Protein AF-A0A1Y5EU06-F1 (afdb_monomer_lite)

Secondary structure (DSSP, 8-state):
-HHHHHHHHHHHHHHHHHHHHHHHHHHHHHHHHHHHHHHHHHHHHHHHHHHHHHHHHHHHHHHHHHHHHHHHHHHHHHTGGGGHHHHHHHHHHHHHHHHHHHHHHHHHHHHHHHHHHHHHHHHHHHHHHHHHHHHHHHHHHHHHHHHHHHHHHHHHHHHHHHHHHHHHHHHHHHHHHHHHHHHHHHHHHHHHHHHHHHHHHHHHHHHHHHHHHHHHHHHS----TTEEEEEE---STTT--BTTBSHHHHHHHHHHHHTTTSSEEEEEE--HHHHHHHHHTT-S-EEEEE-GGGGT-TTS-SSEE----EEEEEEEEEETTS-----SGGGGTT-EEEEETT---TTHHHHHHTTSSEEEEESSHHHHHHHHHTTS-SEEEEEHHHHHHHHHHTT-TTTEEE-SS-SEEEEEEEEE----HHHHHHHHTT-

Radius of gyration: 66.51 Å; chains: 1; bounding box: 124×40×182 Å

pLDDT: mean 88.43, std 8.6, range [48.41, 97.62]

Foldseek 3Di:
DQLVVLVVLLVVLVVLLVVLVVVLVVLVVLLVVLVVVLVVLVVQLVVLVVVLVVLVVQLVVLVVQLVVLVVQLVVLVVVPPVSVVSNVVSVVSNVVSVVSNVVSVVSNVVSVVSNVVSVVVNVVSVVSNVVSVVSSVVSVVSSVVSVVSNVVSVVSNVVVVVVVVVVVVVVVVVVVVVVVVVVVVVVVVVVVVVVQVVVQVVVVVVQVVLVVVLVVVVVPDPDDPQEAEAEEQPCFPQCHDDDCHHPVNVVQVLLCVLVVNSHRYDYRYDHPVVVLVCLVVLPFHKYWPDACVVNVRNVCPPFQKAPQPFKWFWWKKAWLVQGDADPALLSQFAFEEEEAPPDDQPSNVVCCVVVRHHYDHGPHPLVRVVCRLVVVGGIYIDIPNRVVVSCVVVVPVNTMDIHPDTSGMDGIIMTGSDPDPVVSVSVNVSD

Structure (mmCIF, N/CA/C/O backbone):
data_AF-A0A1Y5EU06-F1
#
_entry.id   AF-A0A1Y5EU06-F1
#
loop_
_atom_site.group_PDB
_atom_site.id
_atom_site.type_symbol
_atom_site.label_atom_id
_atom_site.label_alt_id
_atom_site.label_comp_id
_atom_site.label_asym_id
_atom_site.label_entity_id
_atom_site.label_seq_id
_atom_site.pdbx_PDB_ins_code
_atom_site.Cartn_x
_atom_site.Cartn_y
_atom_site.Cartn_z
_atom_site.occupancy
_atom_site.B_iso_or_equiv
_atom_site.auth_seq_id
_atom_site.auth_comp_id
_atom_site.auth_asym_id
_atom_site.auth_atom_id
_atom_site.pdbx_PDB_model_num
ATOM 1 N N . ALA A 1 1 ? -8.062 -4.913 -3.103 1.00 75.62 1 ALA A N 1
ATOM 2 C CA . ALA A 1 1 ? -7.298 -5.156 -1.861 1.00 75.62 1 ALA A CA 1
ATOM 3 C C . ALA A 1 1 ? -7.376 -3.968 -0.901 1.00 75.62 1 ALA A C 1
ATOM 5 O O . ALA A 1 1 ? -8.096 -4.080 0.075 1.00 75.62 1 ALA A O 1
ATOM 6 N N . ALA A 1 2 ? -6.703 -2.833 -1.157 1.00 82.19 2 ALA A N 1
ATOM 7 C CA . ALA A 1 2 ? -6.750 -1.675 -0.245 1.00 82.19 2 ALA A CA 1
ATOM 8 C C . ALA A 1 2 ? -8.161 -1.066 -0.113 1.00 82.19 2 ALA A C 1
ATOM 10 O O . ALA A 1 2 ? -8.622 -0.843 0.999 1.00 82.19 2 ALA A O 1
ATOM 11 N N . ALA A 1 3 ? -8.872 -0.890 -1.234 1.00 87.25 3 ALA A N 1
ATOM 12 C CA . ALA A 1 3 ? -10.261 -0.424 -1.229 1.00 87.25 3 ALA A CA 1
ATOM 13 C C . ALA A 1 3 ? -11.210 -1.401 -0.509 1.00 87.25 3 ALA A C 1
ATOM 15 O O . ALA A 1 3 ? -12.051 -0.971 0.268 1.00 87.25 3 ALA A O 1
ATOM 16 N N . ASP A 1 4 ? -11.042 -2.711 -0.717 1.00 88.00 4 ASP A N 1
ATOM 17 C CA . ASP A 1 4 ? -11.871 -3.728 -0.053 1.00 88.00 4 ASP A CA 1
ATOM 18 C C . ASP A 1 4 ? -11.621 -3.757 1.461 1.00 88.00 4 ASP A C 1
ATOM 20 O O . ASP A 1 4 ? -12.564 -3.839 2.239 1.00 88.00 4 ASP A O 1
ATOM 24 N N . ALA A 1 5 ? -10.358 -3.632 1.884 1.00 90.81 5 ALA A N 1
ATOM 25 C CA . ALA A 1 5 ? -9.992 -3.554 3.296 1.00 90.81 5 ALA A CA 1
ATOM 26 C C . ALA A 1 5 ? -10.524 -2.275 3.958 1.00 90.81 5 ALA A C 1
ATOM 28 O O . ALA A 1 5 ? -11.011 -2.333 5.082 1.00 90.81 5 ALA A O 1
ATOM 29 N N . ALA A 1 6 ? -10.468 -1.136 3.258 1.00 91.38 6 ALA A N 1
ATOM 30 C CA . ALA A 1 6 ? -11.071 0.107 3.728 1.00 91.38 6 ALA A CA 1
ATOM 31 C C . ALA A 1 6 ? -12.588 -0.055 3.877 1.00 91.38 6 ALA A C 1
ATOM 33 O O . ALA A 1 6 ? -13.128 0.235 4.937 1.00 91.38 6 ALA A O 1
ATOM 34 N N . LYS A 1 7 ? -13.265 -0.612 2.867 1.00 89.69 7 LYS A N 1
ATOM 35 C CA . LYS A 1 7 ? -14.704 -0.875 2.928 1.00 89.69 7 LYS A CA 1
ATOM 36 C C . LYS A 1 7 ? -15.077 -1.756 4.126 1.00 89.69 7 LYS A C 1
ATOM 38 O O . LYS A 1 7 ? -15.975 -1.382 4.871 1.00 89.69 7 LYS A O 1
ATOM 43 N N . GLN A 1 8 ? -14.359 -2.861 4.342 1.00 93.88 8 GLN A N 1
ATOM 44 C CA . GLN A 1 8 ? -14.590 -3.738 5.492 1.00 93.88 8 GLN A CA 1
ATOM 45 C C . GLN A 1 8 ? -14.394 -2.997 6.819 1.00 93.88 8 GLN A C 1
ATOM 47 O O . GLN A 1 8 ? -15.250 -3.067 7.689 1.00 93.88 8 GLN A O 1
ATOM 52 N N . ALA A 1 9 ? -13.315 -2.222 6.960 1.00 93.75 9 ALA A N 1
ATOM 53 C CA . ALA A 1 9 ? -13.079 -1.430 8.167 1.00 93.75 9 ALA A CA 1
ATOM 54 C C . ALA A 1 9 ? -14.188 -0.391 8.420 1.00 93.75 9 ALA A C 1
ATOM 56 O O . ALA A 1 9 ? -14.493 -0.082 9.569 1.00 93.75 9 ALA A O 1
ATOM 57 N N . GLY A 1 10 ? -14.796 0.146 7.358 1.00 93.94 10 GLY A N 1
ATOM 58 C CA . GLY A 1 10 ? -15.948 1.043 7.450 1.00 93.94 10 GLY A CA 1
ATOM 59 C C . GLY A 1 10 ? -17.217 0.330 7.913 1.00 93.94 10 GLY A C 1
ATOM 60 O O . GLY A 1 10 ? -17.940 0.863 8.751 1.00 93.94 10 GLY A O 1
ATOM 61 N N . GLU A 1 11 ? -17.463 -0.882 7.412 1.00 94.31 11 GLU A N 1
ATOM 62 C CA . GLU A 1 11 ? -18.563 -1.741 7.870 1.00 94.31 11 GLU A CA 1
ATOM 63 C C . GLU A 1 11 ? -18.388 -2.107 9.355 1.00 94.31 11 GLU A C 1
ATOM 65 O O . GLU A 1 11 ? -19.313 -1.902 10.142 1.00 94.31 11 GLU A O 1
ATOM 70 N N . ASP A 1 12 ? -17.184 -2.518 9.766 1.00 95.00 12 ASP A N 1
ATOM 71 C CA . ASP A 1 12 ? -16.858 -2.853 11.159 1.00 95.00 12 ASP A CA 1
ATOM 72 C C . ASP A 1 12 ? -17.014 -1.633 12.093 1.00 95.00 12 ASP A C 1
ATOM 74 O O . ASP A 1 12 ? -17.527 -1.743 13.210 1.00 95.00 12 ASP A O 1
ATOM 78 N N . ALA A 1 13 ? -16.600 -0.441 11.645 1.00 94.62 13 ALA A N 1
ATOM 79 C CA . ALA A 1 13 ? -16.768 0.796 12.408 1.00 94.62 13 ALA A CA 1
ATOM 80 C C . ALA A 1 13 ? -18.249 1.174 12.572 1.00 94.62 13 ALA A C 1
ATOM 82 O O . ALA A 1 13 ? -18.657 1.612 13.651 1.00 94.62 13 ALA A O 1
ATOM 83 N N . HIS A 1 14 ? -19.059 0.970 11.531 1.00 93.62 14 HIS A N 1
ATOM 84 C CA . HIS A 1 14 ? -20.497 1.218 11.570 1.00 93.62 14 HIS A CA 1
ATOM 85 C C . HIS A 1 14 ? -21.238 0.225 12.479 1.00 93.62 14 HIS A C 1
ATOM 87 O O . HIS A 1 14 ? -22.102 0.619 13.269 1.00 93.62 14 HIS A O 1
ATOM 93 N N . GLU A 1 15 ? -20.862 -1.055 12.442 1.00 95.56 15 GLU A N 1
ATOM 94 C CA . GLU A 1 15 ? -21.356 -2.048 13.398 1.00 95.56 15 GLU A CA 1
ATOM 95 C C . GLU A 1 15 ? -20.973 -1.650 14.831 1.00 95.56 15 GLU A C 1
ATOM 97 O O . GLU A 1 15 ? -21.825 -1.622 15.723 1.00 95.56 15 GLU A O 1
ATOM 102 N N . GLY A 1 16 ? -19.728 -1.212 15.040 1.00 95.75 16 GLY A N 1
ATOM 103 C CA . GLY A 1 16 ? -19.269 -0.659 16.313 1.00 95.75 16 GLY A CA 1
ATOM 104 C C . GLY A 1 16 ? -20.108 0.530 16.797 1.00 95.75 16 GLY A C 1
ATOM 105 O O . GLY A 1 16 ? -20.409 0.619 17.990 1.00 95.75 16 GLY A O 1
ATOM 106 N N . GLN A 1 17 ? -20.531 1.428 15.898 1.00 94.69 17 GLN A N 1
ATOM 107 C CA . GLN A 1 17 ? -21.432 2.537 16.243 1.00 94.69 17 GLN A CA 1
ATOM 108 C C . GLN A 1 17 ? -22.816 2.037 16.667 1.00 94.69 17 GLN A C 1
ATOM 110 O O . GLN A 1 17 ? -23.388 2.538 17.630 1.00 94.69 17 GLN A O 1
ATOM 115 N N . THR A 1 18 ? -23.343 1.014 16.004 1.00 95.44 18 THR A N 1
ATOM 116 C CA . THR A 1 18 ? -24.630 0.423 16.395 1.00 95.44 18 THR A CA 1
ATOM 117 C C . THR A 1 18 ? -24.543 -0.197 17.793 1.00 95.44 18 THR A C 1
ATOM 119 O O . THR A 1 18 ? -25.420 0.002 18.637 1.00 95.44 18 THR A O 1
ATOM 122 N N . VAL A 1 19 ? -23.443 -0.898 18.084 1.00 96.06 19 VAL A N 1
ATOM 123 C CA . VAL A 1 19 ? -23.195 -1.488 19.407 1.00 96.06 19 VAL A CA 1
ATOM 124 C C . VAL A 1 19 ? -23.058 -0.406 20.482 1.00 96.06 19 VAL A C 1
ATOM 126 O O . VAL A 1 19 ? -23.670 -0.529 21.544 1.00 96.06 19 VAL A O 1
ATOM 129 N N . ILE A 1 20 ? -22.300 0.669 20.228 1.00 95.81 20 ILE A N 1
ATOM 130 C CA . ILE A 1 20 ? -22.114 1.741 21.218 1.00 95.81 20 ILE A CA 1
ATOM 131 C C . ILE A 1 20 ? -23.427 2.485 21.502 1.00 95.81 20 ILE A C 1
ATOM 133 O O . ILE A 1 20 ? -23.671 2.866 22.645 1.00 95.81 20 ILE A O 1
ATOM 137 N N . GLU A 1 21 ? -24.304 2.650 20.508 1.00 93.44 21 GLU A N 1
ATOM 138 C CA . GLU A 1 21 ? -25.646 3.208 20.716 1.00 93.44 21 GLU A CA 1
ATOM 139 C C . GLU A 1 21 ? -26.503 2.314 21.617 1.00 93.44 21 GLU A C 1
ATOM 141 O O . GLU A 1 21 ? -27.140 2.810 22.548 1.00 93.44 21 GLU A O 1
ATOM 146 N N . GLY A 1 22 ? -26.453 0.994 21.419 1.00 95.12 22 GLY A N 1
ATOM 147 C CA . GLY A 1 22 ? -27.097 0.035 22.320 1.00 95.12 22 GLY A CA 1
ATOM 148 C C . GLY A 1 22 ? -26.573 0.125 23.759 1.00 95.12 22 GLY A C 1
ATOM 149 O O . GLY A 1 22 ? -27.353 0.086 24.715 1.00 95.12 22 GLY A O 1
ATOM 150 N N . VAL A 1 23 ? -25.261 0.319 23.926 1.00 94.50 23 VAL A N 1
ATOM 151 C CA . VAL A 1 23 ? -24.630 0.524 25.241 1.00 94.50 23 VAL A CA 1
ATOM 152 C C . VAL A 1 23 ? -25.110 1.823 25.892 1.00 94.50 23 VAL A C 1
ATOM 154 O O . VAL A 1 23 ? -25.459 1.809 27.069 1.00 94.50 23 VAL A O 1
ATOM 157 N N . ILE A 1 24 ? -25.182 2.930 25.146 1.00 92.25 24 ILE A N 1
ATOM 158 C CA . ILE A 1 24 ? -25.689 4.215 25.656 1.00 92.25 24 ILE A CA 1
ATOM 159 C C . ILE A 1 24 ? -27.138 4.071 26.136 1.00 92.25 24 ILE A C 1
ATOM 161 O O . ILE A 1 24 ? -27.465 4.525 27.232 1.00 92.25 24 ILE A O 1
ATOM 165 N N . ASN A 1 25 ? -27.991 3.400 25.358 1.00 94.44 25 ASN A N 1
ATOM 166 C CA . ASN A 1 25 ? -29.381 3.153 25.746 1.00 94.44 25 ASN A CA 1
ATOM 167 C C . ASN A 1 25 ? -29.471 2.323 27.034 1.00 94.44 25 ASN A C 1
ATOM 169 O O . ASN A 1 25 ? -30.173 2.717 27.961 1.00 94.44 25 ASN A O 1
ATOM 173 N N . SER A 1 26 ? -28.685 1.249 27.136 1.00 95.56 26 SER A N 1
ATOM 174 C CA . SER A 1 26 ? -28.642 0.397 28.335 1.00 95.56 26 SER A CA 1
ATOM 175 C C . SER A 1 26 ? -28.165 1.161 29.578 1.00 95.56 26 SER A C 1
ATOM 177 O O . SER A 1 26 ? -28.655 0.938 30.682 1.00 95.56 26 SER A O 1
ATOM 179 N N . ILE A 1 27 ? -27.211 2.085 29.418 1.00 94.19 27 ILE A N 1
ATOM 180 C CA . ILE A 1 27 ? -26.729 2.934 30.516 1.00 94.19 27 ILE A CA 1
ATOM 181 C C . ILE A 1 27 ? -27.804 3.938 30.946 1.00 94.19 27 ILE A C 1
ATOM 183 O O . ILE A 1 27 ? -27.972 4.167 32.143 1.00 94.19 27 ILE A O 1
ATOM 187 N N . ASN A 1 28 ? -28.545 4.517 29.999 1.00 90.19 28 ASN A N 1
ATOM 188 C CA . ASN A 1 28 ? -29.650 5.423 30.311 1.00 90.19 28 ASN A CA 1
ATOM 189 C C . ASN A 1 28 ? -30.768 4.700 31.075 1.00 90.19 28 ASN A C 1
ATOM 191 O O . ASN A 1 28 ? -31.254 5.230 32.072 1.00 90.19 28 ASN A O 1
ATOM 195 N N . GLU A 1 29 ? -31.129 3.483 30.658 1.00 93.00 29 GLU A N 1
ATOM 196 C CA . GLU A 1 29 ? -32.084 2.633 31.381 1.00 93.00 29 GLU A CA 1
ATOM 197 C C . GLU A 1 29 ? -31.591 2.324 32.799 1.00 93.00 29 GLU A C 1
ATOM 199 O O . GLU A 1 29 ? -32.316 2.550 33.767 1.00 93.00 29 GLU A O 1
ATOM 204 N N . LEU A 1 30 ? -30.321 1.930 32.950 1.00 90.88 30 LEU A N 1
ATOM 205 C CA . LEU A 1 30 ? -29.710 1.709 34.262 1.00 90.88 30 LEU A CA 1
ATOM 206 C C . LEU A 1 30 ? -29.766 2.966 35.144 1.00 90.88 30 LEU A C 1
ATOM 208 O O . LEU A 1 30 ? -30.075 2.882 36.332 1.00 90.88 30 LEU A O 1
ATOM 212 N N . ALA A 1 31 ? -29.478 4.142 34.585 1.00 87.88 31 ALA A N 1
ATOM 213 C CA . ALA A 1 31 ? -29.563 5.401 35.316 1.00 87.88 31 ALA A CA 1
ATOM 214 C C . ALA A 1 31 ? -31.006 5.702 35.757 1.00 87.88 31 ALA A C 1
ATOM 216 O O . ALA A 1 31 ? -31.221 6.188 36.872 1.00 87.88 31 ALA A O 1
ATOM 217 N N . THR A 1 32 ? -32.005 5.396 34.924 1.00 90.25 32 THR A N 1
ATOM 218 C CA . THR A 1 32 ? -33.422 5.483 35.297 1.00 90.25 32 THR A CA 1
ATOM 219 C C . THR A 1 32 ? -33.756 4.531 36.446 1.00 90.25 32 THR A C 1
ATOM 221 O O . THR A 1 32 ? -34.301 4.988 37.451 1.00 90.25 32 THR A O 1
ATOM 224 N N . ASP A 1 33 ? -33.363 3.261 36.361 1.00 89.94 33 ASP A N 1
ATOM 225 C CA . ASP A 1 33 ? -33.619 2.256 37.401 1.00 89.94 33 ASP A CA 1
ATOM 226 C C . ASP A 1 33 ? -32.993 2.642 38.747 1.00 89.94 33 ASP A C 1
ATOM 228 O O . ASP A 1 33 ? -33.639 2.571 39.795 1.00 89.94 33 ASP A O 1
ATOM 232 N N . VAL A 1 34 ? -31.754 3.138 38.727 1.00 89.62 34 VAL A N 1
ATOM 233 C CA . VAL A 1 34 ? -31.056 3.628 39.924 1.00 89.62 34 VAL A CA 1
ATOM 234 C C . VAL A 1 34 ? -31.777 4.840 40.530 1.00 89.62 34 VAL A C 1
ATOM 236 O O . VAL A 1 34 ? -31.940 4.910 41.751 1.00 89.62 34 VAL A O 1
ATOM 239 N N . ASN A 1 35 ? -32.259 5.776 39.703 1.00 87.00 35 ASN A N 1
ATOM 240 C CA . ASN A 1 35 ? -33.038 6.926 40.178 1.00 87.00 35 ASN A CA 1
ATOM 241 C C . ASN A 1 35 ? -34.405 6.517 40.757 1.00 87.00 35 ASN A C 1
ATOM 243 O O . ASN A 1 35 ? -34.888 7.194 41.661 1.00 87.00 35 ASN A O 1
ATOM 247 N N . MET A 1 36 ? -35.019 5.427 40.280 1.00 89.88 36 MET A N 1
ATOM 248 C CA . MET A 1 36 ? -36.260 4.889 40.855 1.00 89.88 36 MET A CA 1
ATOM 249 C C . MET A 1 36 ? -36.026 4.119 42.161 1.00 89.88 36 MET A C 1
ATOM 251 O O . MET A 1 36 ? -36.877 4.149 43.047 1.00 89.88 36 MET A O 1
ATOM 255 N N . ALA A 1 37 ? -34.881 3.447 42.310 1.00 89.12 37 ALA A N 1
ATOM 256 C CA . ALA A 1 37 ? -34.545 2.693 43.518 1.00 89.12 37 ALA A CA 1
ATOM 257 C C . ALA A 1 37 ? -34.190 3.598 44.713 1.00 89.12 37 ALA A C 1
ATOM 259 O O . ALA A 1 37 ? -34.490 3.254 45.858 1.00 89.12 37 ALA A O 1
ATOM 260 N N . ALA A 1 38 ? -33.580 4.760 44.457 1.00 87.25 38 ALA A N 1
ATOM 261 C CA . ALA A 1 38 ? -33.192 5.728 45.485 1.00 87.25 38 ALA A CA 1
ATOM 262 C C . ALA A 1 38 ? -34.340 6.131 46.444 1.00 87.25 38 ALA A C 1
ATOM 264 O O . ALA A 1 38 ? -34.178 5.936 47.652 1.00 87.25 38 ALA A O 1
ATOM 265 N N . PRO A 1 39 ? -35.506 6.620 45.966 1.00 89.94 39 PRO A N 1
ATOM 266 C CA . PRO A 1 39 ? -36.598 7.037 46.847 1.00 89.94 39 PRO A CA 1
ATOM 267 C C . PRO A 1 39 ? -37.202 5.876 47.645 1.00 89.94 39 PRO A C 1
ATOM 269 O O . PRO A 1 39 ? -37.617 6.074 48.782 1.00 89.94 39 PRO A O 1
ATOM 272 N N . VAL A 1 40 ? -37.212 4.654 47.098 1.00 92.12 40 VAL A N 1
ATOM 273 C CA . VAL A 1 40 ? -37.734 3.469 47.802 1.00 92.12 40 VAL A CA 1
ATOM 274 C C . VAL A 1 40 ? -36.896 3.156 49.043 1.00 92.12 40 VAL A C 1
ATOM 276 O O . VAL A 1 40 ? -37.442 2.840 50.099 1.00 92.12 40 VAL A O 1
ATOM 279 N N . ILE A 1 41 ? -35.569 3.268 48.940 1.00 91.00 41 ILE A N 1
ATOM 280 C CA . ILE A 1 41 ? -34.677 3.035 50.082 1.00 91.00 41 ILE A CA 1
ATOM 281 C C . ILE A 1 41 ? -34.693 4.214 51.060 1.00 91.00 41 ILE A C 1
ATOM 283 O O . ILE A 1 41 ? -34.640 3.990 52.270 1.00 91.00 41 ILE A O 1
ATOM 287 N N . GLU A 1 42 ? -34.817 5.454 50.580 1.00 88.56 42 GLU A N 1
ATOM 288 C CA . GLU A 1 42 ? -35.025 6.606 51.468 1.00 88.56 42 GLU A CA 1
ATOM 289 C C . GLU A 1 42 ? -36.312 6.470 52.291 1.00 88.56 42 GLU A C 1
ATOM 291 O O . GLU A 1 42 ? -36.312 6.754 53.491 1.00 88.56 42 GLU A O 1
ATOM 296 N N . ASP A 1 43 ? -37.399 5.996 51.683 1.00 92.25 43 ASP A N 1
ATOM 297 C CA . ASP A 1 43 ? -38.650 5.753 52.396 1.00 92.25 43 ASP A CA 1
ATOM 298 C C . ASP A 1 43 ? -38.529 4.593 53.393 1.00 92.25 43 ASP A C 1
ATOM 300 O O . ASP A 1 43 ? -39.041 4.704 54.509 1.00 92.25 43 ASP A O 1
ATOM 304 N N . LEU A 1 44 ? -37.788 3.527 53.065 1.00 91.75 44 LEU A N 1
ATOM 305 C CA . LEU A 1 44 ? -37.478 2.455 54.019 1.00 91.75 44 LEU A CA 1
ATOM 306 C C . LEU A 1 44 ? -36.695 2.983 55.232 1.00 91.75 44 LEU A C 1
ATOM 308 O O . LEU A 1 44 ? -37.008 2.630 56.372 1.00 91.75 44 LEU A O 1
ATOM 312 N N . ALA A 1 45 ? -35.712 3.860 55.010 1.00 88.50 45 ALA A N 1
ATOM 313 C CA . ALA A 1 45 ? -34.946 4.483 56.087 1.00 88.50 45 ALA A CA 1
ATOM 314 C C . ALA A 1 45 ? -35.852 5.316 57.015 1.00 88.50 45 ALA A C 1
ATOM 316 O O . ALA A 1 45 ? -35.795 5.151 58.236 1.00 88.50 45 ALA A O 1
ATOM 317 N N . LYS A 1 46 ? -36.756 6.129 56.447 1.00 91.56 46 LYS A N 1
ATOM 318 C CA . LYS A 1 46 ? -37.744 6.914 57.214 1.00 91.56 46 LYS A CA 1
ATOM 319 C C . LYS A 1 46 ? -38.721 6.032 57.991 1.00 91.56 46 LYS A C 1
ATOM 321 O O . LYS A 1 46 ? -39.003 6.303 59.156 1.00 91.56 46 LYS A O 1
ATOM 326 N N . GLN A 1 47 ? -39.239 4.970 57.374 1.00 92.31 47 GLN A N 1
ATOM 327 C CA . GLN A 1 47 ? -40.137 4.025 58.050 1.00 92.31 47 GLN A CA 1
ATOM 328 C C . GLN A 1 47 ? -39.436 3.334 59.224 1.00 92.31 47 GLN A C 1
ATOM 330 O O . GLN A 1 47 ? -40.026 3.160 60.288 1.00 92.31 47 GLN A O 1
ATOM 335 N N . SER A 1 48 ? -38.155 3.004 59.068 1.00 92.56 48 SER A N 1
ATOM 336 C CA . SER A 1 48 ? -37.344 2.401 60.132 1.00 92.56 48 SER A CA 1
ATOM 337 C C . SER A 1 48 ? -37.126 3.353 61.305 1.00 92.56 48 SER A C 1
ATOM 339 O O . SER A 1 48 ? -37.189 2.936 62.458 1.00 92.56 48 SER A O 1
ATOM 341 N N . GLU A 1 49 ? -36.902 4.639 61.033 1.00 90.88 49 GLU A N 1
ATOM 342 C CA . GLU A 1 49 ? -36.827 5.689 62.056 1.00 90.88 49 GLU A CA 1
ATOM 343 C C . GLU A 1 49 ? -38.145 5.831 62.833 1.00 90.88 49 GLU A C 1
ATOM 345 O O . GLU A 1 49 ? -38.140 5.869 64.066 1.00 90.88 49 GLU A O 1
ATOM 350 N N . GLN A 1 50 ? -39.285 5.810 62.134 1.00 93.44 50 GLN A N 1
ATOM 351 C CA . GLN A 1 50 ? -40.608 5.834 62.767 1.00 93.44 50 GLN A CA 1
ATOM 352 C C . GLN A 1 50 ? -40.848 4.611 63.659 1.00 93.44 50 GLN A C 1
ATOM 354 O O . GLN A 1 50 ? -41.323 4.760 64.786 1.00 93.44 50 GLN A O 1
ATOM 359 N N . ILE A 1 51 ? -40.494 3.409 63.192 1.00 93.06 51 ILE A N 1
ATOM 360 C CA . ILE A 1 51 ? -40.607 2.188 64.001 1.00 93.06 51 ILE A CA 1
ATOM 361 C C . ILE A 1 51 ? -39.703 2.285 65.234 1.00 93.06 51 ILE A C 1
ATOM 363 O O . ILE A 1 51 ? -40.162 1.990 66.334 1.00 93.06 51 ILE A O 1
ATOM 367 N N . GLY A 1 52 ? -38.464 2.763 65.086 1.00 93.12 52 GLY A N 1
ATOM 368 C CA . GLY A 1 52 ? -37.552 2.975 66.213 1.00 93.12 52 GLY A CA 1
ATOM 369 C C . GLY A 1 52 ? -38.133 3.902 67.288 1.00 93.12 52 GLY A C 1
ATOM 370 O O . GLY A 1 52 ? -38.036 3.604 68.478 1.00 93.12 52 GLY A O 1
ATOM 371 N N . SER A 1 53 ? -38.815 4.980 66.884 1.00 93.31 53 SER A N 1
ATOM 372 C CA . SER A 1 53 ? -39.517 5.872 67.818 1.00 93.31 53 SER A CA 1
ATOM 373 C C . SER A 1 53 ? -40.654 5.163 68.564 1.00 93.31 53 SER A C 1
ATOM 375 O O . SER A 1 53 ? -40.785 5.337 69.775 1.00 93.31 53 SER A O 1
ATOM 377 N N . ILE A 1 54 ? -41.444 4.333 67.878 1.00 94.19 54 ILE A N 1
ATOM 378 C CA . ILE A 1 54 ? -42.532 3.563 68.500 1.00 94.19 54 ILE A CA 1
ATOM 379 C C . ILE A 1 54 ? -41.974 2.540 69.496 1.00 94.19 54 ILE A C 1
ATOM 381 O O . ILE A 1 54 ? -42.487 2.426 70.607 1.00 94.19 54 ILE A O 1
ATOM 385 N N . VAL A 1 55 ? -40.914 1.818 69.126 1.00 94.81 55 VAL A N 1
ATOM 386 C CA . VAL A 1 55 ? -40.279 0.806 69.987 1.00 94.81 55 VAL A CA 1
ATOM 387 C C . VAL A 1 55 ? -39.700 1.450 71.249 1.00 94.81 55 VAL A C 1
ATOM 389 O O . VAL A 1 55 ? -39.886 0.902 72.334 1.00 94.81 55 VAL A O 1
ATOM 392 N N . SER A 1 56 ? -39.124 2.654 71.143 1.00 92.25 56 SER A N 1
ATOM 393 C CA . SER A 1 56 ? -38.687 3.439 72.307 1.00 92.25 56 SER A CA 1
ATOM 394 C C . SER A 1 56 ? -39.843 3.732 73.269 1.00 92.25 56 SER A C 1
ATOM 396 O O . SER A 1 56 ? -39.702 3.530 74.470 1.00 92.25 56 SER A O 1
ATOM 398 N N . VAL A 1 57 ? -41.008 4.145 72.755 1.00 95.56 57 VAL A N 1
ATOM 399 C CA . VAL A 1 57 ? -42.199 4.396 73.586 1.00 95.56 57 VAL A CA 1
ATOM 400 C C . VAL A 1 57 ? -42.700 3.109 74.252 1.00 95.56 57 VAL A C 1
ATOM 402 O O . VAL A 1 57 ? -43.118 3.141 75.407 1.00 95.56 57 VAL A O 1
ATOM 405 N N . ILE A 1 58 ? -42.653 1.965 73.561 1.00 93.75 58 ILE A N 1
ATOM 406 C CA . ILE A 1 58 ? -43.036 0.668 74.147 1.00 93.75 58 ILE A CA 1
ATOM 407 C C . ILE A 1 58 ? -42.065 0.280 75.268 1.00 93.75 58 ILE A C 1
ATOM 409 O O . ILE A 1 58 ? -42.520 -0.178 76.315 1.00 93.75 58 ILE A O 1
ATOM 413 N N . SER A 1 59 ? -40.761 0.501 75.078 1.00 93.00 59 SER A N 1
ATOM 414 C CA . SER A 1 59 ? -39.752 0.282 76.120 1.00 93.00 59 SER A CA 1
ATOM 415 C C . SER A 1 59 ? -40.052 1.131 77.359 1.00 93.00 59 SER A C 1
ATOM 417 O O . SER A 1 59 ? -40.131 0.592 78.462 1.00 93.00 59 SER A O 1
ATOM 419 N N . ASP A 1 60 ? -40.338 2.425 77.173 1.00 94.25 60 ASP A N 1
ATOM 420 C CA . ASP A 1 60 ? -40.694 3.340 78.266 1.00 94.25 60 ASP A CA 1
ATOM 421 C C . ASP A 1 60 ? -41.965 2.888 79.011 1.00 94.25 60 ASP A C 1
ATOM 423 O O . ASP A 1 60 ? -42.022 2.915 80.244 1.00 94.25 60 ASP A O 1
ATOM 427 N N . ILE A 1 61 ? -42.994 2.437 78.281 1.00 94.19 61 ILE A N 1
ATOM 428 C CA . ILE A 1 61 ? -44.229 1.887 78.866 1.00 94.19 61 ILE A CA 1
ATOM 429 C C . ILE A 1 61 ? -43.929 0.608 79.653 1.00 94.19 61 ILE A C 1
ATOM 431 O O . ILE A 1 61 ? -44.480 0.405 80.738 1.00 94.19 61 ILE A O 1
ATOM 435 N N . SER A 1 62 ? -43.063 -0.257 79.127 1.00 94.50 62 SER A N 1
ATOM 436 C CA . SER A 1 62 ? -42.675 -1.508 79.772 1.00 94.50 62 SER A CA 1
ATOM 437 C C . SER A 1 62 ? -41.946 -1.258 81.094 1.00 94.50 62 SER A C 1
ATOM 439 O O . SER A 1 62 ? -42.283 -1.866 82.113 1.00 94.50 62 SER A O 1
ATOM 441 N N . ASP A 1 63 ? -41.025 -0.295 81.119 1.00 91.81 63 ASP A N 1
ATOM 442 C CA . ASP A 1 63 ? -40.306 0.116 82.327 1.00 91.81 63 ASP A CA 1
ATOM 443 C C . ASP A 1 63 ? -41.240 0.738 83.373 1.00 91.81 63 ASP A C 1
ATOM 445 O O . ASP A 1 63 ? -41.168 0.406 84.564 1.00 91.81 63 ASP A O 1
ATOM 449 N N . GLN A 1 64 ? -42.182 1.583 82.942 1.00 94.62 64 GLN A N 1
ATOM 450 C CA . GLN A 1 64 ? -43.221 2.129 83.821 1.00 94.62 64 GLN A CA 1
ATOM 451 C C . GLN A 1 64 ? -44.127 1.031 84.390 1.00 94.62 64 GLN A C 1
ATOM 453 O O . GLN A 1 64 ? -44.456 1.054 85.578 1.00 94.62 64 GLN A O 1
ATOM 458 N N . THR A 1 65 ? -44.507 0.049 83.571 1.00 95.31 65 THR A N 1
ATOM 459 C CA . THR A 1 65 ? -45.357 -1.077 83.988 1.00 95.31 65 THR A CA 1
ATOM 460 C C . THR A 1 65 ? -44.622 -1.980 84.977 1.00 95.31 65 THR A C 1
ATOM 462 O O . THR A 1 65 ? -45.197 -2.375 85.991 1.00 95.31 65 THR A O 1
ATOM 465 N N . ASN A 1 66 ? -43.328 -2.225 84.761 1.00 92.56 66 ASN A N 1
ATOM 466 C CA . ASN A 1 66 ? -42.462 -2.947 85.691 1.00 92.56 66 ASN A CA 1
ATOM 467 C C . ASN A 1 66 ? -42.364 -2.237 87.056 1.00 92.56 66 ASN A C 1
ATOM 469 O O . ASN A 1 66 ? -42.474 -2.883 88.100 1.00 92.56 66 ASN A O 1
ATOM 473 N N . LEU A 1 67 ? -42.221 -0.905 87.069 1.00 94.19 67 LEU A N 1
ATOM 474 C CA . LEU A 1 67 ? -42.220 -0.102 88.300 1.00 94.19 67 LEU A CA 1
ATOM 475 C C . LEU A 1 67 ? -43.580 -0.112 89.015 1.00 94.19 67 LEU A C 1
ATOM 477 O O . LEU A 1 67 ? -43.633 -0.230 90.241 1.00 94.19 67 LEU A O 1
ATOM 481 N N . LEU A 1 68 ? -44.684 -0.019 88.271 1.00 94.12 68 LEU A N 1
ATOM 482 C CA . LEU A 1 68 ? -46.042 -0.123 88.815 1.00 94.12 68 LEU A CA 1
ATOM 483 C C . LEU A 1 68 ? -46.293 -1.498 89.445 1.00 94.12 68 LEU A C 1
ATOM 485 O O . LEU A 1 68 ? -46.800 -1.577 90.564 1.00 94.12 68 LEU A O 1
ATOM 489 N N . ALA A 1 69 ? -45.897 -2.568 88.755 1.00 93.50 69 ALA A N 1
ATOM 490 C CA . ALA A 1 69 ? -46.004 -3.940 89.236 1.00 93.50 69 ALA A CA 1
ATOM 491 C C . ALA A 1 69 ? -45.155 -4.173 90.491 1.00 93.50 69 ALA A C 1
ATOM 493 O O . ALA A 1 69 ? -45.626 -4.784 91.448 1.00 93.50 69 ALA A O 1
ATOM 494 N N . LEU A 1 70 ? -43.940 -3.617 90.541 1.00 92.12 70 LEU A N 1
ATOM 495 C CA . LEU A 1 70 ? -43.091 -3.658 91.731 1.00 92.12 70 LEU A CA 1
ATOM 496 C C . LEU A 1 70 ? -43.760 -2.975 92.932 1.00 92.12 70 LEU A C 1
ATOM 498 O O . LEU A 1 70 ? -43.806 -3.548 94.020 1.00 92.12 70 LEU A O 1
ATOM 502 N N . ASN A 1 71 ? -44.316 -1.776 92.739 1.00 92.19 71 ASN A N 1
ATOM 503 C CA . ASN A 1 71 ? -45.034 -1.061 93.796 1.00 92.19 71 ASN A CA 1
ATOM 504 C C . ASN A 1 71 ? -46.264 -1.849 94.282 1.00 92.19 71 ASN A C 1
ATOM 506 O O . ASN A 1 71 ? -46.514 -1.921 95.485 1.00 92.19 71 ASN A O 1
ATOM 510 N N . ALA A 1 72 ? -47.000 -2.487 93.366 1.00 91.62 72 ALA A N 1
ATOM 511 C CA . ALA A 1 72 ? -48.134 -3.343 93.703 1.00 91.62 72 ALA A CA 1
ATOM 512 C C . ALA A 1 72 ? -47.713 -4.607 94.474 1.00 91.62 72 ALA A C 1
ATOM 514 O O . ALA A 1 72 ? -48.376 -4.973 95.442 1.00 91.62 72 ALA A O 1
ATOM 515 N N . ALA A 1 73 ? -46.598 -5.243 94.100 1.00 90.69 73 ALA A N 1
ATOM 516 C CA . ALA A 1 73 ? -46.047 -6.400 94.805 1.00 90.69 73 ALA A CA 1
ATOM 517 C C . ALA A 1 73 ? -45.610 -6.043 96.237 1.00 90.69 73 ALA A C 1
ATOM 519 O O . ALA A 1 73 ? -45.896 -6.788 97.176 1.00 90.69 73 ALA A O 1
ATOM 520 N N . ILE A 1 74 ? -44.981 -4.873 96.422 1.00 88.94 74 ILE A N 1
ATOM 521 C CA . ILE A 1 74 ? -44.604 -4.347 97.744 1.00 88.94 74 ILE A CA 1
ATOM 522 C C . ILE A 1 74 ? -45.848 -4.151 98.623 1.00 88.94 74 ILE A C 1
ATOM 524 O O . ILE A 1 74 ? -45.870 -4.602 99.770 1.00 88.94 74 ILE A O 1
ATOM 528 N N . GLU A 1 75 ? -46.899 -3.519 98.098 1.00 91.62 75 GLU A N 1
ATOM 529 C CA . GLU A 1 75 ? -48.115 -3.252 98.875 1.00 91.62 75 GLU A CA 1
ATOM 530 C C . GLU A 1 75 ? -48.925 -4.537 99.142 1.00 91.62 75 GLU A C 1
ATOM 532 O O . GLU A 1 75 ? -49.477 -4.717 100.228 1.00 91.62 75 GLU A O 1
ATOM 537 N N . ALA A 1 76 ? -48.920 -5.490 98.205 1.00 89.62 76 ALA A N 1
ATOM 538 C CA . ALA A 1 76 ? -49.507 -6.815 98.395 1.00 89.62 76 ALA A CA 1
ATOM 539 C C . ALA A 1 76 ? -48.788 -7.616 99.495 1.00 89.62 76 ALA A C 1
ATOM 541 O O . ALA A 1 76 ? -49.448 -8.232 100.334 1.00 89.62 76 ALA A O 1
ATOM 542 N N . ALA A 1 77 ? -47.452 -7.553 99.555 1.00 86.88 77 ALA A N 1
ATOM 543 C CA . ALA A 1 77 ? -46.670 -8.142 100.643 1.00 86.88 77 ALA A CA 1
ATOM 544 C C . ALA A 1 77 ? -46.980 -7.477 101.996 1.00 86.88 77 ALA A C 1
ATOM 546 O O . ALA A 1 77 ? -47.051 -8.150 103.027 1.00 86.88 77 ALA A O 1
ATOM 547 N N . ARG A 1 78 ? -47.229 -6.162 101.994 1.00 88.94 78 ARG A N 1
ATOM 548 C CA . ARG A 1 78 ? -47.595 -5.381 103.184 1.00 88.94 78 ARG A CA 1
ATOM 549 C C . ARG A 1 78 ? -48.969 -5.754 103.753 1.00 88.94 78 ARG A C 1
ATOM 551 O O . ARG A 1 78 ? -49.153 -5.699 104.967 1.00 88.94 78 ARG A O 1
ATOM 558 N N . ALA A 1 79 ? -49.910 -6.168 102.904 1.00 88.69 79 ALA A N 1
ATOM 559 C CA . ALA A 1 79 ? -51.247 -6.625 103.297 1.00 88.69 79 ALA A CA 1
ATOM 560 C C . ALA A 1 79 ? -51.286 -8.063 103.873 1.00 88.69 79 ALA A C 1
ATOM 562 O O . ALA A 1 79 ? -52.338 -8.515 104.334 1.00 88.69 79 ALA A O 1
ATOM 563 N N . GLY A 1 80 ? -50.160 -8.789 103.873 1.00 84.62 80 GLY A N 1
ATOM 564 C CA . GLY A 1 80 ? -50.053 -10.135 104.448 1.00 84.62 80 GLY A CA 1
ATOM 565 C C . GLY A 1 80 ? -50.908 -11.180 103.715 1.00 84.62 80 GLY A C 1
ATOM 566 O O . GLY A 1 80 ? -50.967 -11.202 102.489 1.00 84.62 80 GLY A O 1
ATOM 567 N N . GLU A 1 81 ? -51.594 -12.058 104.457 1.00 82.31 81 GLU A N 1
ATOM 568 C CA . GLU A 1 81 ? -52.407 -13.153 103.885 1.00 82.31 81 GLU A CA 1
ATOM 569 C C . GLU A 1 81 ? -53.557 -12.657 102.982 1.00 82.31 81 GLU A C 1
ATOM 571 O O . GLU A 1 81 ? -53.900 -13.330 102.011 1.00 82.31 81 GLU A O 1
ATOM 576 N N . LEU A 1 82 ? -54.104 -11.456 103.225 1.00 80.06 82 LEU A N 1
ATOM 577 C CA . LEU A 1 82 ? -55.161 -10.860 102.389 1.00 80.06 82 LEU A CA 1
ATOM 578 C C . LEU A 1 82 ? -54.648 -10.390 101.012 1.00 80.06 82 LEU A C 1
ATOM 580 O O . LEU A 1 82 ? -55.429 -10.305 100.067 1.00 80.06 82 LEU A O 1
ATOM 584 N N . GLY A 1 83 ? -53.347 -10.098 100.883 1.00 85.88 83 GLY A N 1
ATOM 585 C CA . GLY A 1 83 ? -52.716 -9.600 99.651 1.00 85.88 83 GLY A CA 1
ATOM 586 C C . GLY A 1 83 ? -52.128 -10.689 98.752 1.00 85.88 83 GLY A C 1
ATOM 587 O O . GLY A 1 83 ? -51.649 -10.398 97.658 1.00 85.88 83 GLY A O 1
ATOM 588 N N . ARG A 1 84 ? -52.172 -11.956 99.175 1.00 85.25 84 ARG A N 1
ATOM 589 C CA . ARG A 1 84 ? -51.435 -13.057 98.538 1.00 85.25 84 ARG A CA 1
ATOM 590 C C . ARG A 1 84 ? -51.828 -13.307 97.075 1.00 85.25 84 ARG A C 1
ATOM 592 O O . ARG A 1 84 ? -50.960 -13.563 96.250 1.00 85.25 84 ARG A O 1
ATOM 599 N N . GLY A 1 85 ? -53.115 -13.183 96.739 1.00 87.12 85 GLY A N 1
ATOM 600 C CA . GLY A 1 85 ? -53.589 -13.277 95.351 1.00 87.12 85 GLY A CA 1
ATOM 601 C C . GLY A 1 85 ? -53.146 -12.097 94.477 1.00 87.12 85 GLY A C 1
ATOM 602 O O . GLY A 1 85 ? -52.793 -12.292 93.319 1.00 87.12 85 GLY A O 1
ATOM 603 N N . PHE A 1 86 ? -53.094 -10.886 95.045 1.00 89.56 86 PHE A N 1
ATOM 604 C CA . PHE A 1 86 ? -52.589 -9.693 94.357 1.00 89.56 86 PHE A CA 1
ATOM 605 C C . PHE A 1 86 ? -51.077 -9.753 94.122 1.00 89.56 86 PHE A C 1
ATOM 607 O O . PHE A 1 86 ? -50.622 -9.323 93.067 1.00 89.56 86 PHE A O 1
ATOM 614 N N . ALA A 1 87 ? -50.311 -10.322 95.058 1.00 89.44 87 ALA A N 1
ATOM 615 C CA . ALA A 1 87 ? -48.865 -10.489 94.917 1.00 89.44 87 ALA A CA 1
ATOM 616 C C . ALA A 1 87 ? -48.504 -11.366 93.706 1.00 89.44 87 ALA A C 1
ATOM 618 O O . ALA A 1 87 ? -47.644 -10.987 92.920 1.00 89.44 87 ALA A O 1
ATOM 619 N N . VAL A 1 88 ? -49.221 -12.480 93.499 1.00 90.94 88 VAL A N 1
ATOM 620 C CA . VAL A 1 88 ? -49.008 -13.369 92.339 1.00 90.94 88 VAL A CA 1
ATOM 621 C C . VAL A 1 88 ? -49.283 -12.644 91.018 1.00 90.94 88 VAL A C 1
ATOM 623 O O . VAL A 1 88 ? -48.512 -12.772 90.074 1.00 90.94 88 VAL A O 1
ATOM 626 N N . VAL A 1 89 ? -50.358 -11.851 90.949 1.00 93.44 89 VAL A N 1
ATOM 627 C CA . VAL A 1 89 ? -50.675 -11.063 89.746 1.00 93.44 89 VAL A CA 1
ATOM 628 C C . VAL A 1 89 ? -49.620 -9.981 89.506 1.00 93.44 89 VAL A C 1
ATOM 630 O O . VAL A 1 89 ? -49.212 -9.775 88.367 1.00 93.44 89 VAL A O 1
ATOM 633 N N . ALA A 1 90 ? -49.155 -9.305 90.558 1.00 93.06 90 ALA A N 1
ATOM 634 C CA . ALA A 1 90 ? -48.118 -8.285 90.445 1.00 93.06 90 ALA A CA 1
ATOM 635 C C . ALA A 1 90 ? -46.786 -8.870 89.942 1.00 93.06 90 ALA A C 1
ATOM 637 O O . ALA A 1 90 ? -46.173 -8.279 89.056 1.00 93.06 90 ALA A O 1
ATOM 638 N N . ASP A 1 91 ? -46.374 -10.044 90.430 1.00 92.50 91 ASP A N 1
ATOM 639 C CA . ASP A 1 91 ? -45.172 -10.733 89.945 1.00 92.50 91 ASP A CA 1
ATOM 640 C C . ASP A 1 91 ? -45.303 -11.187 88.479 1.00 92.50 91 ASP A C 1
ATOM 642 O O . ASP A 1 91 ? -44.355 -11.021 87.711 1.00 92.50 91 ASP A O 1
ATOM 646 N N . GLU A 1 92 ? -46.475 -11.673 88.055 1.00 94.81 92 GLU A N 1
ATOM 647 C CA . GLU A 1 92 ? -46.728 -12.056 86.655 1.00 94.81 92 GLU A CA 1
ATOM 648 C C . GLU A 1 92 ? -46.689 -10.838 85.712 1.00 94.81 92 GLU A C 1
ATOM 650 O O . GLU A 1 92 ? -46.077 -10.886 84.645 1.00 94.81 92 GLU A O 1
ATOM 655 N N . VAL A 1 93 ? -47.278 -9.703 86.118 1.00 95.50 93 VAL A N 1
ATOM 656 C CA . VAL A 1 93 ? -47.197 -8.438 85.358 1.00 95.50 93 VAL A CA 1
ATOM 657 C C . VAL A 1 93 ? -45.752 -7.937 85.292 1.00 95.50 93 VAL A C 1
ATOM 659 O O . VAL A 1 93 ? -45.326 -7.404 84.262 1.00 95.50 93 VAL A O 1
ATOM 662 N N . ARG A 1 94 ? -44.974 -8.129 86.363 1.00 93.31 94 ARG A N 1
ATOM 663 C CA . ARG A 1 94 ? -43.557 -7.760 86.411 1.00 93.31 94 ARG A CA 1
ATOM 664 C C . ARG A 1 94 ? -42.722 -8.600 85.445 1.00 93.31 94 ARG A C 1
ATOM 666 O O . ARG A 1 94 ? -41.932 -8.035 84.692 1.00 93.31 94 ARG A O 1
ATOM 673 N N . ASP A 1 95 ? -42.914 -9.921 85.419 1.00 93.81 95 ASP A N 1
ATOM 674 C CA . ASP A 1 95 ? -42.212 -10.793 84.466 1.00 93.81 95 ASP A CA 1
ATOM 675 C C . ASP A 1 95 ? -42.628 -10.504 83.016 1.00 93.81 95 ASP A C 1
ATOM 677 O O . ASP A 1 95 ? -41.766 -10.402 82.141 1.00 93.81 95 ASP A O 1
ATOM 681 N N . LEU A 1 96 ? -43.918 -10.252 82.761 1.00 95.06 96 LEU A N 1
ATOM 682 C CA . LEU A 1 96 ? -44.406 -9.846 81.440 1.00 95.06 96 LEU A CA 1
ATOM 683 C C . LEU A 1 96 ? -43.773 -8.526 80.970 1.00 95.06 96 LEU A C 1
ATOM 685 O O . LEU A 1 96 ? -43.371 -8.416 79.811 1.00 95.06 96 LEU A O 1
ATOM 689 N N . SER A 1 97 ? -43.638 -7.546 81.867 1.00 95.12 97 SER A N 1
ATOM 690 C CA . SER A 1 97 ? -42.980 -6.265 81.571 1.00 95.12 97 SER A CA 1
ATOM 691 C C . SER A 1 97 ? -41.483 -6.454 81.300 1.00 95.12 97 SER A C 1
ATOM 693 O O . SER A 1 97 ? -40.946 -5.895 80.349 1.00 95.12 97 SER A O 1
ATOM 695 N N . ARG A 1 98 ? -40.790 -7.309 82.061 1.00 92.69 98 ARG A N 1
ATOM 696 C CA . ARG A 1 98 ? -39.378 -7.628 81.791 1.00 92.69 98 ARG A CA 1
ATOM 697 C C . ARG A 1 98 ? -39.198 -8.284 80.420 1.00 92.69 98 ARG A C 1
ATOM 699 O O . ARG A 1 98 ? -38.357 -7.845 79.644 1.00 92.69 98 ARG A O 1
ATOM 706 N N . ARG A 1 99 ? -40.022 -9.283 80.092 1.00 94.88 99 ARG A N 1
ATOM 707 C CA . ARG A 1 99 ? -40.002 -9.955 78.781 1.00 94.88 99 ARG A CA 1
ATOM 708 C C . ARG A 1 99 ? -40.338 -9.003 77.632 1.00 94.88 99 ARG A C 1
ATOM 710 O O . ARG A 1 99 ? -39.792 -9.146 76.544 1.00 94.88 99 ARG A O 1
ATOM 717 N N . THR A 1 100 ? -41.221 -8.034 77.870 1.00 94.69 100 THR A N 1
ATOM 718 C CA . THR A 1 100 ? -41.555 -6.991 76.890 1.00 94.69 100 THR A CA 1
ATOM 719 C C . THR A 1 100 ? -40.371 -6.047 76.665 1.00 94.69 100 THR A C 1
ATOM 721 O O . THR A 1 100 ? -40.058 -5.768 75.513 1.00 94.69 100 THR A O 1
ATOM 724 N N . ALA A 1 101 ? -39.664 -5.636 77.725 1.00 90.44 101 ALA A N 1
ATOM 725 C CA . ALA A 1 101 ? -38.464 -4.795 77.633 1.00 90.44 101 ALA A CA 1
ATOM 726 C C . ALA A 1 101 ? -37.284 -5.507 76.933 1.00 90.44 101 ALA A C 1
ATOM 728 O O . ALA A 1 101 ? -36.564 -4.911 76.127 1.00 90.44 101 ALA A O 1
ATOM 729 N N . GLU A 1 102 ? -37.104 -6.804 77.208 1.00 93.81 102 GLU A N 1
ATOM 730 C CA . GLU A 1 102 ? -36.137 -7.655 76.499 1.00 93.81 102 GLU A CA 1
ATOM 731 C C . GLU A 1 102 ? -36.476 -7.712 74.997 1.00 93.81 102 GLU A C 1
ATOM 733 O O . GLU A 1 102 ? -35.630 -7.401 74.163 1.00 93.81 102 GLU A O 1
ATOM 738 N N . ALA A 1 103 ? -37.740 -7.974 74.641 1.00 94.31 103 ALA A N 1
ATOM 739 C CA . ALA A 1 103 ? -38.176 -8.007 73.244 1.00 94.31 103 ALA A CA 1
ATOM 740 C C . ALA A 1 103 ? -38.048 -6.648 72.529 1.00 94.31 103 ALA A C 1
ATOM 742 O O . ALA A 1 103 ? -37.687 -6.608 71.353 1.00 94.31 103 ALA A O 1
ATOM 743 N N . THR A 1 104 ? -38.323 -5.524 73.203 1.00 94.12 104 THR A N 1
ATOM 744 C CA . THR A 1 104 ? -38.107 -4.194 72.608 1.00 94.12 104 THR A CA 1
ATOM 745 C C . THR A 1 104 ? -36.632 -3.913 72.368 1.00 94.12 104 THR A C 1
ATOM 747 O O . THR A 1 104 ? -36.310 -3.308 71.351 1.00 94.12 104 THR A O 1
ATOM 750 N N . THR A 1 105 ? -35.739 -4.392 73.239 1.00 93.69 105 THR A N 1
ATOM 751 C CA . THR A 1 105 ? -34.285 -4.267 73.048 1.00 93.69 105 THR A CA 1
ATOM 752 C C . THR A 1 105 ? -33.832 -5.015 71.794 1.00 93.69 105 THR A C 1
ATOM 754 O O . THR A 1 105 ? -33.156 -4.428 70.947 1.00 93.69 105 THR A O 1
ATOM 757 N N . ASP A 1 106 ? -34.282 -6.260 71.619 1.00 94.69 106 ASP A N 1
ATOM 758 C CA . ASP A 1 106 ? -33.983 -7.060 70.424 1.00 94.69 106 ASP A CA 1
ATOM 759 C C . ASP A 1 106 ? -34.513 -6.384 69.143 1.00 94.69 106 ASP A C 1
ATOM 761 O O . ASP A 1 106 ? -33.834 -6.333 68.114 1.00 94.69 106 ASP A O 1
ATOM 765 N N . ILE A 1 107 ? -35.723 -5.807 69.192 1.00 94.94 107 ILE A N 1
ATOM 766 C CA . ILE A 1 107 ? -36.291 -5.053 68.064 1.00 94.94 107 ILE A CA 1
ATOM 767 C C . ILE A 1 107 ? -35.478 -3.785 67.779 1.00 94.94 107 ILE A C 1
ATOM 769 O O . ILE A 1 107 ? -35.239 -3.471 66.613 1.00 94.94 107 ILE A O 1
ATOM 773 N N . GLN A 1 108 ? -35.029 -3.065 68.809 1.00 91.94 108 GLN A N 1
ATOM 774 C CA . GLN A 1 108 ? -34.201 -1.868 68.659 1.00 91.94 108 GLN A CA 1
ATOM 775 C C . GLN A 1 108 ? -32.896 -2.188 67.914 1.00 91.94 108 GLN A C 1
ATOM 777 O O . GLN A 1 108 ? -32.498 -1.441 67.016 1.00 91.94 108 GLN A O 1
ATOM 782 N N . GLU A 1 109 ? -32.260 -3.318 68.242 1.00 94.69 109 GLU A N 1
ATOM 783 C CA . GLU A 1 109 ? -31.057 -3.793 67.555 1.00 94.69 109 GLU A CA 1
ATOM 784 C C . GLU A 1 109 ? -31.345 -4.112 66.080 1.00 94.69 109 GLU A C 1
ATOM 786 O O . GLU A 1 109 ? -30.628 -3.635 65.196 1.00 94.69 109 GLU A O 1
ATOM 791 N N . MET A 1 110 ? -32.436 -4.832 65.789 1.00 94.25 110 MET A N 1
ATOM 792 C CA . MET A 1 110 ? -32.851 -5.118 64.409 1.00 94.25 110 MET A CA 1
ATOM 793 C C . MET A 1 110 ? -33.122 -3.840 63.601 1.00 94.25 110 MET A C 1
ATOM 795 O O . MET A 1 110 ? -32.709 -3.744 62.445 1.00 94.25 110 MET A O 1
ATOM 799 N N . ILE A 1 111 ? -33.778 -2.839 64.197 1.00 94.12 111 ILE A N 1
ATOM 800 C CA . ILE A 1 111 ? -34.036 -1.548 63.544 1.00 94.12 111 ILE A CA 1
ATOM 801 C C . ILE A 1 111 ? -32.734 -0.790 63.286 1.00 94.12 111 ILE A C 1
ATOM 803 O O . ILE A 1 111 ? -32.566 -0.241 62.198 1.00 94.12 111 ILE A O 1
ATOM 807 N N . SER A 1 112 ? -31.790 -0.802 64.230 1.00 92.38 112 SER A N 1
ATOM 808 C CA . SER A 1 112 ? -30.476 -0.180 64.041 1.00 92.38 112 SER A CA 1
ATOM 809 C C . SER A 1 112 ? -29.715 -0.810 62.868 1.00 92.38 112 SER A C 1
ATOM 811 O O . SER A 1 112 ? -29.214 -0.095 61.996 1.00 92.38 112 SER A O 1
ATOM 813 N N . GLN A 1 113 ? -29.714 -2.144 62.771 1.00 93.75 113 GLN A N 1
ATOM 814 C CA . GLN A 1 113 ? -29.117 -2.859 61.639 1.00 93.75 113 GLN A CA 1
ATOM 815 C C . GLN A 1 113 ? -29.817 -2.529 60.310 1.00 93.75 113 GLN A C 1
ATOM 817 O O . GLN A 1 113 ? -29.158 -2.393 59.275 1.00 93.75 113 GLN A O 1
ATOM 822 N N . LEU A 1 114 ? -31.145 -2.369 60.321 1.00 93.19 114 LEU A N 1
ATOM 823 C CA . LEU A 1 114 ? -31.929 -2.040 59.129 1.00 93.19 114 LEU A CA 1
ATOM 824 C C . LEU A 1 114 ? -31.683 -0.599 58.655 1.00 93.19 114 LEU A C 1
ATOM 826 O O . LEU A 1 114 ? -31.554 -0.358 57.450 1.00 93.19 114 LEU A O 1
ATOM 830 N N . GLN A 1 115 ? -31.536 0.346 59.586 1.00 88.88 115 GLN A N 1
ATOM 831 C CA . GLN A 1 115 ? -31.136 1.726 59.301 1.00 88.88 115 GLN A CA 1
ATOM 832 C C . GLN A 1 115 ? -29.726 1.788 58.703 1.00 88.88 115 GLN A C 1
ATOM 834 O O . GLN A 1 115 ? -29.529 2.410 57.657 1.00 88.88 115 GLN A O 1
ATOM 839 N N . GLU A 1 116 ? -28.755 1.093 59.305 1.00 93.31 116 GLU A N 1
ATOM 840 C CA . GLU A 1 116 ? -27.390 1.025 58.775 1.00 93.31 116 GLU A CA 1
ATOM 841 C C . GLU A 1 116 ? -27.371 0.390 57.373 1.00 93.31 116 GLU A C 1
ATOM 843 O O . GLU A 1 116 ? -26.741 0.906 56.445 1.00 93.31 116 GLU A O 1
ATOM 848 N N . GLY A 1 117 ? -28.115 -0.705 57.186 1.00 93.38 117 GLY A N 1
ATOM 849 C CA . GLY A 1 117 ? -28.285 -1.369 55.896 1.00 93.38 117 GLY A CA 1
ATOM 850 C C . GLY A 1 117 ? -28.870 -0.446 54.827 1.00 93.38 117 GLY A C 1
ATOM 851 O O . GLY A 1 117 ? -28.328 -0.372 53.722 1.00 93.38 117 GLY A O 1
ATOM 852 N N . SER A 1 118 ? -29.916 0.307 55.171 1.00 92.00 118 SER A N 1
ATOM 853 C CA . SER A 1 118 ? -30.555 1.275 54.272 1.00 92.00 118 SER A CA 1
ATOM 854 C C . SER A 1 118 ? -29.593 2.399 53.884 1.00 92.00 118 SER A C 1
ATOM 856 O O . SER A 1 118 ? -29.451 2.707 52.701 1.00 92.00 118 SER A O 1
ATOM 858 N N . GLN A 1 119 ? -28.832 2.947 54.836 1.00 89.00 119 GLN A N 1
ATOM 859 C CA . GLN A 1 119 ? -27.847 3.999 54.560 1.00 89.00 119 GLN A CA 1
ATOM 860 C C . GLN A 1 119 ? -26.711 3.518 53.637 1.00 89.00 119 GLN A C 1
ATOM 862 O O . GLN A 1 119 ? -26.284 4.237 52.721 1.00 89.00 119 GLN A O 1
ATOM 867 N N . ARG A 1 120 ? -26.230 2.281 53.834 1.00 93.06 120 ARG A N 1
ATOM 868 C CA . ARG A 1 120 ? -25.243 1.656 52.935 1.00 93.06 120 ARG A CA 1
ATOM 869 C C . ARG A 1 120 ? -25.811 1.455 51.531 1.00 93.06 120 ARG A C 1
ATOM 871 O O . ARG A 1 120 ? -25.093 1.653 50.546 1.00 93.06 120 ARG A O 1
ATOM 878 N N . ALA A 1 121 ? -27.090 1.100 51.426 1.00 92.06 121 ALA A N 1
ATOM 879 C CA . ALA A 1 121 ? -27.762 0.928 50.147 1.00 92.06 121 ALA A CA 1
ATOM 880 C C . ALA A 1 121 ? -27.931 2.265 49.399 1.00 92.06 121 ALA A C 1
ATOM 882 O O . ALA A 1 121 ? -27.562 2.333 48.228 1.00 92.06 121 ALA A O 1
ATOM 883 N N . VAL A 1 122 ? -28.340 3.350 50.075 1.00 88.06 122 VAL A N 1
ATOM 884 C CA . VAL A 1 122 ? -28.374 4.713 49.492 1.00 88.06 122 VAL A CA 1
ATOM 885 C C . VAL A 1 122 ? -27.000 5.118 48.956 1.00 88.06 122 VAL A C 1
ATOM 887 O O . VAL A 1 122 ? -26.870 5.532 47.804 1.00 88.06 122 VAL A O 1
ATOM 890 N N . THR A 1 123 ? -25.949 4.938 49.758 1.00 90.56 123 THR A N 1
ATOM 891 C CA . THR A 1 123 ? -24.570 5.253 49.342 1.00 90.56 123 THR A CA 1
ATOM 892 C C . THR A 1 123 ? -24.161 4.459 48.094 1.00 90.56 123 THR A C 1
ATOM 894 O O . THR A 1 123 ? -23.538 4.998 47.178 1.00 90.56 123 THR A O 1
ATOM 897 N N . SER A 1 124 ? -24.538 3.180 48.025 1.00 92.19 124 SER A N 1
ATOM 898 C CA . SER A 1 124 ? -24.242 2.316 46.876 1.00 92.19 124 SER A CA 1
ATOM 899 C C . SER A 1 124 ? -25.003 2.738 45.618 1.00 92.19 124 SER A C 1
ATOM 901 O O . SER A 1 124 ? -24.423 2.737 44.535 1.00 92.19 124 SER A O 1
ATOM 903 N N . ILE A 1 125 ? -26.263 3.156 45.761 1.00 91.62 125 ILE A N 1
ATOM 904 C CA . ILE A 1 125 ? -27.101 3.691 44.679 1.00 91.62 125 ILE A CA 1
ATOM 905 C C . ILE A 1 125 ? -26.492 4.976 44.104 1.00 91.62 125 ILE A C 1
ATOM 907 O O . ILE A 1 125 ? -26.324 5.079 42.891 1.00 91.62 125 ILE A O 1
ATOM 911 N N . ILE A 1 126 ? -26.079 5.923 44.955 1.00 87.88 126 ILE A N 1
ATOM 912 C CA . ILE A 1 126 ? -25.431 7.174 44.516 1.00 87.88 126 ILE A CA 1
ATOM 913 C C . ILE A 1 126 ? -24.132 6.876 43.755 1.00 87.88 126 ILE A C 1
ATOM 915 O O . ILE A 1 126 ? -23.895 7.419 42.676 1.00 87.88 126 ILE A O 1
ATOM 919 N N . ASN A 1 127 ? -23.307 5.966 44.276 1.00 91.38 127 ASN A N 1
ATOM 920 C CA . ASN A 1 127 ? -22.087 5.541 43.590 1.00 91.38 127 ASN A CA 1
ATOM 921 C C . ASN A 1 127 ? -22.385 4.835 42.256 1.00 91.38 127 ASN A C 1
ATOM 923 O O . ASN A 1 127 ? -21.648 5.022 41.287 1.00 91.38 127 ASN A O 1
ATOM 927 N N . GLY A 1 128 ? -23.451 4.032 42.197 1.00 91.19 128 GLY A N 1
ATOM 928 C CA . GLY A 1 128 ? -23.927 3.385 40.976 1.00 91.19 128 GLY A CA 1
ATOM 929 C C . GLY A 1 128 ? -24.337 4.399 39.911 1.00 91.19 128 GLY A C 1
ATOM 930 O O . GLY A 1 128 ? -23.910 4.277 38.766 1.00 91.19 128 GLY A O 1
ATOM 931 N N . LYS A 1 129 ? -25.070 5.446 40.308 1.00 88.38 129 LYS A N 1
ATOM 932 C CA . LYS A 1 129 ? -25.455 6.558 39.431 1.00 88.38 129 LYS A CA 1
ATOM 933 C C . LYS A 1 129 ? -24.238 7.268 38.843 1.00 88.38 129 LYS A C 1
ATOM 935 O O . LYS A 1 129 ? -24.126 7.362 37.628 1.00 88.38 129 LYS A O 1
ATOM 940 N N . ASN A 1 130 ? -23.288 7.675 39.685 1.00 91.25 130 ASN A N 1
ATOM 941 C CA . ASN A 1 130 ? -22.077 8.359 39.220 1.00 91.25 130 ASN A CA 1
ATOM 942 C C . ASN A 1 130 ? -21.284 7.497 38.219 1.00 91.25 130 ASN A C 1
ATOM 944 O O . ASN A 1 130 ? -20.796 7.998 37.210 1.00 91.25 130 ASN A O 1
ATOM 948 N N . LYS A 1 131 ? -21.187 6.180 38.459 1.00 92.38 131 LYS A N 1
ATOM 949 C CA . LYS A 1 131 ? -20.537 5.248 37.525 1.00 92.38 131 LYS A CA 1
ATOM 950 C C . LYS A 1 131 ? -21.299 5.084 36.211 1.00 92.38 131 LYS A C 1
ATOM 952 O O . LYS A 1 131 ? -20.658 4.910 35.173 1.00 92.38 131 LYS A O 1
ATOM 957 N N . ALA A 1 132 ? -22.630 5.102 36.244 1.00 91.25 132 ALA A N 1
ATOM 958 C CA . ALA A 1 132 ? -23.452 5.077 35.038 1.00 91.25 132 ALA A CA 1
ATOM 959 C C . ALA A 1 132 ? -23.222 6.350 34.207 1.00 91.25 132 ALA A C 1
ATOM 961 O O . ALA A 1 132 ? -22.923 6.242 33.020 1.00 91.25 132 ALA A O 1
ATOM 962 N N . ASP A 1 133 ? -23.225 7.524 34.843 1.00 89.25 133 ASP A N 1
ATOM 963 C CA . ASP A 1 133 ? -22.961 8.811 34.185 1.00 89.25 133 ASP A CA 1
ATOM 964 C C . ASP A 1 133 ? -21.556 8.849 33.546 1.00 89.25 133 ASP A C 1
ATOM 966 O O . ASP A 1 133 ? -21.410 9.182 32.367 1.00 89.25 133 ASP A O 1
ATOM 970 N N . GLU A 1 134 ? -20.516 8.412 34.270 1.00 94.00 134 GLU A N 1
ATOM 971 C CA . GLU A 1 134 ? -19.159 8.284 33.713 1.00 94.00 134 GLU A CA 1
ATOM 972 C C . GLU A 1 134 ? -19.099 7.302 32.532 1.00 94.00 134 GLU A C 1
ATOM 974 O O . GLU A 1 134 ? -18.373 7.520 31.556 1.00 94.00 134 GLU A O 1
ATOM 979 N N . SER A 1 135 ? -19.842 6.196 32.611 1.00 94.25 135 SER A N 1
ATOM 980 C CA . SER A 1 135 ? -19.886 5.193 31.543 1.00 94.25 135 SER A CA 1
ATOM 981 C C . SER A 1 135 ? -20.578 5.740 30.295 1.00 94.25 135 SER A C 1
ATOM 983 O O . SER A 1 135 ? -20.103 5.484 29.187 1.00 94.25 135 SER A O 1
ATOM 985 N N . ALA A 1 136 ? -21.637 6.540 30.458 1.00 91.38 136 ALA A N 1
ATOM 986 C CA . ALA A 1 136 ? -22.311 7.224 29.358 1.00 91.38 136 ALA A CA 1
ATOM 987 C C . ALA A 1 136 ? -21.362 8.201 28.650 1.00 91.38 136 ALA A C 1
ATOM 989 O O . ALA A 1 136 ? -21.263 8.188 27.421 1.00 91.38 136 ALA A O 1
ATOM 990 N N . GLU A 1 137 ? -20.598 8.996 29.406 1.00 93.88 137 GLU A N 1
ATOM 991 C CA . GLU A 1 137 ? -19.614 9.923 28.834 1.00 93.88 137 GLU A CA 1
ATOM 992 C C . GLU A 1 137 ? -18.533 9.181 28.029 1.00 93.88 137 GLU A C 1
ATOM 994 O O . GLU A 1 137 ? -18.178 9.582 26.916 1.00 93.88 137 GLU A O 1
ATOM 999 N N . ARG A 1 138 ? -18.024 8.059 28.556 1.00 95.19 138 ARG A N 1
ATOM 1000 C CA . ARG A 1 138 ? -17.042 7.221 27.848 1.00 95.19 138 ARG A CA 1
ATOM 1001 C C . ARG A 1 138 ? -17.625 6.598 26.582 1.00 95.19 138 ARG A C 1
ATOM 1003 O O . ARG A 1 138 ? -16.943 6.578 25.559 1.00 95.19 138 ARG A O 1
ATOM 1010 N N . ALA A 1 139 ? -18.870 6.129 26.627 1.00 94.81 139 ALA A N 1
ATOM 1011 C CA . ALA A 1 139 ? -19.552 5.580 25.460 1.00 94.81 139 ALA A CA 1
ATOM 1012 C C . ALA A 1 139 ? -19.756 6.647 24.369 1.00 94.81 139 ALA A C 1
ATOM 1014 O O . ALA A 1 139 ? -19.502 6.381 23.195 1.00 94.81 139 ALA A O 1
ATOM 1015 N N . LEU A 1 140 ? -20.100 7.885 24.744 1.00 93.56 140 LEU A N 1
ATOM 1016 C CA . LEU A 1 140 ? -20.196 9.011 23.807 1.00 93.56 140 LEU A CA 1
ATOM 1017 C C . LEU A 1 140 ? -18.856 9.324 23.124 1.00 93.56 140 LEU A C 1
ATOM 1019 O O . LEU A 1 140 ? -18.832 9.507 21.906 1.00 93.56 140 LEU A O 1
ATOM 1023 N N . LYS A 1 141 ? -17.741 9.317 23.868 1.00 95.50 141 LYS A N 1
ATOM 1024 C CA . LYS A 1 141 ? -16.387 9.468 23.293 1.00 95.50 141 LYS A CA 1
ATOM 1025 C C . LYS A 1 141 ? -16.024 8.313 22.354 1.00 95.50 141 LYS A C 1
ATOM 1027 O O . LYS A 1 141 ? -15.413 8.531 21.308 1.00 95.50 141 LYS A O 1
ATOM 1032 N N . GLY A 1 142 ? -16.424 7.089 22.703 1.00 94.94 142 GLY A N 1
ATOM 1033 C CA . GLY A 1 142 ? -16.278 5.917 21.836 1.00 94.94 142 GLY A CA 1
ATOM 1034 C C . GLY A 1 142 ? -17.032 6.082 20.515 1.00 94.94 142 GLY A C 1
ATOM 1035 O O . GLY A 1 142 ? -16.464 5.853 19.448 1.00 94.94 142 GLY A O 1
ATOM 1036 N N . ARG A 1 143 ? -18.277 6.570 20.574 1.00 95.25 143 ARG A N 1
ATOM 1037 C CA . ARG A 1 143 ? -19.089 6.882 19.389 1.00 95.25 143 ARG A CA 1
ATOM 1038 C C . ARG A 1 143 ? -18.433 7.931 18.493 1.00 95.25 143 ARG A C 1
ATOM 1040 O O . ARG A 1 143 ? -18.395 7.747 17.280 1.00 95.25 143 ARG A O 1
ATOM 1047 N N . GLU A 1 144 ? -17.901 9.003 19.078 1.00 95.75 144 GLU A N 1
ATOM 1048 C CA . GLU A 1 144 ? -17.173 10.039 18.335 1.00 95.75 144 GLU A CA 1
ATOM 1049 C C . GLU A 1 144 ? -15.937 9.463 17.631 1.00 95.75 144 GLU A C 1
ATOM 1051 O O . GLU A 1 144 ? -15.741 9.696 16.440 1.00 95.75 144 GLU A O 1
ATOM 1056 N N . SER A 1 145 ? -15.150 8.644 18.334 1.00 96.25 145 SER A N 1
ATOM 1057 C CA . SER A 1 145 ? -13.955 8.001 17.769 1.00 96.25 145 SER A CA 1
ATOM 1058 C C . SER A 1 145 ? -14.300 7.075 16.598 1.00 96.25 145 SER A C 1
ATOM 1060 O O . SER A 1 145 ? -13.623 7.093 15.574 1.00 96.25 145 SER A O 1
ATOM 1062 N N . LEU A 1 146 ? -15.386 6.303 16.705 1.00 94.88 146 LEU A N 1
ATOM 1063 C CA . LEU A 1 146 ? -15.879 5.468 15.604 1.00 94.88 146 LEU A CA 1
ATOM 1064 C C . LEU A 1 146 ? -16.377 6.304 14.413 1.00 94.88 146 LEU A C 1
ATOM 1066 O O . LEU A 1 146 ? -16.182 5.912 13.262 1.00 94.88 146 LEU A O 1
ATOM 1070 N N . GLY A 1 147 ? -16.969 7.476 14.668 1.00 94.94 147 GLY A N 1
ATOM 1071 C CA . GLY A 1 147 ? -17.302 8.450 13.623 1.00 94.94 147 GLY A CA 1
ATOM 1072 C C . GLY A 1 147 ? -16.064 8.931 12.867 1.00 94.94 147 GLY A C 1
ATOM 1073 O O . GLY A 1 147 ? -16.014 8.834 11.645 1.00 94.94 147 GLY A O 1
ATOM 1074 N N . GLN A 1 148 ? -15.017 9.330 13.592 1.00 95.94 148 GLN A N 1
ATOM 1075 C CA . GLN A 1 148 ? -13.743 9.743 12.992 1.00 95.94 148 GLN A CA 1
ATOM 1076 C C . GLN A 1 148 ? -13.084 8.619 12.176 1.00 95.94 148 GLN A C 1
ATOM 1078 O O . GLN A 1 148 ? -12.513 8.877 11.116 1.00 95.94 148 GLN A O 1
ATOM 1083 N N . ILE A 1 149 ? -13.175 7.367 12.640 1.00 94.62 149 ILE A N 1
ATOM 1084 C CA . ILE A 1 149 ? -12.699 6.198 11.884 1.00 94.62 149 ILE A CA 1
ATOM 1085 C C . ILE A 1 149 ? -13.481 6.049 10.575 1.00 94.62 149 ILE A C 1
ATOM 1087 O O . ILE A 1 149 ? -12.872 5.836 9.529 1.00 94.62 149 ILE A O 1
ATOM 1091 N N . THR A 1 150 ? -14.804 6.201 10.617 1.00 94.06 150 THR A N 1
ATOM 1092 C CA . THR A 1 150 ? -15.667 6.107 9.429 1.00 94.06 150 THR A CA 1
ATOM 1093 C C . THR A 1 150 ? -15.291 7.165 8.382 1.00 94.06 150 THR A C 1
ATOM 1095 O O . THR A 1 150 ? -15.109 6.835 7.207 1.00 94.06 150 THR A O 1
ATOM 1098 N N . ASP A 1 151 ? -15.064 8.412 8.804 1.00 94.94 151 ASP A N 1
ATOM 1099 C CA . ASP A 1 151 ? -14.632 9.505 7.918 1.00 94.94 151 ASP A CA 1
ATOM 1100 C C . ASP A 1 151 ? -13.243 9.244 7.305 1.00 94.94 151 ASP A C 1
ATOM 1102 O O . ASP A 1 151 ? -13.013 9.441 6.103 1.00 94.94 151 ASP A O 1
ATOM 1106 N N . ALA A 1 152 ? -12.303 8.754 8.120 1.00 95.69 152 ALA A N 1
ATOM 1107 C CA . ALA A 1 152 ? -10.962 8.399 7.666 1.00 95.69 152 ALA A CA 1
ATOM 1108 C C . ALA A 1 152 ? -10.997 7.258 6.636 1.00 95.69 152 ALA A C 1
ATOM 1110 O O . ALA A 1 152 ? -10.319 7.320 5.608 1.00 95.69 152 ALA A O 1
ATOM 1111 N N . VAL A 1 153 ? -11.826 6.240 6.869 1.00 95.50 153 VAL A N 1
ATOM 1112 C CA . VAL A 1 153 ? -12.037 5.125 5.940 1.00 95.50 153 VAL A CA 1
ATOM 1113 C C . VAL A 1 153 ? -12.640 5.596 4.614 1.00 95.50 153 VAL A C 1
ATOM 1115 O O . VAL A 1 153 ? -12.188 5.157 3.549 1.00 95.50 153 VAL A O 1
ATOM 1118 N N . SER A 1 154 ? -13.612 6.513 4.646 1.00 92.56 154 SER A N 1
ATOM 1119 C CA . SER A 1 154 ? -14.174 7.111 3.427 1.00 92.56 154 SER A CA 1
ATOM 1120 C C . SER A 1 154 ? -13.081 7.796 2.604 1.00 92.56 154 SER A C 1
ATOM 1122 O O . SER A 1 154 ? -12.942 7.540 1.408 1.00 92.56 154 SER A O 1
ATOM 1124 N N . THR A 1 155 ? -12.224 8.578 3.264 1.00 94.94 155 THR A N 1
ATOM 1125 C CA . THR A 1 155 ? -11.090 9.257 2.618 1.00 94.94 155 THR A CA 1
ATOM 1126 C C . THR A 1 155 ? -10.113 8.263 1.975 1.00 94.94 155 THR A C 1
ATOM 1128 O O . THR A 1 155 ? -9.665 8.460 0.844 1.00 94.94 155 THR A O 1
ATOM 1131 N N . ILE A 1 156 ? -9.796 7.158 2.660 1.00 93.50 156 ILE A N 1
ATOM 1132 C CA . ILE A 1 156 ? -8.920 6.098 2.127 1.00 93.50 156 ILE A CA 1
ATOM 1133 C C . ILE A 1 156 ? -9.544 5.426 0.896 1.00 93.50 156 ILE A C 1
ATOM 1135 O O . ILE A 1 156 ? -8.836 5.084 -0.060 1.00 93.50 156 ILE A O 1
ATOM 1139 N N . THR A 1 157 ? -10.863 5.238 0.904 1.00 91.62 157 THR A N 1
ATOM 1140 C CA . THR A 1 157 ? -11.599 4.657 -0.224 1.00 91.62 157 THR A CA 1
ATOM 1141 C C . THR A 1 157 ? -11.493 5.557 -1.455 1.00 91.62 157 THR A C 1
ATOM 1143 O O . THR A 1 157 ? -11.100 5.083 -2.525 1.00 91.62 157 THR A O 1
ATOM 1146 N N . ASP A 1 158 ? -11.708 6.864 -1.294 1.00 91.88 158 ASP A N 1
ATOM 1147 C CA . ASP A 1 158 ? -11.572 7.845 -2.377 1.00 91.88 158 ASP A CA 1
ATOM 1148 C C . ASP A 1 158 ? -10.139 7.902 -2.930 1.00 91.88 158 ASP A C 1
ATOM 1150 O O . ASP A 1 158 ? -9.919 7.860 -4.146 1.00 91.88 158 ASP A O 1
ATOM 1154 N N . MET A 1 159 ? -9.135 7.911 -2.047 1.00 93.06 159 MET A N 1
ATOM 1155 C CA . MET A 1 159 ? -7.724 7.860 -2.446 1.00 93.06 159 MET A CA 1
ATOM 1156 C C . MET A 1 159 ? -7.379 6.580 -3.214 1.00 93.06 159 MET A C 1
ATOM 1158 O O . MET A 1 159 ? -6.575 6.607 -4.152 1.00 93.06 159 MET A O 1
ATOM 1162 N N . SER A 1 160 ? -7.985 5.450 -2.848 1.00 91.44 160 SER A N 1
ATOM 1163 C CA . SER A 1 160 ? -7.781 4.180 -3.547 1.00 91.44 160 SER A CA 1
ATOM 1164 C C . SER A 1 160 ? -8.325 4.234 -4.977 1.00 91.44 160 SER A C 1
ATOM 1166 O O . SER A 1 160 ? -7.664 3.755 -5.901 1.00 91.44 160 SER A O 1
ATOM 1168 N N . VAL A 1 161 ? -9.478 4.879 -5.188 1.00 90.81 161 VAL A N 1
ATOM 1169 C CA . VAL A 1 161 ? -10.056 5.105 -6.525 1.00 90.81 161 VAL A CA 1
ATOM 1170 C C . VAL A 1 161 ? -9.165 6.020 -7.372 1.00 90.81 161 VAL A C 1
ATOM 1172 O O . VAL A 1 161 ? -8.895 5.725 -8.543 1.00 90.81 161 VAL A O 1
ATOM 1175 N N . GLN A 1 162 ? -8.645 7.102 -6.786 1.00 93.44 162 GLN A N 1
ATOM 1176 C CA . GLN A 1 162 ? -7.700 7.991 -7.473 1.00 93.44 162 GLN A CA 1
ATOM 1177 C C . GLN A 1 162 ? -6.402 7.268 -7.844 1.00 93.44 162 GLN A C 1
ATOM 1179 O O . GLN A 1 162 ? -5.920 7.402 -8.969 1.00 93.44 162 GLN A O 1
ATOM 1184 N N . THR A 1 163 ? -5.870 6.449 -6.935 1.00 92.81 163 THR A N 1
ATOM 1185 C CA . THR A 1 163 ? -4.660 5.651 -7.176 1.00 92.81 163 THR A CA 1
ATOM 1186 C C . THR A 1 163 ? -4.872 4.665 -8.321 1.00 92.81 163 THR A C 1
ATOM 1188 O O . THR A 1 163 ? -4.037 4.583 -9.218 1.00 92.81 163 THR A O 1
ATOM 1191 N N . ALA A 1 164 ? -6.007 3.962 -8.348 1.00 90.69 164 ALA A N 1
ATOM 1192 C CA . ALA A 1 164 ? -6.344 3.058 -9.446 1.00 90.69 164 ALA A CA 1
ATOM 1193 C C . ALA A 1 164 ? -6.397 3.794 -10.797 1.00 90.69 164 ALA A C 1
ATOM 1195 O O . ALA A 1 164 ? -5.848 3.316 -11.792 1.00 90.69 164 ALA A O 1
ATOM 1196 N N . SER A 1 165 ? -6.985 4.991 -10.818 1.00 93.88 165 SER A N 1
ATOM 1197 C CA . SER A 1 165 ? -7.047 5.837 -12.016 1.00 93.88 165 SER A CA 1
ATOM 1198 C C . SER A 1 165 ? -5.656 6.298 -12.472 1.00 93.88 165 SER A C 1
ATOM 1200 O O . SER A 1 165 ? -5.339 6.241 -13.661 1.00 93.88 165 SER A O 1
ATOM 1202 N N . ALA A 1 166 ? -4.793 6.698 -11.534 1.00 95.69 166 ALA A N 1
ATOM 1203 C CA . ALA A 1 166 ? -3.415 7.089 -11.821 1.00 95.69 166 ALA A CA 1
ATOM 1204 C C . ALA A 1 166 ? -2.586 5.920 -12.381 1.00 95.69 166 ALA A C 1
ATOM 1206 O O . ALA A 1 166 ? -1.859 6.094 -13.358 1.00 95.69 166 ALA A O 1
ATOM 1207 N N . VAL A 1 167 ? -2.742 4.715 -11.825 1.00 95.56 167 VAL A N 1
ATOM 1208 C CA . VAL A 1 167 ? -2.084 3.494 -12.320 1.00 95.56 167 VAL A CA 1
ATOM 1209 C C . VAL A 1 167 ? -2.557 3.135 -13.732 1.00 95.56 167 VAL A C 1
ATOM 1211 O O . VAL A 1 167 ? -1.744 2.744 -14.576 1.00 95.56 167 VAL A O 1
ATOM 1214 N N . ALA A 1 168 ? -3.848 3.304 -14.028 1.00 93.69 168 ALA A N 1
ATOM 1215 C CA . ALA A 1 168 ? -4.377 3.103 -15.376 1.00 93.69 168 ALA A CA 1
ATOM 1216 C C . ALA A 1 168 ? -3.762 4.097 -16.379 1.00 93.69 168 ALA A C 1
ATOM 1218 O O . ALA A 1 168 ? -3.286 3.693 -17.443 1.00 93.69 168 ALA A O 1
ATOM 1219 N N . ALA A 1 169 ? -3.687 5.382 -16.016 1.00 95.56 169 ALA A N 1
ATOM 1220 C CA . ALA A 1 169 ? -3.043 6.408 -16.836 1.00 95.56 169 ALA A CA 1
ATOM 1221 C C . ALA A 1 169 ? -1.545 6.126 -17.048 1.00 95.56 169 ALA A C 1
ATOM 1223 O O . ALA A 1 169 ? -1.033 6.252 -18.162 1.00 95.56 169 ALA A O 1
ATOM 1224 N N . GLN A 1 170 ? -0.845 5.687 -16.000 1.00 95.38 170 GLN A N 1
ATOM 1225 C CA . GLN A 1 170 ? 0.563 5.311 -16.080 1.00 95.38 170 GLN A CA 1
ATOM 1226 C C . GLN A 1 170 ? 0.776 4.126 -17.027 1.00 95.38 170 GLN A C 1
ATOM 1228 O O . GLN A 1 170 ? 1.669 4.183 -17.867 1.00 95.38 170 GLN A O 1
ATOM 1233 N N . SER A 1 171 ? -0.076 3.100 -16.952 1.00 96.56 171 SER A N 1
ATOM 1234 C CA . SER A 1 171 ? -0.011 1.938 -17.849 1.00 96.56 171 SER A CA 1
ATOM 1235 C C . SER A 1 171 ? -0.179 2.348 -19.315 1.00 96.56 171 SER A C 1
ATOM 1237 O O . SER A 1 171 ? 0.600 1.924 -20.169 1.00 96.56 171 SER A O 1
ATOM 1239 N N . SER A 1 172 ? -1.133 3.240 -19.603 1.00 96.31 172 SER A N 1
ATOM 1240 C CA . SER A 1 172 ? -1.303 3.808 -20.946 1.00 96.31 172 SER A CA 1
ATOM 1241 C C . SER A 1 172 ? -0.069 4.591 -21.403 1.00 96.31 172 SER A C 1
ATOM 1243 O O . SER A 1 172 ? 0.341 4.462 -22.553 1.00 96.31 172 SER A O 1
ATOM 1245 N N . SER A 1 173 ? 0.541 5.386 -20.522 1.00 96.94 173 SER A N 1
ATOM 1246 C CA . SER A 1 173 ? 1.755 6.146 -20.840 1.00 96.94 173 SER A CA 1
ATOM 1247 C C . SER A 1 173 ? 2.943 5.226 -21.143 1.00 96.94 173 SER A C 1
ATOM 1249 O O . SER A 1 173 ? 3.661 5.427 -22.123 1.00 96.94 173 SER A O 1
ATOM 1251 N N . THR A 1 174 ? 3.120 4.159 -20.360 1.00 95.88 174 THR A N 1
ATOM 1252 C CA . THR A 1 174 ? 4.157 3.147 -20.600 1.00 95.88 174 THR A CA 1
ATOM 1253 C C . THR A 1 174 ? 3.973 2.446 -21.945 1.00 95.88 174 THR A C 1
ATOM 1255 O O . THR A 1 174 ? 4.961 2.236 -22.648 1.00 95.88 174 THR A O 1
ATOM 1258 N N . GLN A 1 175 ? 2.733 2.142 -22.339 1.00 96.31 175 GLN A N 1
ATOM 1259 C CA . GLN A 1 175 ? 2.437 1.580 -23.658 1.00 96.31 175 GLN A CA 1
ATOM 1260 C C . GLN A 1 175 ? 2.874 2.531 -24.785 1.00 96.31 175 GLN A C 1
ATOM 1262 O O . GLN A 1 175 ? 3.592 2.115 -25.694 1.00 96.31 175 GLN A O 1
ATOM 1267 N N . SER A 1 176 ? 2.539 3.821 -24.685 1.00 96.31 176 SER A N 1
ATOM 1268 C CA . SER A 1 176 ? 2.962 4.833 -25.664 1.00 96.31 176 SER A CA 1
ATOM 1269 C C . SER A 1 176 ? 4.486 4.977 -25.742 1.00 96.31 176 SER A C 1
ATOM 1271 O O . SER A 1 176 ? 5.044 5.123 -26.828 1.00 96.31 176 SER A O 1
ATOM 1273 N N . ILE A 1 177 ? 5.185 4.903 -24.604 1.00 95.75 177 ILE A N 1
ATOM 1274 C CA . ILE A 1 177 ? 6.657 4.909 -24.568 1.00 95.75 177 ILE A CA 1
ATOM 1275 C C . ILE A 1 177 ? 7.218 3.673 -25.275 1.00 95.75 177 ILE A C 1
ATOM 1277 O O . ILE A 1 177 ? 8.167 3.793 -26.048 1.00 95.75 177 ILE A O 1
ATOM 1281 N N . HIS A 1 178 ? 6.641 2.495 -25.035 1.00 94.44 178 HIS A N 1
ATOM 1282 C CA . HIS A 1 178 ? 7.075 1.255 -25.676 1.00 94.44 178 HIS A CA 1
ATOM 1283 C C . HIS A 1 178 ? 6.937 1.328 -27.204 1.00 94.44 178 HIS A C 1
ATOM 1285 O O . HIS A 1 178 ? 7.862 0.965 -27.932 1.00 94.44 178 HIS A O 1
ATOM 1291 N N . GLU A 1 179 ? 5.818 1.858 -27.699 1.00 95.88 179 GLU A N 1
ATOM 1292 C CA . GLU A 1 179 ? 5.605 2.096 -29.131 1.00 95.88 179 GLU A CA 1
ATOM 1293 C C . GLU A 1 179 ? 6.589 3.131 -29.694 1.00 95.88 179 GLU A C 1
ATOM 1295 O O . GLU A 1 179 ? 7.183 2.911 -30.752 1.00 95.88 179 GLU A O 1
ATOM 1300 N N . GLY A 1 180 ? 6.835 4.218 -28.957 1.00 96.00 180 GLY A N 1
ATOM 1301 C CA . GLY A 1 180 ? 7.834 5.224 -29.318 1.00 96.00 180 GLY A CA 1
ATOM 1302 C C . GLY A 1 180 ? 9.246 4.645 -29.436 1.00 96.00 180 GLY A C 1
ATOM 1303 O O . GLY A 1 180 ? 9.952 4.934 -30.402 1.00 96.00 180 GLY A O 1
ATOM 1304 N N . LEU A 1 181 ? 9.645 3.777 -28.502 1.00 91.88 181 LEU A N 1
ATOM 1305 C CA . LEU A 1 181 ? 10.936 3.089 -28.544 1.00 91.88 181 LEU A CA 1
ATOM 1306 C C . LEU A 1 181 ? 11.044 2.145 -29.741 1.00 91.88 181 LEU A C 1
ATOM 1308 O O . LEU A 1 181 ? 12.075 2.143 -30.408 1.00 91.88 181 LEU A O 1
ATOM 1312 N N . LYS A 1 182 ? 9.985 1.392 -30.059 1.00 93.12 182 LYS A N 1
ATOM 1313 C CA . LYS A 1 182 ? 9.962 0.518 -31.239 1.00 93.12 182 LYS A CA 1
ATOM 1314 C C . LYS A 1 182 ? 10.164 1.309 -32.534 1.00 93.12 182 LYS A C 1
ATOM 1316 O O . LYS A 1 182 ? 10.962 0.902 -33.377 1.00 93.12 182 LYS A O 1
ATOM 1321 N N . ASN A 1 183 ? 9.479 2.443 -32.677 1.00 94.75 183 ASN A N 1
ATOM 1322 C CA . ASN A 1 183 ? 9.644 3.324 -33.835 1.00 94.75 183 ASN A CA 1
ATOM 1323 C C . ASN A 1 183 ? 11.068 3.892 -33.907 1.00 94.75 183 ASN A C 1
ATOM 1325 O O . ASN A 1 183 ? 11.674 3.899 -34.975 1.00 94.75 183 ASN A O 1
ATOM 1329 N N . LEU A 1 184 ? 11.627 4.308 -32.767 1.00 93.38 184 LEU A N 1
ATOM 1330 C CA . LEU A 1 184 ? 12.994 4.819 -32.685 1.00 93.38 184 LEU A CA 1
ATOM 1331 C C . LEU A 1 184 ? 14.035 3.760 -33.076 1.00 93.38 184 LEU A C 1
ATOM 1333 O O . LEU A 1 184 ? 14.977 4.081 -33.795 1.00 93.38 184 LEU A O 1
ATOM 1337 N N . THR A 1 185 ? 13.865 2.502 -32.660 1.00 88.00 185 THR A N 1
ATOM 1338 C CA . THR A 1 185 ? 14.731 1.401 -33.109 1.00 88.00 185 THR A CA 1
ATOM 1339 C C . THR A 1 185 ? 14.660 1.218 -34.624 1.00 88.00 185 THR A C 1
ATOM 1341 O O . THR A 1 185 ? 15.706 1.137 -35.260 1.00 88.00 185 THR A O 1
ATOM 1344 N N . GLY A 1 186 ? 13.460 1.248 -35.215 1.00 88.50 186 GLY A N 1
ATOM 1345 C CA . GLY A 1 186 ? 13.305 1.188 -36.673 1.00 88.50 186 GLY A CA 1
ATOM 1346 C C . GLY A 1 186 ? 14.028 2.330 -37.397 1.00 88.50 186 GLY A C 1
ATOM 1347 O O . GLY A 1 186 ? 14.763 2.091 -38.350 1.00 88.50 186 GLY A O 1
ATOM 1348 N N . MET A 1 187 ? 13.910 3.562 -36.891 1.00 92.75 187 MET A N 1
ATOM 1349 C CA . MET A 1 187 ? 14.631 4.718 -37.444 1.00 92.75 187 MET A CA 1
ATOM 1350 C C . MET A 1 187 ? 16.157 4.587 -37.324 1.00 92.75 187 MET A C 1
ATOM 1352 O O . MET A 1 187 ? 16.888 5.065 -38.190 1.00 92.75 187 MET A O 1
ATOM 1356 N N . ILE A 1 188 ? 16.659 3.972 -36.247 1.00 89.56 188 ILE A N 1
ATOM 1357 C CA . ILE A 1 188 ? 18.095 3.711 -36.077 1.00 89.56 188 ILE A CA 1
ATOM 1358 C C . ILE A 1 188 ? 18.586 2.714 -37.131 1.00 89.56 188 ILE A C 1
ATOM 1360 O O . ILE A 1 188 ? 19.640 2.950 -37.724 1.00 89.56 188 ILE A O 1
ATOM 1364 N N . ASP A 1 189 ? 17.829 1.646 -37.390 1.00 83.56 189 ASP A N 1
ATOM 1365 C CA . ASP A 1 189 ? 18.171 0.653 -38.413 1.00 83.56 189 ASP A CA 1
ATOM 1366 C C . ASP A 1 189 ? 18.177 1.276 -39.821 1.00 83.56 189 ASP A C 1
ATOM 1368 O O . ASP A 1 189 ? 19.138 1.092 -40.571 1.00 83.56 189 ASP A O 1
ATOM 1372 N N . GLU A 1 190 ? 17.171 2.093 -40.154 1.00 87.62 190 GLU A N 1
ATOM 1373 C CA . GLU A 1 190 ? 17.126 2.848 -41.418 1.00 87.62 190 GLU A CA 1
ATOM 1374 C C . GLU A 1 190 ? 18.311 3.818 -41.553 1.00 87.62 190 GLU A C 1
ATOM 1376 O O . GLU A 1 190 ? 18.968 3.885 -42.592 1.00 87.62 190 GLU A O 1
ATOM 1381 N N . SER A 1 191 ? 18.642 4.549 -40.485 1.00 87.19 191 SER A N 1
ATOM 1382 C CA . SER A 1 191 ? 19.782 5.474 -40.466 1.00 87.19 191 SER A CA 1
ATOM 1383 C C . SER A 1 191 ? 21.124 4.753 -40.651 1.00 87.19 191 SER A C 1
ATOM 1385 O O . SER A 1 191 ? 22.012 5.231 -41.372 1.00 87.19 191 SER A O 1
ATOM 1387 N N . ALA A 1 192 ? 21.275 3.573 -40.043 1.00 77.06 192 ALA A N 1
ATOM 1388 C CA . ALA A 1 192 ? 22.443 2.724 -40.237 1.00 77.06 192 ALA A CA 1
ATOM 1389 C C . ALA A 1 192 ? 22.551 2.255 -41.696 1.00 77.06 192 ALA A C 1
ATOM 1391 O O . ALA A 1 192 ? 23.630 2.362 -42.283 1.00 77.06 192 ALA A O 1
ATOM 1392 N N . GLN A 1 193 ? 21.441 1.824 -42.302 1.00 77.94 193 GLN A N 1
ATOM 1393 C CA . GLN A 1 193 ? 21.398 1.441 -43.713 1.00 77.94 193 GLN A CA 1
ATOM 1394 C C . GLN A 1 193 ? 21.791 2.608 -44.632 1.00 77.94 193 GLN A C 1
ATOM 1396 O O . GLN A 1 193 ? 22.675 2.454 -45.473 1.00 77.94 193 GLN A O 1
ATOM 1401 N N . HIS A 1 194 ? 21.214 3.796 -44.440 1.00 84.31 194 HIS A N 1
ATOM 1402 C CA . HIS A 1 194 ? 21.559 4.977 -45.237 1.00 84.31 194 HIS A CA 1
ATOM 1403 C C . HIS A 1 194 ? 23.025 5.393 -45.099 1.00 84.31 194 HIS A C 1
ATOM 1405 O O . HIS A 1 194 ? 23.637 5.879 -46.056 1.00 84.31 194 HIS A O 1
ATOM 1411 N N . SER A 1 195 ? 23.610 5.198 -43.917 1.00 81.38 195 SER A N 1
ATOM 1412 C CA . SER A 1 195 ? 25.035 5.442 -43.698 1.00 81.38 195 SER A CA 1
ATOM 1413 C C . SER A 1 195 ? 25.906 4.455 -44.486 1.00 81.38 195 SER A C 1
ATOM 1415 O O . SER A 1 195 ? 26.902 4.871 -45.082 1.00 81.38 195 SER A O 1
ATOM 1417 N N . GLU A 1 196 ? 25.527 3.172 -44.536 1.00 73.44 196 GLU A N 1
ATOM 1418 C CA . GLU A 1 196 ? 26.205 2.153 -45.355 1.00 73.44 196 GLU A CA 1
ATOM 1419 C C . GLU A 1 196 ? 26.093 2.475 -46.857 1.00 73.44 196 GLU A C 1
ATOM 1421 O O . GLU A 1 196 ? 27.103 2.488 -47.564 1.00 73.44 196 GLU A O 1
ATOM 1426 N N . GLU A 1 197 ? 24.898 2.837 -47.333 1.00 75.12 197 GLU A N 1
ATOM 1427 C CA . GLU A 1 197 ? 24.655 3.252 -48.724 1.00 75.12 197 GLU A CA 1
ATOM 1428 C C . GLU A 1 197 ? 25.492 4.482 -49.110 1.00 75.12 197 GLU A C 1
ATOM 1430 O O . GLU A 1 197 ? 26.137 4.510 -50.162 1.00 75.12 197 GLU A O 1
ATOM 1435 N N . SER A 1 198 ? 25.548 5.486 -48.231 1.00 80.75 198 SER A N 1
ATOM 1436 C CA . SER A 1 198 ? 26.339 6.703 -48.446 1.00 80.75 198 SER A CA 1
ATOM 1437 C C . SER A 1 198 ? 27.840 6.412 -48.514 1.00 80.75 198 SER A C 1
ATOM 1439 O O . SER A 1 198 ? 28.551 6.977 -49.351 1.00 80.75 198 SER A O 1
ATOM 1441 N N . ALA A 1 199 ? 28.340 5.512 -47.661 1.00 74.19 199 ALA A N 1
ATOM 1442 C CA . ALA A 1 199 ? 29.739 5.096 -47.673 1.00 74.19 199 ALA A CA 1
ATOM 1443 C C . ALA A 1 199 ? 30.105 4.346 -48.965 1.00 74.19 199 ALA A C 1
ATOM 1445 O O . ALA A 1 199 ? 31.173 4.595 -49.535 1.00 74.19 199 ALA A O 1
ATOM 1446 N N . ALA A 1 200 ? 29.220 3.471 -49.451 1.00 70.38 200 ALA A N 1
ATOM 1447 C CA . ALA A 1 200 ? 29.400 2.771 -50.720 1.00 70.38 200 ALA A CA 1
ATOM 1448 C C . ALA A 1 200 ? 29.438 3.752 -51.907 1.00 70.38 200 ALA A C 1
ATOM 1450 O O . ALA A 1 200 ? 30.367 3.705 -52.718 1.00 70.38 200 ALA A O 1
ATOM 1451 N N . ALA A 1 201 ? 28.503 4.707 -51.959 1.00 73.44 201 ALA A N 1
ATOM 1452 C CA . ALA A 1 201 ? 28.461 5.729 -53.005 1.00 73.44 201 ALA A CA 1
ATOM 1453 C C . ALA A 1 201 ? 29.733 6.601 -53.027 1.00 73.44 201 ALA A C 1
ATOM 1455 O O . ALA A 1 201 ? 30.291 6.876 -54.092 1.00 73.44 201 ALA A O 1
ATOM 1456 N N . ALA A 1 202 ? 30.248 6.999 -51.859 1.00 75.44 202 ALA A N 1
ATOM 1457 C CA . ALA A 1 202 ? 31.489 7.773 -51.758 1.00 75.44 202 ALA A CA 1
ATOM 1458 C C . ALA A 1 202 ? 32.716 7.004 -52.292 1.00 75.44 202 ALA A C 1
ATOM 1460 O O . ALA A 1 202 ? 33.610 7.580 -52.927 1.00 75.44 202 ALA A O 1
ATOM 1461 N N . GLN A 1 203 ? 32.769 5.689 -52.064 1.00 70.25 203 GLN A N 1
ATOM 1462 C CA . GLN A 1 203 ? 33.823 4.837 -52.617 1.00 70.25 203 GLN A CA 1
ATOM 1463 C C . GLN A 1 203 ? 33.718 4.716 -54.136 1.00 70.25 203 GLN A C 1
ATOM 1465 O O . GLN A 1 203 ? 34.734 4.834 -54.824 1.00 70.25 203 GLN A O 1
ATOM 1470 N N . GLU A 1 204 ? 32.510 4.541 -54.671 1.00 71.38 204 GLU A N 1
ATOM 1471 C CA . GLU A 1 204 ? 32.287 4.496 -56.117 1.00 71.38 204 GLU A CA 1
ATOM 1472 C C . GLU A 1 204 ? 32.720 5.805 -56.792 1.00 71.38 204 GLU A C 1
ATOM 1474 O O . GLU A 1 204 ? 33.434 5.783 -57.797 1.00 71.38 204 GLU A O 1
ATOM 1479 N N . GLN A 1 205 ? 32.393 6.952 -56.192 1.00 75.44 205 GLN A N 1
ATOM 1480 C CA . GLN A 1 205 ? 32.860 8.257 -56.666 1.00 75.44 205 GLN A CA 1
ATOM 1481 C C . GLN A 1 205 ? 34.390 8.354 -56.678 1.00 75.44 205 GLN A C 1
ATOM 1483 O O . GLN A 1 205 ? 34.970 8.842 -57.648 1.00 75.44 205 GLN A O 1
ATOM 1488 N N . THR A 1 206 ? 35.060 7.849 -55.639 1.00 73.81 206 THR A N 1
ATOM 1489 C CA . THR A 1 206 ? 36.531 7.830 -55.568 1.00 73.81 206 THR A CA 1
ATOM 1490 C C . THR A 1 206 ? 37.127 6.980 -56.691 1.00 73.81 206 THR A C 1
ATOM 1492 O O . THR A 1 206 ? 38.051 7.418 -57.379 1.00 73.81 206 THR A O 1
ATOM 1495 N N . LEU A 1 207 ? 36.560 5.796 -56.940 1.00 68.25 207 LEU A N 1
ATOM 1496 C CA . LEU A 1 207 ? 36.973 4.930 -58.047 1.00 68.25 207 LEU A CA 1
ATOM 1497 C C . LEU A 1 207 ? 36.734 5.592 -59.408 1.00 68.25 207 LEU A C 1
ATOM 1499 O O . LEU A 1 207 ? 37.585 5.487 -60.290 1.00 68.25 207 LEU A O 1
ATOM 1503 N N . MET A 1 208 ? 35.620 6.307 -59.578 1.00 74.00 208 MET A N 1
ATOM 1504 C CA . MET A 1 208 ? 35.328 7.054 -60.801 1.00 74.00 208 MET A CA 1
ATOM 1505 C C . MET A 1 208 ? 36.341 8.183 -61.030 1.00 74.00 208 MET A C 1
ATOM 1507 O O . MET A 1 208 ? 36.805 8.372 -62.153 1.00 74.00 208 MET A O 1
ATOM 1511 N N . VAL A 1 209 ? 36.734 8.909 -59.980 1.00 77.06 209 VAL A N 1
ATOM 1512 C CA . VAL A 1 209 ? 37.768 9.956 -60.060 1.00 77.06 209 VAL A CA 1
ATOM 1513 C C . VAL A 1 209 ? 39.122 9.367 -60.452 1.00 77.06 209 VAL A C 1
ATOM 1515 O O . VAL A 1 209 ? 39.774 9.884 -61.364 1.00 77.06 209 VAL A O 1
ATOM 1518 N N . ASP A 1 210 ? 39.532 8.272 -59.813 1.00 66.50 210 ASP A N 1
ATOM 1519 C CA . ASP A 1 210 ? 40.771 7.565 -60.153 1.00 66.50 210 ASP A CA 1
ATOM 1520 C C . ASP A 1 210 ? 40.736 7.049 -61.600 1.00 66.50 210 ASP A C 1
ATOM 1522 O O . ASP A 1 210 ? 41.710 7.189 -62.347 1.00 66.50 210 ASP A O 1
ATOM 1526 N N . TYR A 1 211 ? 39.587 6.532 -62.035 1.00 66.38 211 TYR A N 1
ATOM 1527 C CA . TYR A 1 211 ? 39.364 6.090 -63.406 1.00 66.38 211 TYR A CA 1
ATOM 1528 C C . TYR A 1 211 ? 39.439 7.238 -64.423 1.00 66.38 211 TYR A C 1
ATOM 1530 O O . TYR A 1 211 ? 40.121 7.106 -65.443 1.00 66.38 211 TYR A O 1
ATOM 1538 N N . MET A 1 212 ? 38.802 8.381 -64.154 1.00 70.00 212 MET A N 1
ATOM 1539 C CA . MET A 1 212 ? 38.881 9.562 -65.019 1.00 70.00 212 MET A CA 1
ATOM 1540 C C . MET A 1 212 ? 40.320 10.068 -65.139 1.00 70.00 212 MET A C 1
ATOM 1542 O O . MET A 1 212 ? 40.770 10.369 -66.245 1.00 70.00 212 MET A O 1
ATOM 1546 N N . ARG A 1 213 ? 41.079 10.091 -64.035 1.00 66.62 213 ARG A N 1
ATOM 1547 C CA . ARG A 1 213 ? 42.514 10.422 -64.056 1.00 66.62 213 ARG A CA 1
ATOM 1548 C C . ARG A 1 213 ? 43.309 9.455 -64.931 1.00 66.62 213 ARG A C 1
ATOM 1550 O O . ARG A 1 213 ? 44.113 9.898 -65.749 1.00 66.62 213 ARG A O 1
ATOM 1557 N N . ALA A 1 214 ? 43.067 8.150 -64.811 1.00 62.66 214 ALA A N 1
ATOM 1558 C CA . ALA A 1 214 ? 43.726 7.149 -65.648 1.00 62.66 214 ALA A CA 1
ATOM 1559 C C . ALA A 1 214 ? 43.382 7.324 -67.138 1.00 62.66 214 ALA A C 1
ATOM 1561 O O . ALA A 1 214 ? 44.269 7.242 -67.984 1.00 62.66 214 ALA A O 1
ATOM 1562 N N . MET A 1 215 ? 42.119 7.614 -67.465 1.00 63.22 215 MET A N 1
ATOM 1563 C CA . MET A 1 215 ? 41.668 7.876 -68.837 1.00 63.22 215 MET A CA 1
ATOM 1564 C C . MET A 1 215 ? 42.292 9.129 -69.447 1.00 63.22 215 MET A C 1
ATOM 1566 O O . MET A 1 215 ? 42.730 9.090 -70.596 1.00 63.22 215 MET A O 1
ATOM 1570 N N . LEU A 1 216 ? 42.373 10.221 -68.686 1.00 67.62 216 LEU A N 1
ATOM 1571 C CA . LEU A 1 216 ? 43.059 11.433 -69.129 1.00 67.62 216 LEU A CA 1
ATOM 1572 C C . LEU A 1 216 ? 44.534 11.141 -69.422 1.00 67.62 216 LEU A C 1
ATOM 1574 O O . LEU A 1 216 ? 45.022 11.510 -70.483 1.00 67.62 216 LEU A O 1
ATOM 1578 N N . ASN A 1 217 ? 45.214 10.386 -68.556 1.00 61.06 217 ASN A N 1
ATOM 1579 C CA . ASN A 1 217 ? 46.609 9.989 -68.772 1.00 61.06 217 ASN A CA 1
ATOM 1580 C C . ASN A 1 217 ? 46.797 9.045 -69.977 1.00 61.06 217 ASN A C 1
ATOM 1582 O O . ASN A 1 217 ? 47.825 9.110 -70.653 1.00 61.06 217 ASN A O 1
ATOM 1586 N N . LEU A 1 218 ? 45.820 8.175 -70.264 1.00 60.16 218 LEU A N 1
ATOM 1587 C CA . LEU A 1 218 ? 45.829 7.310 -71.450 1.00 60.16 218 LEU A CA 1
ATOM 1588 C C . LEU A 1 218 ? 45.719 8.116 -72.752 1.00 60.16 218 LEU A C 1
ATOM 1590 O O . LEU A 1 218 ? 46.389 7.769 -73.720 1.00 60.16 218 LEU A O 1
ATOM 1594 N N . ASN A 1 219 ? 44.916 9.184 -72.764 1.00 59.56 219 ASN A N 1
ATOM 1595 C CA . ASN A 1 219 ? 44.717 10.028 -73.946 1.00 59.56 219 ASN A CA 1
ATOM 1596 C C . ASN A 1 219 ? 45.821 11.087 -74.141 1.00 59.56 219 ASN A C 1
ATOM 1598 O O . ASN A 1 219 ? 46.031 11.524 -75.266 1.00 59.56 219 ASN A O 1
ATOM 1602 N N . ASN A 1 220 ? 46.535 11.488 -73.079 1.00 51.78 220 ASN A N 1
ATOM 1603 C CA . ASN A 1 220 ? 47.513 12.590 -73.109 1.00 51.78 220 ASN A CA 1
ATOM 1604 C C . ASN A 1 220 ? 48.980 12.185 -73.343 1.00 51.78 220 ASN A C 1
ATOM 1606 O O . ASN A 1 220 ? 49.874 12.966 -73.024 1.00 51.78 220 ASN A O 1
ATOM 1610 N N . SER A 1 221 ? 49.279 10.995 -73.867 1.00 48.41 221 SER A N 1
ATOM 1611 C CA . SER A 1 221 ? 50.680 10.596 -74.061 1.00 48.41 221 SER A CA 1
ATOM 1612 C C . SER A 1 221 ? 51.018 10.212 -75.503 1.00 48.41 221 SER A C 1
ATOM 1614 O O . SER A 1 221 ? 50.673 9.130 -75.971 1.00 48.41 221 SER A O 1
ATOM 1616 N N . GLU A 1 222 ? 51.800 11.075 -76.163 1.00 50.38 222 GLU A N 1
ATOM 1617 C CA . GLU A 1 222 ? 52.970 10.629 -76.929 1.00 50.38 222 GLU A CA 1
ATOM 1618 C C . GLU A 1 222 ? 53.844 9.829 -75.956 1.00 50.38 222 GLU A C 1
ATOM 1620 O O . GLU A 1 222 ? 54.609 10.373 -75.159 1.00 50.38 222 GLU A O 1
ATOM 1625 N N . VAL A 1 223 ? 53.617 8.522 -75.900 1.00 56.06 223 VAL A N 1
ATOM 1626 C CA . VAL A 1 223 ? 54.398 7.638 -75.045 1.00 56.06 223 VAL A CA 1
ATOM 1627 C C . VAL A 1 223 ? 55.699 7.333 -75.774 1.00 56.06 223 VAL A C 1
ATOM 1629 O O . VAL A 1 223 ? 55.674 6.644 -76.790 1.00 56.06 223 VAL A O 1
ATOM 1632 N N . ASP A 1 224 ? 56.818 7.828 -75.245 1.00 60.91 224 ASP A N 1
ATOM 1633 C CA . ASP A 1 224 ? 58.162 7.326 -75.559 1.00 60.91 224 ASP A CA 1
ATOM 1634 C C . ASP A 1 224 ? 58.134 5.786 -75.612 1.00 60.91 224 ASP A C 1
ATOM 1636 O O . ASP A 1 224 ? 57.655 5.160 -74.660 1.00 60.91 224 ASP A O 1
ATOM 1640 N N . GLU A 1 225 ? 58.611 5.176 -76.707 1.00 66.56 225 GLU A N 1
ATOM 1641 C CA . GLU A 1 225 ? 58.496 3.733 -76.998 1.00 66.56 225 GLU A CA 1
ATOM 1642 C C . GLU A 1 225 ? 58.991 2.825 -75.858 1.00 66.56 225 GLU A C 1
ATOM 1644 O O . GLU A 1 225 ? 58.586 1.664 -75.772 1.00 66.56 225 GLU A O 1
ATOM 1649 N N . ARG A 1 226 ? 59.829 3.358 -74.959 1.00 76.56 226 ARG A N 1
ATOM 1650 C CA . ARG A 1 226 ? 60.402 2.667 -73.793 1.00 76.56 226 ARG A CA 1
ATOM 1651 C C . ARG A 1 226 ? 59.514 2.661 -72.546 1.00 76.56 226 ARG A C 1
ATOM 1653 O O . ARG A 1 226 ? 59.868 2.052 -71.537 1.00 76.56 226 ARG A O 1
ATOM 1660 N N . THR A 1 227 ? 58.374 3.344 -72.556 1.00 83.12 227 THR A N 1
ATOM 1661 C CA . THR A 1 227 ? 57.481 3.377 -71.391 1.00 83.12 227 THR A CA 1
ATOM 1662 C C . THR A 1 227 ? 56.603 2.129 -71.350 1.00 83.12 227 THR A C 1
ATOM 1664 O O . THR A 1 227 ? 55.807 1.875 -72.255 1.00 83.12 227 THR A O 1
ATOM 1667 N N . ILE A 1 228 ? 56.687 1.386 -70.249 1.00 84.94 228 ILE A N 1
ATOM 1668 C CA . ILE A 1 228 ? 55.860 0.211 -69.982 1.00 84.94 228 ILE A CA 1
ATOM 1669 C C . ILE A 1 228 ? 54.809 0.575 -68.936 1.00 84.94 228 ILE A C 1
ATOM 1671 O O . ILE A 1 228 ? 55.107 1.034 -67.835 1.00 84.94 228 ILE A O 1
ATOM 1675 N N . ARG A 1 229 ? 53.537 0.377 -69.279 1.00 86.69 229 ARG A N 1
ATOM 1676 C CA . ARG A 1 229 ? 52.430 0.652 -68.360 1.00 86.69 229 ARG A CA 1
ATOM 1677 C C . ARG A 1 229 ? 52.200 -0.552 -67.455 1.00 86.69 229 ARG A C 1
ATOM 1679 O O . ARG A 1 229 ? 51.958 -1.646 -67.951 1.00 86.69 229 ARG A O 1
ATOM 1686 N N . ILE A 1 230 ? 52.244 -0.338 -66.145 1.00 90.12 230 ILE A N 1
ATOM 1687 C CA . ILE A 1 230 ? 51.838 -1.320 -65.139 1.00 90.12 230 ILE A CA 1
ATOM 1688 C C . ILE A 1 230 ? 50.345 -1.137 -64.896 1.00 90.12 230 ILE A C 1
ATOM 1690 O O . ILE A 1 230 ? 49.936 -0.172 -64.256 1.00 90.12 230 ILE A O 1
ATOM 1694 N N . TYR A 1 231 ? 49.525 -2.043 -65.407 1.00 88.69 231 TYR A N 1
ATOM 1695 C CA . TYR A 1 231 ? 48.081 -2.010 -65.228 1.00 88.69 231 TYR A CA 1
ATOM 1696 C C . TYR A 1 231 ? 47.710 -2.799 -63.974 1.00 88.69 231 TYR A C 1
ATOM 1698 O O . TYR A 1 231 ? 47.702 -4.027 -63.977 1.00 88.69 231 TYR A O 1
ATOM 1706 N N . SER A 1 232 ? 47.411 -2.090 -62.889 1.00 88.38 232 SER A N 1
ATOM 1707 C CA . SER A 1 232 ? 47.038 -2.700 -61.614 1.00 88.38 232 SER A CA 1
ATOM 1708 C C . SER A 1 232 ? 45.537 -2.602 -61.381 1.00 88.38 232 SER A C 1
ATOM 1710 O O . SER A 1 232 ? 44.962 -1.510 -61.358 1.00 88.38 232 SER A O 1
ATOM 1712 N N . TYR A 1 233 ? 44.909 -3.761 -61.187 1.00 85.00 233 TYR A N 1
ATOM 1713 C CA . TYR A 1 233 ? 43.522 -3.869 -60.735 1.00 85.00 233 TYR A CA 1
ATOM 1714 C C . TYR A 1 233 ? 43.407 -4.228 -59.247 1.00 85.00 233 TYR A C 1
ATOM 1716 O O . TYR A 1 233 ? 42.314 -4.146 -58.683 1.00 85.00 233 TYR A O 1
ATOM 1724 N N . GLN A 1 234 ? 44.520 -4.587 -58.597 1.00 86.25 234 GLN A N 1
ATOM 1725 C CA . GLN A 1 234 ? 44.579 -4.856 -57.161 1.00 86.25 234 GLN A CA 1
ATOM 1726 C C . GLN A 1 234 ? 44.543 -3.534 -56.388 1.00 86.25 234 GLN A C 1
ATOM 1728 O O . GLN A 1 234 ? 45.571 -2.971 -56.026 1.00 86.25 234 GLN A O 1
ATOM 1733 N N . ASN A 1 235 ? 43.342 -3.011 -56.147 1.00 79.38 235 ASN A N 1
ATOM 1734 C CA . ASN A 1 235 ? 43.131 -1.712 -55.494 1.00 79.38 235 ASN A CA 1
ATOM 1735 C C . ASN A 1 235 ? 43.026 -1.793 -53.961 1.00 79.38 235 ASN A C 1
ATOM 1737 O O . ASN A 1 235 ? 42.475 -0.892 -53.331 1.00 79.38 235 ASN A O 1
ATOM 1741 N N . MET A 1 236 ? 43.545 -2.864 -53.362 1.00 85.88 236 MET A N 1
ATOM 1742 C CA . MET A 1 236 ? 43.530 -3.091 -51.918 1.00 85.88 236 MET A CA 1
ATOM 1743 C C . MET A 1 236 ? 44.950 -3.107 -51.335 1.00 85.88 236 MET A C 1
ATOM 1745 O O . MET A 1 236 ? 45.908 -3.431 -52.046 1.00 85.88 236 MET A O 1
ATOM 1749 N N . PRO A 1 237 ? 45.116 -2.792 -50.040 1.00 89.50 237 PRO A N 1
ATOM 1750 C CA . PRO A 1 237 ? 46.388 -2.988 -49.357 1.00 89.50 237 PRO A CA 1
ATOM 1751 C C . PRO A 1 237 ? 46.817 -4.463 -49.371 1.00 89.50 237 PRO A C 1
ATOM 1753 O O . PRO A 1 237 ? 45.945 -5.325 -49.330 1.00 89.50 237 PRO A O 1
ATOM 1756 N N . PRO A 1 238 ? 48.121 -4.787 -49.378 1.00 92.12 238 PRO A N 1
ATOM 1757 C CA . PRO A 1 238 ? 49.257 -3.863 -49.405 1.00 92.12 238 PRO A CA 1
ATOM 1758 C C . PRO A 1 238 ? 49.616 -3.356 -50.816 1.00 92.12 238 PRO A C 1
ATOM 1760 O O . PRO A 1 238 ? 50.518 -2.532 -50.956 1.00 92.12 238 PRO A O 1
ATOM 1763 N N . PHE A 1 239 ? 48.933 -3.823 -51.866 1.00 91.62 239 PHE A N 1
ATOM 1764 C CA . PHE A 1 239 ? 49.264 -3.500 -53.260 1.00 91.62 239 PHE A CA 1
ATOM 1765 C C . PHE A 1 239 ? 49.074 -2.023 -53.589 1.00 91.62 239 PHE A C 1
ATOM 1767 O O . PHE A 1 239 ? 49.894 -1.452 -54.313 1.00 91.62 239 PHE A O 1
ATOM 1774 N N . ILE A 1 240 ? 48.021 -1.422 -53.035 1.00 89.75 240 ILE A N 1
ATOM 1775 C CA . ILE A 1 240 ? 47.735 0.011 -53.078 1.00 89.75 240 ILE A CA 1
ATOM 1776 C C . ILE A 1 240 ? 47.298 0.447 -51.677 1.00 89.75 240 ILE A C 1
ATOM 1778 O O . ILE A 1 240 ? 46.303 -0.049 -51.147 1.00 89.75 240 ILE A O 1
ATOM 1782 N N . THR A 1 241 ? 48.035 1.374 -51.072 1.00 88.19 241 THR A N 1
ATOM 1783 C CA . THR A 1 241 ? 47.782 1.866 -49.704 1.00 88.19 241 THR A CA 1
ATOM 1784 C C . THR A 1 241 ? 47.431 3.352 -49.659 1.00 88.19 241 THR A C 1
ATOM 1786 O O . THR A 1 241 ? 46.858 3.811 -48.675 1.00 88.19 241 THR A O 1
ATOM 1789 N N . GLY A 1 242 ? 47.704 4.095 -50.734 1.00 83.12 242 GLY A N 1
ATOM 1790 C CA . GLY A 1 242 ? 47.439 5.527 -50.828 1.00 83.12 242 GLY A CA 1
ATOM 1791 C C . GLY A 1 242 ? 47.676 6.078 -52.234 1.00 83.12 242 GLY A C 1
ATOM 1792 O O . GLY A 1 242 ? 47.859 5.331 -53.199 1.00 83.12 242 GLY A O 1
ATOM 1793 N N . SER A 1 243 ? 47.686 7.407 -52.356 1.00 79.38 243 SER A N 1
ATOM 1794 C CA . SER A 1 243 ? 47.997 8.085 -53.619 1.00 79.38 243 SER A CA 1
ATOM 1795 C C . SER A 1 243 ? 49.472 7.882 -53.964 1.00 79.38 243 SER A C 1
ATOM 1797 O O . SER A 1 243 ? 50.331 8.519 -53.364 1.00 79.38 243 SER A O 1
ATOM 1799 N N . GLN A 1 244 ? 49.752 7.007 -54.935 1.00 83.94 244 GLN A N 1
ATOM 1800 C CA . GLN A 1 244 ? 51.112 6.604 -55.323 1.00 83.94 244 GLN A CA 1
ATOM 1801 C C . GLN A 1 244 ? 51.895 5.867 -54.226 1.00 83.94 244 GLN A C 1
ATOM 1803 O O . GLN A 1 244 ? 53.106 6.009 -54.112 1.00 83.94 244 GLN A O 1
ATOM 1808 N N . GLN A 1 245 ? 51.196 5.077 -53.409 1.00 88.00 245 GLN A N 1
ATOM 1809 C CA . GLN A 1 245 ? 51.793 4.281 -52.335 1.00 88.00 245 GLN A CA 1
ATOM 1810 C C . GLN A 1 245 ? 51.302 2.832 -52.377 1.00 88.00 245 GLN A C 1
ATOM 1812 O O . GLN A 1 245 ? 50.155 2.567 -52.756 1.00 88.00 245 GLN A O 1
ATOM 1817 N N . GLY A 1 246 ? 52.161 1.904 -51.957 1.00 92.12 246 GLY A N 1
ATOM 1818 C CA . GLY A 1 246 ? 51.893 0.467 -51.903 1.00 92.12 246 GLY A CA 1
ATOM 1819 C C . GLY A 1 246 ? 52.796 -0.336 -52.838 1.00 92.12 246 GLY A C 1
ATOM 1820 O O . GLY A 1 246 ? 53.500 0.227 -53.681 1.00 92.12 246 GLY A O 1
ATOM 1821 N N . LEU A 1 247 ? 52.736 -1.665 -52.715 1.00 93.81 247 LEU A N 1
ATOM 1822 C CA . LEU A 1 247 ? 53.670 -2.575 -53.390 1.00 93.81 247 LEU A CA 1
ATOM 1823 C C . LEU A 1 247 ? 53.684 -2.413 -54.912 1.00 93.81 247 LEU A C 1
ATOM 1825 O O . LEU A 1 247 ? 54.709 -2.642 -55.539 1.00 93.81 247 LEU A O 1
ATOM 1829 N N . THR A 1 248 ? 52.574 -2.005 -55.532 1.00 93.69 248 THR A N 1
ATOM 1830 C CA . THR A 1 248 ? 52.535 -1.786 -56.988 1.00 93.69 248 THR A CA 1
ATOM 1831 C C . THR A 1 248 ? 53.446 -0.636 -57.421 1.00 93.69 248 THR A C 1
ATOM 1833 O O . THR A 1 248 ? 54.097 -0.728 -58.459 1.00 93.69 248 THR A O 1
ATOM 1836 N N . TYR A 1 249 ? 53.492 0.447 -56.643 1.00 92.62 249 TYR A N 1
ATOM 1837 C CA . TYR A 1 249 ? 54.360 1.589 -56.931 1.00 92.62 249 TYR A CA 1
ATOM 1838 C C . TYR A 1 249 ? 55.816 1.258 -56.599 1.00 92.62 249 TYR A C 1
ATOM 1840 O O . TYR A 1 249 ? 56.697 1.528 -57.409 1.00 92.62 249 TYR A O 1
ATOM 1848 N N . GLU A 1 250 ? 56.054 0.555 -55.489 1.00 93.44 250 GLU A N 1
ATOM 1849 C CA . GLU A 1 250 ? 57.388 0.055 -55.133 1.00 93.44 250 GLU A CA 1
ATOM 1850 C C . GLU A 1 250 ? 57.944 -0.919 -56.184 1.00 93.44 250 GLU A C 1
ATOM 1852 O O . GLU A 1 250 ? 59.128 -0.870 -56.507 1.00 93.44 250 GLU A O 1
ATOM 1857 N N . LEU A 1 251 ? 57.092 -1.763 -56.778 1.00 92.12 251 LEU A N 1
ATOM 1858 C CA . LEU A 1 251 ? 57.461 -2.631 -57.896 1.00 92.12 251 LEU A CA 1
ATOM 1859 C C . LEU A 1 251 ? 57.867 -1.814 -59.128 1.00 92.12 251 LEU A C 1
ATOM 1861 O O . LEU A 1 251 ? 58.864 -2.136 -59.769 1.00 92.12 251 LEU A O 1
ATOM 1865 N N . ALA A 1 252 ? 57.124 -0.754 -59.457 1.00 91.38 252 ALA A N 1
ATOM 1866 C CA . ALA A 1 252 ? 57.475 0.126 -60.569 1.00 91.38 252 ALA A CA 1
ATOM 1867 C C . ALA A 1 252 ? 58.861 0.758 -60.361 1.00 91.38 252 ALA A C 1
ATOM 1869 O O . ALA A 1 252 ? 59.701 0.717 -61.261 1.00 91.38 252 ALA A O 1
ATOM 1870 N N . ASP A 1 253 ? 59.122 1.278 -59.160 1.00 90.88 253 ASP A N 1
ATOM 1871 C CA . ASP A 1 253 ? 60.413 1.863 -58.792 1.00 90.88 253 ASP A CA 1
ATOM 1872 C C . ASP A 1 253 ? 61.537 0.822 -58.807 1.00 90.88 253 ASP A C 1
ATOM 1874 O O . ASP A 1 253 ? 62.630 1.083 -59.317 1.00 90.88 253 ASP A O 1
ATOM 1878 N N . TYR A 1 254 ? 61.271 -0.385 -58.305 1.00 91.50 254 TYR A N 1
ATOM 1879 C CA . TYR A 1 254 ? 62.214 -1.498 -58.340 1.00 91.50 254 TYR A CA 1
ATOM 1880 C C . TYR A 1 254 ? 62.613 -1.857 -59.777 1.00 91.50 254 TYR A C 1
ATOM 1882 O O . TYR A 1 254 ? 63.807 -1.925 -60.077 1.00 91.50 254 TYR A O 1
ATOM 1890 N N . LEU A 1 255 ? 61.637 -2.022 -60.675 1.00 89.88 255 LEU A N 1
ATOM 1891 C CA . LEU A 1 255 ? 61.883 -2.347 -62.081 1.00 89.88 255 LEU A CA 1
ATOM 1892 C C . LEU A 1 255 ? 62.643 -1.224 -62.798 1.00 89.88 255 LEU A C 1
ATOM 1894 O O . LEU A 1 255 ? 63.629 -1.497 -63.485 1.00 89.88 255 LEU A O 1
ATOM 1898 N N . ASN A 1 256 ? 62.252 0.037 -62.579 1.00 88.50 256 ASN A N 1
ATOM 1899 C CA . ASN A 1 256 ? 62.946 1.211 -63.121 1.00 88.50 256 ASN A CA 1
ATOM 1900 C C . ASN A 1 256 ? 64.429 1.242 -62.714 1.00 88.50 256 ASN A C 1
ATOM 1902 O O . ASN A 1 256 ? 65.307 1.481 -63.548 1.00 88.50 256 ASN A O 1
ATOM 1906 N N . ASN A 1 257 ? 64.718 0.953 -61.442 1.00 88.19 257 ASN A N 1
ATOM 1907 C CA . ASN A 1 257 ? 66.077 0.941 -60.909 1.00 88.19 257 ASN A CA 1
ATOM 1908 C C . ASN A 1 257 ? 66.896 -0.257 -61.413 1.00 88.19 257 ASN A C 1
ATOM 1910 O O . ASN A 1 257 ? 68.056 -0.101 -61.802 1.00 88.19 257 ASN A O 1
ATOM 1914 N N . LYS A 1 258 ? 66.314 -1.463 -61.420 1.00 88.56 258 LYS A N 1
ATOM 1915 C CA . LYS A 1 258 ? 67.017 -2.693 -61.820 1.00 88.56 258 LYS A CA 1
ATOM 1916 C C . LYS A 1 258 ? 67.345 -2.738 -63.302 1.00 88.56 258 LYS A C 1
ATOM 1918 O O . LYS A 1 258 ? 68.441 -3.166 -63.659 1.00 88.56 258 LYS A O 1
ATOM 1923 N N . LEU A 1 259 ? 66.442 -2.240 -64.141 1.00 86.50 259 LEU A N 1
ATOM 1924 C CA . LEU A 1 259 ? 66.605 -2.227 -65.594 1.00 86.50 259 LEU A CA 1
ATOM 1925 C C . LEU A 1 259 ? 67.356 -0.982 -66.098 1.00 86.50 259 LEU A C 1
ATOM 1927 O O . LEU A 1 259 ? 67.425 -0.753 -67.302 1.00 86.50 259 LEU A O 1
ATOM 1931 N N . LYS A 1 260 ? 67.960 -0.192 -65.192 1.00 81.44 260 LYS A N 1
ATOM 1932 C CA . LYS A 1 260 ? 68.891 0.919 -65.482 1.00 81.44 260 LYS A CA 1
ATOM 1933 C C . LYS A 1 260 ? 68.387 1.898 -66.557 1.00 81.44 260 LYS A C 1
ATOM 1935 O O . LYS A 1 260 ? 69.170 2.391 -67.365 1.00 81.44 260 LYS A O 1
ATOM 1940 N N . GLY A 1 261 ? 67.081 2.173 -66.576 1.00 72.94 261 GLY A N 1
ATOM 1941 C CA . GLY A 1 261 ? 66.461 3.088 -67.540 1.00 72.94 261 GLY A CA 1
ATOM 1942 C C . GLY A 1 261 ? 66.268 2.531 -68.957 1.00 72.94 261 GLY A C 1
ATOM 1943 O O . GLY A 1 261 ? 65.954 3.304 -69.861 1.00 72.94 261 GLY A O 1
ATOM 1944 N N . ALA A 1 262 ? 66.419 1.215 -69.170 1.00 81.69 262 ALA A N 1
ATOM 1945 C CA . ALA A 1 262 ? 66.016 0.560 -70.422 1.00 81.69 262 ALA A CA 1
ATOM 1946 C C . ALA A 1 262 ? 64.517 0.759 -70.705 1.00 81.69 262 ALA A C 1
ATOM 1948 O O . ALA A 1 262 ? 64.115 0.933 -71.855 1.00 81.69 262 ALA A O 1
ATOM 1949 N N . TYR A 1 263 ? 63.722 0.819 -69.635 1.00 85.31 263 TYR A N 1
ATOM 1950 C CA . TYR A 1 263 ? 62.289 1.067 -69.666 1.00 85.31 263 TYR A CA 1
ATOM 1951 C C . TYR A 1 263 ? 61.890 2.099 -68.611 1.00 85.31 263 TYR A C 1
ATOM 1953 O O . TYR A 1 263 ? 62.600 2.302 -67.622 1.00 85.31 263 TYR A O 1
ATOM 1961 N N . LYS A 1 264 ? 60.716 2.706 -68.804 1.00 87.00 264 LYS A N 1
ATOM 1962 C CA . LYS A 1 264 ? 60.046 3.549 -67.807 1.00 87.00 264 LYS A CA 1
ATOM 1963 C C . LYS A 1 264 ? 58.716 2.921 -67.401 1.00 87.00 264 LYS A C 1
ATOM 1965 O O . LYS A 1 264 ? 57.743 2.988 -68.148 1.00 87.00 264 LYS A O 1
ATOM 1970 N N . PHE A 1 265 ? 58.663 2.327 -66.218 1.00 87.75 265 PHE A N 1
ATOM 1971 C CA . PHE A 1 265 ? 57.462 1.729 -65.648 1.00 87.75 265 PHE A CA 1
ATOM 1972 C C . PHE A 1 265 ? 56.603 2.782 -64.957 1.00 87.75 265 PHE A C 1
ATOM 1974 O O . PHE A 1 265 ? 57.081 3.506 -64.082 1.00 87.75 265 PHE A O 1
ATOM 1981 N N . ILE A 1 266 ? 55.330 2.864 -65.348 1.00 86.50 266 ILE A N 1
ATOM 1982 C CA . ILE A 1 266 ? 54.355 3.802 -64.775 1.00 86.50 266 ILE A CA 1
ATOM 1983 C C . ILE A 1 266 ? 53.088 3.040 -64.401 1.00 86.50 266 ILE A C 1
ATOM 1985 O O . ILE A 1 266 ? 52.542 2.302 -65.220 1.00 86.50 266 ILE A O 1
ATOM 1989 N N . VAL A 1 267 ? 52.603 3.241 -63.175 1.00 88.75 267 VAL A N 1
ATOM 1990 C CA . VAL A 1 267 ? 51.407 2.569 -62.656 1.00 88.75 267 VAL A CA 1
ATOM 1991 C C . VAL A 1 267 ? 50.131 3.249 -63.142 1.00 88.75 267 VAL A C 1
ATOM 1993 O O . VAL A 1 267 ? 49.902 4.436 -62.912 1.00 88.75 267 VAL A O 1
ATOM 1996 N N . PHE A 1 268 ? 49.259 2.451 -63.746 1.00 85.69 268 PHE A N 1
ATOM 1997 C CA . PHE A 1 268 ? 47.894 2.784 -64.114 1.00 85.69 268 PHE A CA 1
ATOM 1998 C C . PHE A 1 268 ? 46.956 1.908 -63.292 1.00 85.69 268 PHE A C 1
ATOM 2000 O O . PHE A 1 268 ? 46.949 0.686 -63.425 1.00 85.69 268 PHE A O 1
ATOM 2007 N N . ARG A 1 269 ? 46.156 2.541 -62.433 1.00 85.25 269 ARG A N 1
ATOM 2008 C CA . ARG A 1 269 ? 45.107 1.864 -61.669 1.00 85.25 269 ARG A CA 1
ATOM 2009 C C . ARG A 1 269 ? 43.838 1.821 -62.503 1.00 85.25 269 ARG A C 1
ATOM 2011 O O . ARG A 1 269 ? 43.408 2.848 -63.026 1.00 85.25 269 ARG A O 1
ATOM 2018 N N . LEU A 1 270 ? 43.248 0.643 -62.645 1.00 81.19 270 LEU A N 1
ATOM 2019 C CA . LEU A 1 270 ? 42.007 0.479 -63.396 1.00 81.19 270 LEU A CA 1
ATOM 2020 C C . LEU A 1 270 ? 41.173 -0.691 -62.869 1.00 81.19 270 LEU A C 1
ATOM 2022 O O . LEU A 1 270 ? 41.714 -1.610 -62.260 1.00 81.19 270 LEU A O 1
ATOM 2026 N N . PRO A 1 271 ? 39.856 -0.689 -63.120 1.00 79.31 271 PRO A N 1
ATOM 2027 C CA . PRO A 1 271 ? 39.010 -1.841 -62.835 1.00 79.31 271 PRO A CA 1
ATOM 2028 C C . PRO A 1 271 ? 39.448 -3.092 -63.614 1.00 79.31 271 PRO A C 1
ATOM 2030 O O . PRO A 1 271 ? 39.880 -2.993 -64.767 1.00 79.31 271 PRO A O 1
ATOM 2033 N N . ARG A 1 272 ? 39.276 -4.276 -63.006 1.00 81.25 272 ARG A N 1
ATOM 2034 C CA . ARG A 1 272 ? 39.687 -5.579 -63.565 1.00 81.25 272 ARG A CA 1
ATOM 2035 C C . ARG A 1 272 ? 39.168 -5.815 -64.987 1.00 81.25 272 ARG A C 1
ATOM 2037 O O . ARG A 1 272 ? 39.958 -6.070 -65.886 1.00 81.25 272 ARG A O 1
ATOM 2044 N N . ASN A 1 273 ? 37.878 -5.580 -65.225 1.00 78.44 273 ASN A N 1
ATOM 2045 C CA . ASN A 1 273 ? 37.250 -5.732 -66.545 1.00 78.44 273 ASN A CA 1
ATOM 2046 C C . ASN A 1 273 ? 37.869 -4.850 -67.651 1.00 78.44 273 ASN A C 1
ATOM 2048 O O . ASN A 1 273 ? 37.707 -5.114 -68.843 1.00 78.44 273 ASN A O 1
ATOM 2052 N N . ARG A 1 274 ? 38.539 -3.748 -67.301 1.00 79.50 274 ARG A N 1
ATOM 2053 C CA . ARG A 1 274 ? 39.260 -2.913 -68.263 1.00 79.50 274 ARG A CA 1
ATOM 2054 C C . ARG A 1 274 ? 40.674 -3.429 -68.493 1.00 79.50 274 ARG A C 1
ATOM 2056 O O . ARG A 1 274 ? 41.152 -3.291 -69.612 1.00 79.50 274 ARG A O 1
ATOM 2063 N N . ALA A 1 275 ? 41.296 -4.036 -67.484 1.00 81.38 275 ALA A N 1
ATOM 2064 C CA . ALA A 1 275 ? 42.592 -4.690 -67.621 1.00 81.38 275 ALA A CA 1
ATOM 2065 C C . ALA A 1 275 ? 42.450 -5.882 -68.565 1.00 81.38 275 ALA A C 1
ATOM 2067 O O . ALA A 1 275 ? 43.173 -5.950 -69.550 1.00 81.38 275 ALA A O 1
ATOM 2068 N N . ASP A 1 276 ? 41.428 -6.714 -68.351 1.00 81.81 276 ASP A N 1
ATOM 2069 C CA . ASP A 1 276 ? 41.106 -7.849 -69.223 1.00 81.81 276 ASP A CA 1
ATOM 2070 C C . ASP A 1 276 ? 40.884 -7.400 -70.678 1.00 81.81 276 ASP A C 1
ATOM 2072 O O . ASP A 1 276 ? 41.521 -7.915 -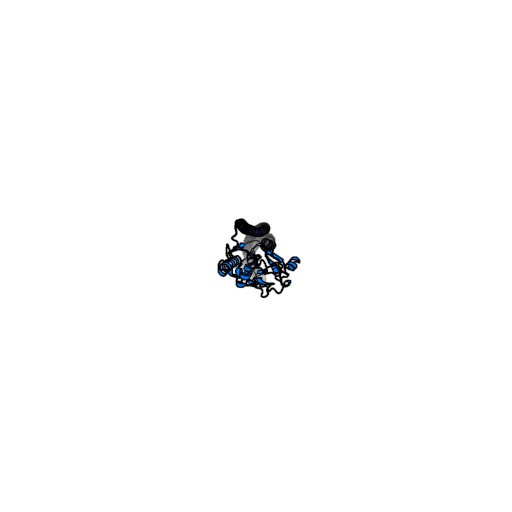71.588 1.00 81.81 276 ASP A O 1
ATOM 2076 N N . ARG A 1 277 ? 40.112 -6.328 -70.911 1.00 83.00 277 ARG A N 1
ATOM 2077 C CA . ARG A 1 277 ? 39.937 -5.769 -72.268 1.00 83.00 277 ARG A CA 1
ATOM 2078 C C . ARG A 1 277 ? 41.219 -5.210 -72.893 1.00 83.00 277 ARG A C 1
ATOM 2080 O O . ARG A 1 277 ? 41.315 -5.155 -74.116 1.00 83.00 277 ARG A O 1
ATOM 2087 N N . LEU A 1 278 ? 42.164 -4.709 -72.097 1.00 81.56 278 LEU A N 1
ATOM 2088 C CA . LEU A 1 278 ? 43.463 -4.245 -72.602 1.00 81.56 278 LEU A CA 1
ATOM 2089 C C . LEU A 1 278 ? 44.374 -5.429 -72.947 1.00 81.56 278 LEU A C 1
ATOM 2091 O O . LEU A 1 278 ? 45.044 -5.370 -73.977 1.00 81.56 278 LEU A O 1
ATOM 2095 N N . ILE A 1 279 ? 44.332 -6.493 -72.138 1.00 80.25 279 ILE A N 1
ATOM 2096 C CA . ILE A 1 279 ? 45.000 -7.776 -72.396 1.00 80.25 279 ILE A CA 1
ATOM 2097 C C . ILE A 1 279 ? 44.492 -8.366 -73.716 1.00 80.25 279 ILE A C 1
ATOM 2099 O O . ILE A 1 279 ? 45.282 -8.610 -74.623 1.00 80.25 279 ILE A O 1
ATOM 2103 N N . GLU A 1 280 ? 43.172 -8.506 -73.871 1.00 80.50 280 GLU A N 1
ATOM 2104 C CA . GLU A 1 280 ? 42.535 -9.048 -75.083 1.00 80.50 280 GLU A CA 1
ATOM 2105 C C . GLU A 1 280 ? 42.886 -8.254 -76.349 1.00 80.50 280 GLU A C 1
ATOM 2107 O O . GLU A 1 280 ? 42.998 -8.814 -77.437 1.00 80.50 280 GLU A O 1
ATOM 2112 N N . LYS A 1 281 ? 43.075 -6.937 -76.217 1.00 79.94 281 LYS A N 1
ATOM 2113 C CA . LYS A 1 281 ? 43.446 -6.048 -77.327 1.00 79.94 281 LYS A CA 1
ATOM 2114 C C . LYS A 1 281 ? 44.949 -6.013 -77.619 1.00 79.94 281 LYS A C 1
ATOM 2116 O O . LYS A 1 281 ? 45.353 -5.271 -78.513 1.00 79.94 281 LYS A O 1
ATOM 2121 N N . GLY A 1 282 ? 45.772 -6.756 -76.876 1.00 73.06 282 GLY A N 1
ATOM 2122 C CA . GLY A 1 282 ? 47.226 -6.784 -77.055 1.00 73.06 282 GLY A CA 1
ATOM 2123 C C . GLY A 1 282 ? 47.906 -5.450 -76.735 1.00 73.06 282 GLY A C 1
ATOM 2124 O O . GLY A 1 282 ? 48.870 -5.061 -77.397 1.00 73.06 282 GLY A O 1
ATOM 2125 N N . ALA A 1 283 ? 47.381 -4.692 -75.768 1.00 76.56 283 ALA A N 1
ATOM 2126 C CA . ALA A 1 283 ? 47.986 -3.428 -75.364 1.00 76.56 283 ALA A CA 1
ATOM 2127 C C . ALA A 1 283 ? 49.362 -3.663 -74.722 1.00 76.56 283 ALA A C 1
ATOM 2129 O O . ALA A 1 283 ? 49.492 -4.486 -73.825 1.00 76.56 283 ALA A O 1
ATOM 2130 N N . LYS A 1 284 ? 50.381 -2.874 -75.087 1.00 77.12 284 LYS A N 1
ATOM 2131 C CA . LYS A 1 284 ? 51.693 -2.949 -74.421 1.00 77.12 284 LYS A CA 1
ATOM 2132 C C . LYS A 1 284 ? 51.566 -2.613 -72.928 1.00 77.12 284 LYS A C 1
ATOM 2134 O O . LYS A 1 284 ? 51.038 -1.554 -72.566 1.00 77.12 284 LYS A O 1
ATOM 2139 N N . GLY A 1 285 ? 52.087 -3.488 -72.070 1.00 84.50 285 GLY A N 1
ATOM 2140 C CA . GLY A 1 285 ? 52.206 -3.255 -70.633 1.00 84.50 285 GLY A CA 1
ATOM 2141 C C . GLY A 1 285 ? 52.379 -4.529 -69.817 1.00 84.50 285 GLY A C 1
ATOM 2142 O O . GLY A 1 285 ? 52.594 -5.605 -70.364 1.00 84.50 285 GLY A O 1
ATOM 2143 N N . LEU A 1 286 ? 52.283 -4.373 -68.503 1.00 89.31 286 LEU A N 1
ATOM 2144 C CA . LEU A 1 286 ? 52.536 -5.393 -67.495 1.00 89.31 286 LEU A CA 1
ATOM 2145 C C . LEU A 1 286 ? 51.361 -5.433 -66.515 1.00 89.31 286 LEU A C 1
ATOM 2147 O O . LEU A 1 286 ? 50.920 -4.381 -66.051 1.00 89.31 286 LEU A O 1
ATOM 2151 N N . VAL A 1 287 ? 50.867 -6.619 -66.174 1.00 91.44 287 VAL A N 1
ATOM 2152 C CA . VAL A 1 287 ? 49.847 -6.809 -65.131 1.00 91.44 287 VAL A CA 1
ATOM 2153 C C . VAL A 1 287 ? 50.470 -7.632 -64.000 1.00 91.44 287 VAL A C 1
ATOM 2155 O O . VAL A 1 287 ? 50.628 -8.843 -64.153 1.00 91.44 287 VAL A O 1
ATOM 2158 N N . PRO A 1 288 ? 50.879 -6.998 -62.888 1.00 92.00 288 PRO A N 1
ATOM 2159 C CA . PRO A 1 288 ? 51.445 -7.697 -61.741 1.00 92.00 288 PRO A CA 1
ATOM 2160 C C . PRO A 1 288 ? 50.346 -8.218 -60.809 1.00 92.00 288 PRO A C 1
ATOM 2162 O O . PRO A 1 288 ? 49.168 -7.885 -60.965 1.00 92.00 288 PRO A O 1
ATOM 2165 N N . TRP A 1 289 ? 50.750 -8.973 -59.784 1.00 91.81 289 TRP A N 1
ATOM 2166 C CA . TRP A 1 289 ? 49.868 -9.442 -58.705 1.00 91.81 289 TRP A CA 1
ATOM 2167 C C . TRP A 1 289 ? 48.682 -10.273 -59.215 1.00 91.81 289 TRP A C 1
ATOM 2169 O O . TRP A 1 289 ? 47.557 -10.172 -58.706 1.00 91.81 289 TRP A O 1
ATOM 2179 N N . THR A 1 290 ? 48.937 -11.084 -60.241 1.00 89.94 290 THR A N 1
ATOM 2180 C CA . THR A 1 290 ? 47.952 -11.982 -60.841 1.00 89.94 290 THR A CA 1
ATOM 2181 C C . THR A 1 290 ? 48.494 -13.403 -60.957 1.00 89.94 290 THR A C 1
ATOM 2183 O O . THR A 1 290 ? 49.640 -13.656 -60.597 1.00 89.94 290 THR A O 1
ATOM 2186 N N . SER A 1 291 ? 47.667 -14.342 -61.409 1.00 89.69 291 SER A N 1
ATOM 2187 C CA . SER A 1 291 ? 48.095 -15.701 -61.733 1.00 89.69 291 SER A CA 1
ATOM 2188 C C . SER A 1 291 ? 47.501 -16.153 -63.073 1.00 89.69 291 SER A C 1
ATOM 2190 O O . SER A 1 291 ? 46.423 -15.676 -63.452 1.00 89.69 291 SER A O 1
ATOM 2192 N N . PRO A 1 292 ? 48.147 -17.100 -63.774 1.00 88.56 292 PRO A N 1
ATOM 2193 C CA . PRO A 1 292 ? 47.674 -17.603 -65.060 1.00 88.56 292 PRO A CA 1
ATOM 2194 C C . PRO A 1 292 ? 46.247 -18.160 -65.002 1.00 88.56 292 PRO A C 1
ATOM 2196 O O . PRO A 1 292 ? 45.420 -17.885 -65.874 1.00 88.56 292 PRO A O 1
ATOM 2199 N N . ALA A 1 293 ? 45.896 -18.837 -63.905 1.00 85.94 293 ALA A N 1
ATOM 2200 C CA . ALA A 1 293 ? 44.554 -19.375 -63.691 1.00 85.94 293 ALA A CA 1
ATOM 2201 C C . ALA A 1 293 ? 43.461 -18.288 -63.673 1.00 85.94 293 ALA A C 1
ATOM 2203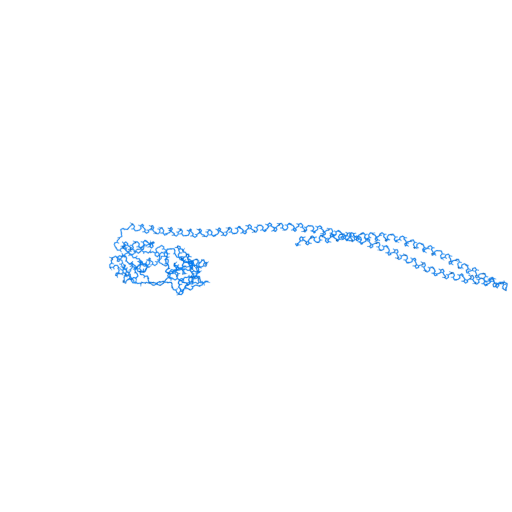 O O . ALA A 1 293 ? 42.348 -18.528 -64.137 1.00 85.94 293 ALA A O 1
ATOM 2204 N N . TRP A 1 294 ? 43.761 -17.079 -63.186 1.00 85.19 294 TRP A N 1
ATOM 2205 C CA . TRP A 1 294 ? 42.796 -15.972 -63.132 1.00 85.19 294 TRP A CA 1
ATOM 2206 C C . TRP A 1 294 ? 42.537 -15.321 -64.489 1.00 85.19 294 TRP A C 1
ATOM 2208 O O . TRP A 1 294 ? 41.623 -14.509 -64.611 1.00 85.19 294 TRP A O 1
ATOM 2218 N N . HIS A 1 295 ? 43.351 -15.639 -65.492 1.00 84.50 295 HIS A N 1
ATOM 2219 C CA . HIS A 1 295 ? 43.209 -15.157 -66.863 1.00 84.50 295 HIS A CA 1
ATOM 2220 C C . HIS A 1 295 ? 42.816 -16.278 -67.835 1.00 84.50 295 HIS A C 1
ATOM 2222 O O . HIS A 1 295 ? 42.865 -16.076 -69.044 1.00 84.50 295 HIS A O 1
ATOM 2228 N N . GLY A 1 296 ? 42.410 -17.445 -67.317 1.00 84.25 296 GLY A N 1
ATOM 2229 C CA . GLY A 1 296 ? 42.014 -18.590 -68.139 1.00 84.25 296 GLY A CA 1
ATOM 2230 C C . GLY A 1 296 ? 43.183 -19.311 -68.814 1.00 84.25 296 GLY A C 1
ATOM 2231 O O . GLY A 1 296 ? 42.947 -20.114 -69.709 1.00 84.25 296 GLY A O 1
ATOM 2232 N N . ASP A 1 297 ? 44.419 -19.070 -68.370 1.00 87.38 297 ASP A N 1
ATOM 2233 C CA . ASP A 1 297 ? 45.640 -19.617 -68.967 1.00 87.38 297 ASP A CA 1
ATOM 2234 C C . ASP A 1 297 ? 46.469 -20.452 -67.968 1.00 87.38 297 ASP A C 1
ATOM 2236 O O . ASP A 1 297 ? 47.654 -20.201 -67.784 1.00 87.38 297 ASP A O 1
ATOM 2240 N N . PRO A 1 298 ? 45.892 -21.451 -67.273 1.00 86.50 298 PRO A N 1
ATOM 2241 C CA . PRO A 1 298 ? 46.583 -22.173 -66.196 1.00 86.50 298 PRO A CA 1
ATOM 2242 C C . PRO A 1 298 ? 47.832 -22.947 -66.649 1.00 86.50 298 PRO A C 1
ATOM 2244 O O . PRO A 1 298 ? 48.641 -23.320 -65.807 1.00 86.50 298 PRO A O 1
ATOM 2247 N N . ASN A 1 299 ? 47.975 -23.200 -67.954 1.00 88.56 299 ASN A N 1
ATOM 2248 C CA . ASN A 1 299 ? 49.121 -23.892 -68.548 1.00 88.56 299 ASN A CA 1
ATOM 2249 C C . ASN A 1 299 ? 50.139 -22.925 -69.185 1.00 88.56 299 ASN A C 1
ATOM 2251 O O . ASN A 1 299 ? 51.028 -23.394 -69.891 1.00 88.56 299 ASN A O 1
ATOM 2255 N N . GLU A 1 300 ? 49.986 -21.608 -68.987 1.00 88.12 300 GLU A N 1
ATOM 2256 C CA . GLU A 1 300 ? 50.890 -20.564 -69.504 1.00 88.12 300 GLU A CA 1
ATOM 2257 C C . GLU A 1 300 ? 51.124 -20.659 -71.026 1.00 88.12 300 GLU A C 1
ATOM 2259 O O . GLU A 1 300 ? 52.236 -20.544 -71.541 1.00 88.12 300 GLU A O 1
ATOM 2264 N N . SER A 1 301 ? 50.045 -20.927 -71.758 1.00 85.75 301 SER A N 1
ATOM 2265 C CA . SER A 1 301 ? 50.038 -21.210 -73.196 1.00 85.75 301 SER A CA 1
ATOM 2266 C C . SER A 1 301 ? 49.546 -20.041 -74.049 1.00 85.75 301 SER A C 1
ATOM 2268 O O . SER A 1 301 ? 49.905 -19.939 -75.223 1.00 85.75 301 SER A O 1
ATOM 2270 N N . GLN A 1 302 ? 48.711 -19.176 -73.475 1.00 83.19 302 GLN A N 1
ATOM 2271 C CA . GLN A 1 302 ? 48.048 -18.082 -74.177 1.00 83.19 302 GLN A CA 1
ATOM 2272 C C . GLN A 1 302 ? 48.835 -16.776 -74.073 1.00 83.19 302 GLN A C 1
ATOM 2274 O O . GLN A 1 302 ? 48.870 -16.007 -75.035 1.00 83.19 302 GLN A O 1
ATOM 2279 N N . TYR A 1 303 ? 49.474 -16.525 -72.930 1.00 86.19 303 TYR A N 1
ATOM 2280 C CA . TYR A 1 303 ? 50.213 -15.292 -72.686 1.00 86.19 303 TYR A CA 1
ATOM 2281 C C . TYR A 1 303 ? 51.647 -15.533 -72.208 1.00 86.19 303 TYR A C 1
ATOM 2283 O O . TYR A 1 303 ? 52.053 -16.656 -71.925 1.00 86.19 303 TYR A O 1
ATOM 2291 N N . LYS A 1 304 ? 52.436 -14.454 -72.128 1.00 87.44 304 LYS A N 1
ATOM 2292 C CA . LYS A 1 304 ? 53.791 -14.485 -71.572 1.00 87.44 304 LYS A CA 1
ATOM 2293 C C . LYS A 1 304 ? 53.761 -14.144 -70.087 1.00 87.44 304 LYS A C 1
ATOM 2295 O O . LYS A 1 304 ? 53.334 -13.055 -69.697 1.00 87.44 304 LYS A O 1
ATOM 2300 N N . TRP A 1 305 ? 54.243 -15.084 -69.289 1.00 88.69 305 TRP A N 1
ATOM 2301 C CA . TRP A 1 305 ? 54.257 -15.035 -67.836 1.00 88.69 305 TRP A CA 1
ATOM 2302 C C . TRP A 1 305 ? 55.691 -15.042 -67.332 1.00 88.69 305 TRP A C 1
ATOM 2304 O O . TRP A 1 305 ? 56.525 -15.779 -67.851 1.00 88.69 305 TRP A O 1
ATOM 2314 N N . THR A 1 306 ? 55.972 -14.240 -66.310 1.00 89.19 306 THR A N 1
ATOM 2315 C CA . THR A 1 306 ? 57.214 -14.390 -65.543 1.00 89.19 306 THR A CA 1
ATOM 2316 C C . THR A 1 306 ? 57.117 -15.609 -64.623 1.00 89.19 306 THR A C 1
ATOM 2318 O O . THR A 1 306 ? 56.003 -16.018 -64.268 1.00 89.19 306 THR A O 1
ATOM 2321 N N . PRO A 1 307 ? 58.245 -16.136 -64.115 1.00 88.06 307 PRO A N 1
ATOM 2322 C CA . PRO A 1 307 ? 58.229 -17.030 -62.966 1.00 88.06 307 PRO A CA 1
ATOM 2323 C C . PRO A 1 307 ? 57.454 -16.436 -61.778 1.00 88.06 307 PRO A C 1
ATOM 2325 O O . PRO A 1 307 ? 57.310 -15.214 -61.639 1.00 88.06 307 PRO A O 1
ATOM 2328 N N . GLY A 1 308 ? 56.938 -17.313 -60.914 1.00 88.12 308 GLY A N 1
ATOM 2329 C CA . GLY A 1 308 ? 56.267 -16.915 -59.678 1.00 88.12 308 GLY A CA 1
ATOM 2330 C C . GLY A 1 308 ? 57.241 -16.233 -58.722 1.00 88.12 308 GLY A C 1
ATOM 2331 O O . GLY A 1 308 ? 58.137 -16.886 -58.195 1.00 88.12 308 GLY A O 1
ATOM 2332 N N . TYR A 1 309 ? 57.044 -14.938 -58.475 1.00 87.31 309 TYR A N 1
ATOM 2333 C CA . TYR A 1 309 ? 57.997 -14.110 -57.722 1.00 87.31 309 TYR A CA 1
ATOM 2334 C C . TYR A 1 309 ? 57.600 -13.911 -56.251 1.00 87.31 309 TYR A C 1
ATOM 2336 O O . TYR A 1 309 ? 58.402 -13.463 -55.434 1.00 87.31 309 TYR A O 1
ATOM 2344 N N . THR A 1 310 ? 56.366 -14.250 -55.869 1.00 89.69 310 THR A N 1
ATOM 2345 C CA . THR A 1 310 ? 55.956 -14.293 -54.457 1.00 89.69 310 THR A CA 1
ATOM 2346 C C . THR A 1 310 ? 54.749 -15.214 -54.253 1.00 89.69 310 THR A C 1
ATOM 2348 O O . THR A 1 310 ? 53.946 -15.403 -55.166 1.00 89.69 310 THR A O 1
ATOM 2351 N N . LYS A 1 311 ? 54.619 -15.796 -53.057 1.00 92.31 311 LYS A N 1
ATOM 2352 C CA . LYS A 1 311 ? 53.508 -16.679 -52.668 1.00 92.31 311 LYS A CA 1
ATOM 2353 C C . LYS A 1 311 ? 52.487 -15.904 -51.832 1.00 92.31 311 LYS A C 1
ATOM 2355 O O . LYS A 1 311 ? 52.873 -15.117 -50.972 1.00 92.31 311 LYS A O 1
ATOM 2360 N N . ASP A 1 312 ? 51.204 -16.172 -52.044 1.00 93.81 312 ASP A N 1
ATOM 2361 C CA . ASP A 1 312 ? 50.104 -15.668 -51.215 1.00 93.81 312 ASP A CA 1
ATOM 2362 C C . ASP A 1 312 ? 49.004 -16.738 -51.102 1.00 93.81 312 ASP A C 1
ATOM 2364 O O . ASP A 1 312 ? 49.068 -17.810 -51.721 1.00 93.81 312 ASP A O 1
ATOM 2368 N N . SER A 1 313 ? 48.005 -16.475 -50.270 1.00 93.38 313 SER A N 1
ATOM 2369 C CA . SER A 1 313 ? 46.882 -17.382 -50.066 1.00 93.38 313 SER A CA 1
ATOM 2370 C C . SER A 1 313 ? 45.581 -16.612 -49.868 1.00 93.38 313 SER A C 1
ATOM 2372 O O . SER A 1 313 ? 45.584 -15.481 -49.397 1.00 93.38 313 SER A O 1
ATOM 2374 N N . ASN A 1 314 ? 44.448 -17.218 -50.213 1.00 92.44 314 ASN A N 1
ATOM 2375 C CA . ASN A 1 314 ? 43.146 -16.787 -49.720 1.00 92.44 314 ASN A CA 1
ATOM 2376 C C . ASN A 1 314 ? 42.932 -17.435 -48.352 1.00 92.44 314 ASN A C 1
ATOM 2378 O O . ASN A 1 314 ? 42.838 -18.659 -48.244 1.00 92.44 314 ASN A O 1
ATOM 2382 N N . CYS A 1 315 ? 42.841 -16.622 -47.310 1.00 94.06 315 CYS A N 1
ATOM 2383 C CA . CYS A 1 315 ? 42.625 -17.054 -45.939 1.00 94.06 315 CYS A CA 1
ATOM 2384 C C . CYS A 1 315 ? 41.201 -16.726 -45.479 1.00 94.06 315 CYS A C 1
ATOM 2386 O O . CYS A 1 315 ? 40.580 -15.765 -45.942 1.00 94.06 315 CYS A O 1
ATOM 2388 N N . ILE A 1 316 ? 40.693 -17.533 -44.546 1.00 96.75 316 ILE A N 1
ATOM 2389 C CA . ILE A 1 316 ? 39.482 -17.203 -43.798 1.00 96.75 316 ILE A CA 1
ATOM 2390 C C . ILE A 1 316 ? 39.902 -16.642 -42.448 1.00 96.75 316 ILE A C 1
ATOM 2392 O O . ILE A 1 316 ? 40.670 -17.269 -41.715 1.00 96.75 316 ILE A O 1
ATOM 2396 N N . VAL A 1 317 ? 39.381 -15.464 -42.130 1.00 97.31 317 VAL A N 1
ATOM 2397 C CA . VAL A 1 317 ? 39.590 -14.797 -40.848 1.00 97.31 317 VAL A CA 1
ATOM 2398 C C . VAL A 1 317 ? 38.281 -14.690 -40.076 1.00 97.31 317 VAL A C 1
ATOM 2400 O O . VAL A 1 317 ? 37.211 -14.581 -40.673 1.00 97.31 317 VAL A O 1
ATOM 2403 N N . SER A 1 318 ? 38.360 -14.708 -38.748 1.00 97.62 318 SER A N 1
ATOM 2404 C CA . SER A 1 318 ? 37.213 -14.558 -37.847 1.00 97.62 318 SER A CA 1
ATOM 2405 C C . SER A 1 318 ? 37.567 -13.679 -36.645 1.00 97.62 318 SER A C 1
ATOM 2407 O O . SER A 1 318 ? 38.732 -13.342 -36.430 1.00 97.62 318 SER A O 1
ATOM 2409 N N . SER A 1 319 ? 36.582 -13.309 -35.826 1.00 96.31 319 SER A N 1
ATOM 2410 C CA . SER A 1 319 ? 36.869 -12.653 -34.544 1.00 96.31 319 SER A CA 1
ATOM 2411 C C . SER A 1 319 ? 37.611 -13.610 -33.604 1.00 96.31 319 SER A C 1
ATOM 2413 O O . SER A 1 319 ? 37.232 -14.774 -33.476 1.00 96.31 319 SER A O 1
ATOM 2415 N N . SER A 1 320 ? 38.634 -13.130 -32.890 1.00 95.12 320 SER A N 1
ATOM 2416 C CA . SER A 1 320 ? 39.314 -13.920 -31.851 1.00 95.12 320 SER A CA 1
ATOM 2417 C C . SER A 1 320 ? 38.411 -14.242 -30.655 1.00 95.12 320 SER A C 1
ATOM 2419 O O . SER A 1 320 ? 38.714 -15.171 -29.915 1.00 95.12 320 SER A O 1
ATOM 2421 N N . SER A 1 321 ? 37.300 -13.516 -30.459 1.00 94.00 321 SER A N 1
ATOM 2422 C CA . SER A 1 321 ? 36.305 -13.857 -29.429 1.00 94.00 321 SER A CA 1
ATOM 2423 C C . SER A 1 321 ? 35.432 -15.056 -29.810 1.00 94.00 321 SER A C 1
ATOM 2425 O O . SER A 1 321 ? 34.776 -15.630 -28.948 1.00 94.00 321 SER A O 1
ATOM 2427 N N . SER A 1 322 ? 35.407 -15.423 -31.093 1.00 94.69 322 SER A N 1
ATOM 2428 C CA . SER A 1 322 ? 34.689 -16.582 -31.624 1.00 94.69 322 SER A CA 1
ATOM 2429 C C . SER A 1 322 ? 35.484 -17.163 -32.803 1.00 94.69 322 SER A C 1
ATOM 2431 O O . SER A 1 322 ? 35.092 -16.979 -33.962 1.00 94.69 322 SER A O 1
ATOM 2433 N N . PRO A 1 323 ? 36.636 -17.808 -32.535 1.00 95.50 323 PRO A N 1
ATOM 2434 C CA . PRO A 1 323 ? 37.532 -18.286 -33.578 1.00 95.50 323 PRO A CA 1
ATOM 2435 C C . PRO A 1 323 ? 36.857 -19.365 -34.432 1.00 95.50 323 PRO A C 1
ATOM 2437 O O . PRO A 1 323 ? 36.167 -20.249 -33.921 1.00 95.50 323 PRO A O 1
ATOM 2440 N N . PHE A 1 324 ? 37.072 -19.293 -35.742 1.00 97.19 324 PHE A N 1
ATOM 2441 C CA . PHE A 1 324 ? 36.572 -20.254 -36.712 1.00 97.19 324 PHE A CA 1
ATOM 2442 C C . PHE A 1 324 ? 37.733 -20.870 -37.490 1.00 97.19 324 PHE A C 1
ATOM 2444 O O . PHE A 1 324 ? 38.556 -20.158 -38.063 1.00 97.19 324 PHE A O 1
ATOM 2451 N N . GLU A 1 325 ? 37.755 -22.201 -37.540 1.00 97.06 325 GLU A N 1
ATOM 2452 C CA . GLU A 1 325 ? 38.704 -22.969 -38.342 1.00 97.06 325 GLU A CA 1
ATOM 2453 C C . GLU A 1 325 ? 38.032 -23.466 -39.618 1.00 97.06 325 GLU A C 1
ATOM 2455 O O . GLU A 1 325 ? 37.092 -24.270 -39.586 1.00 97.06 325 GLU A O 1
ATOM 2460 N N . TYR A 1 326 ? 38.535 -23.001 -40.756 1.00 96.62 326 TYR A N 1
ATOM 2461 C CA . TYR A 1 326 ? 38.074 -23.454 -42.055 1.00 96.62 326 TYR A CA 1
ATOM 2462 C C . TYR A 1 326 ? 38.631 -24.846 -42.345 1.00 96.62 326 TYR A C 1
ATOM 2464 O O . TYR A 1 326 ? 39.832 -25.074 -42.279 1.00 96.62 326 TYR A O 1
ATOM 2472 N N . ASN A 1 327 ? 37.766 -25.788 -42.722 1.00 94.94 327 ASN A N 1
ATOM 2473 C CA . ASN A 1 327 ? 38.179 -27.150 -43.088 1.00 94.94 327 ASN A CA 1
ATOM 2474 C C . ASN A 1 327 ? 37.817 -27.525 -44.535 1.00 94.94 327 ASN A C 1
ATOM 2476 O O . ASN A 1 327 ? 38.188 -28.598 -45.018 1.00 94.94 327 ASN A O 1
ATOM 2480 N N . GLY A 1 328 ? 37.173 -26.616 -45.264 1.00 93.69 328 GLY A N 1
ATOM 2481 C CA . GLY A 1 328 ? 36.681 -26.791 -46.629 1.00 93.69 328 GLY A CA 1
ATOM 2482 C C . GLY A 1 328 ? 35.333 -26.082 -46.799 1.00 93.69 328 GLY A C 1
ATOM 2483 O O . GLY A 1 328 ? 34.753 -25.658 -45.802 1.00 93.69 328 GLY A O 1
ATOM 2484 N N . PRO A 1 329 ? 34.785 -25.967 -48.020 1.00 93.44 329 PRO A N 1
ATOM 2485 C CA . PRO A 1 329 ? 33.583 -25.163 -48.261 1.00 93.44 329 PRO A CA 1
ATOM 2486 C C . PRO A 1 329 ? 32.397 -25.510 -47.343 1.00 93.44 329 PRO A C 1
ATOM 2488 O O . PRO A 1 329 ? 31.736 -24.621 -46.814 1.00 93.44 329 PRO A O 1
ATOM 2491 N N . ALA A 1 330 ? 32.190 -26.799 -47.050 1.00 92.25 330 ALA A N 1
ATOM 2492 C CA . ALA A 1 330 ? 31.116 -27.269 -46.175 1.00 92.25 330 ALA A CA 1
ATOM 2493 C C . ALA A 1 330 ? 31.206 -26.763 -44.720 1.00 92.25 330 ALA A C 1
ATOM 2495 O O . ALA A 1 330 ? 30.176 -26.670 -44.054 1.00 92.25 330 ALA A O 1
ATOM 2496 N N . SER A 1 331 ? 32.395 -26.398 -44.213 1.00 95.69 331 SER A N 1
ATOM 2497 C CA . SER A 1 331 ? 32.523 -25.868 -42.844 1.00 95.69 331 SER A CA 1
ATOM 2498 C C . SER A 1 331 ? 31.898 -24.482 -42.682 1.00 95.69 331 SER A C 1
ATOM 2500 O O . SER A 1 331 ? 31.696 -24.039 -41.557 1.00 95.69 331 SER A O 1
ATOM 2502 N N . MET A 1 332 ? 31.580 -23.797 -43.784 1.00 95.81 332 MET A N 1
ATOM 2503 C CA . MET A 1 332 ? 30.941 -22.479 -43.764 1.00 95.81 332 MET A CA 1
ATOM 2504 C C . MET A 1 332 ? 29.444 -22.540 -43.449 1.00 95.81 332 MET A C 1
ATOM 2506 O O . MET A 1 332 ? 28.829 -21.496 -43.253 1.00 95.81 332 MET A O 1
ATOM 2510 N N . LYS A 1 333 ? 28.843 -23.735 -43.397 1.00 94.88 333 LYS A N 1
ATOM 2511 C CA . LYS A 1 333 ? 27.400 -23.900 -43.206 1.00 94.88 333 LYS A CA 1
ATOM 2512 C C . LYS A 1 333 ? 26.894 -23.159 -41.960 1.00 94.88 333 LYS A C 1
ATOM 2514 O O . LYS A 1 333 ? 27.448 -23.292 -40.871 1.00 94.88 333 LYS A O 1
ATOM 2519 N N . GLY A 1 334 ? 25.832 -22.376 -42.133 1.00 93.56 334 GLY A N 1
ATOM 2520 C CA . GLY A 1 334 ? 25.204 -21.560 -41.093 1.00 93.56 334 GLY A CA 1
ATOM 2521 C C . GLY A 1 334 ? 25.980 -20.301 -40.696 1.00 93.56 334 GLY A C 1
ATOM 2522 O O . GLY A 1 334 ? 25.532 -19.588 -39.803 1.00 93.56 334 GLY A O 1
ATOM 2523 N N . LYS A 1 335 ? 27.126 -20.011 -41.325 1.00 96.56 335 LYS A N 1
ATOM 2524 C CA . LYS A 1 335 ? 27.911 -18.801 -41.055 1.00 96.56 335 LYS A CA 1
ATOM 2525 C C . LYS A 1 335 ? 27.454 -17.622 -41.904 1.00 96.56 335 LYS A C 1
ATOM 2527 O O . LYS A 1 335 ? 26.909 -17.779 -42.994 1.00 96.56 335 LYS A O 1
ATOM 2532 N N . THR A 1 336 ? 27.736 -16.425 -41.415 1.00 97.31 336 THR A N 1
ATOM 2533 C CA . THR A 1 336 ? 27.704 -15.189 -42.188 1.00 97.31 336 THR A CA 1
ATOM 2534 C C . THR A 1 336 ? 29.130 -14.840 -42.601 1.00 97.31 336 THR A C 1
ATOM 2536 O O . THR A 1 336 ? 29.965 -14.514 -41.757 1.00 97.31 336 THR A O 1
ATOM 2539 N N . MET A 1 337 ? 29.430 -14.937 -43.893 1.00 96.56 337 MET A N 1
ATOM 2540 C CA . MET A 1 337 ? 30.743 -14.641 -44.463 1.00 96.56 337 MET A CA 1
ATOM 2541 C C . MET A 1 337 ? 30.744 -13.269 -45.141 1.00 96.56 337 MET A C 1
ATOM 2543 O O . MET A 1 337 ? 29.913 -13.003 -46.009 1.00 96.56 337 MET A O 1
ATOM 2547 N N . GLY A 1 338 ? 31.713 -12.430 -44.787 1.00 95.38 338 GLY A N 1
ATOM 2548 C CA . GLY A 1 338 ? 32.061 -11.215 -45.511 1.00 95.38 338 GLY A CA 1
ATOM 2549 C C . GLY A 1 338 ? 32.854 -11.530 -46.776 1.00 95.38 338 GLY A C 1
ATOM 2550 O O . GLY A 1 338 ? 33.926 -12.138 -46.701 1.00 95.38 338 GLY A O 1
ATOM 2551 N N . GLY A 1 339 ? 32.337 -11.113 -47.927 1.00 91.50 339 GLY A N 1
ATOM 2552 C CA . GLY A 1 339 ? 33.023 -11.170 -49.217 1.00 91.50 339 GLY A CA 1
ATOM 2553 C C . GLY A 1 339 ? 33.251 -9.775 -49.795 1.00 91.50 339 GLY A C 1
ATOM 2554 O O . GLY A 1 339 ? 33.014 -8.762 -49.133 1.00 91.50 339 GLY A O 1
ATOM 2555 N N . LEU A 1 340 ? 33.750 -9.714 -51.025 1.00 86.06 340 LEU A N 1
ATOM 2556 C CA . LEU A 1 340 ? 33.904 -8.481 -51.789 1.00 86.06 340 LEU A CA 1
ATOM 2557 C C . LEU A 1 340 ? 32.995 -8.510 -53.013 1.00 86.06 340 LEU A C 1
ATOM 2559 O O . LEU A 1 340 ? 32.916 -9.518 -53.721 1.00 86.06 340 LEU A O 1
ATOM 2563 N N . ILE A 1 341 ? 32.350 -7.376 -53.288 1.00 78.62 341 ILE A N 1
ATOM 2564 C CA . ILE A 1 341 ? 31.493 -7.221 -54.467 1.00 78.62 341 ILE A CA 1
ATOM 2565 C C . ILE A 1 341 ? 32.310 -7.524 -55.733 1.00 78.62 341 ILE A C 1
ATOM 2567 O O . ILE A 1 341 ? 33.392 -6.972 -55.940 1.00 78.62 341 ILE A O 1
ATOM 2571 N N . GLY A 1 342 ? 31.779 -8.403 -56.588 1.00 71.50 342 GLY A N 1
ATOM 2572 C CA . GLY A 1 342 ? 32.383 -8.764 -57.875 1.00 71.50 342 GLY A CA 1
ATOM 2573 C C . GLY A 1 342 ? 33.482 -9.831 -57.815 1.00 71.50 342 GLY A C 1
ATOM 2574 O O . GLY A 1 342 ? 34.061 -10.142 -58.854 1.00 71.50 342 GLY A O 1
ATOM 2575 N N . TYR A 1 343 ? 33.764 -10.406 -56.642 1.00 78.81 343 TYR A N 1
ATOM 2576 C CA . TYR A 1 343 ? 34.693 -11.530 -56.502 1.00 78.81 343 TYR A CA 1
ATOM 2577 C C . TYR A 1 343 ? 33.955 -12.870 -56.537 1.00 78.81 343 TYR A C 1
ATOM 2579 O O . TYR A 1 343 ? 32.879 -13.017 -55.959 1.00 78.81 343 TYR A O 1
ATOM 2587 N N . T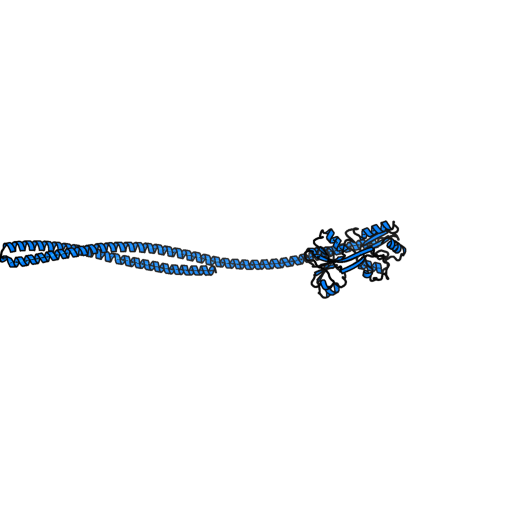YR A 1 344 ? 34.567 -13.853 -57.194 1.00 81.06 344 TYR A N 1
ATOM 2588 C CA . TYR A 1 344 ? 34.116 -15.241 -57.206 1.00 81.06 344 TYR A CA 1
ATOM 2589 C C . TYR A 1 344 ? 35.044 -16.087 -56.331 1.00 81.06 344 TYR A C 1
ATOM 2591 O O . TYR A 1 344 ? 36.265 -16.056 -56.502 1.00 81.06 344 TYR A O 1
ATOM 2599 N N . TYR A 1 345 ? 34.473 -16.854 -55.408 1.00 86.06 345 TYR A N 1
ATOM 2600 C CA . TYR A 1 345 ? 35.184 -17.696 -54.455 1.00 86.06 345 TYR A CA 1
ATOM 2601 C C . TYR A 1 345 ? 34.905 -19.171 -54.745 1.00 86.06 345 TYR A C 1
ATOM 2603 O O . TYR A 1 345 ? 33.844 -19.722 -54.441 1.00 86.06 345 TYR A O 1
ATOM 2611 N N . LEU A 1 346 ? 35.904 -19.846 -55.316 1.00 83.25 346 LEU A N 1
ATOM 2612 C CA . LEU A 1 346 ? 35.787 -21.232 -55.762 1.00 83.25 346 LEU A CA 1
ATOM 2613 C C . LEU A 1 346 ? 35.175 -22.147 -54.681 1.00 83.25 346 LEU A C 1
ATOM 2615 O O . LEU A 1 346 ? 35.686 -22.246 -53.564 1.00 83.25 346 LEU A O 1
ATOM 2619 N N . GLY A 1 347 ? 34.064 -22.804 -55.024 1.00 86.06 347 GLY A N 1
ATOM 2620 C CA . GLY A 1 347 ? 33.331 -23.730 -54.151 1.00 86.06 347 GLY A CA 1
ATOM 2621 C C . GLY A 1 347 ? 32.454 -23.087 -53.066 1.00 86.06 347 GLY A C 1
ATOM 2622 O O . GLY A 1 347 ? 31.609 -23.780 -52.506 1.00 86.06 347 GLY A O 1
ATOM 2623 N N . LEU A 1 348 ? 32.606 -21.791 -52.776 1.00 91.00 348 LEU A N 1
ATOM 2624 C CA . LEU A 1 348 ? 31.803 -21.078 -51.773 1.00 91.00 348 LEU A CA 1
ATOM 2625 C C . LEU A 1 348 ? 30.570 -20.407 -52.384 1.00 91.00 348 LEU A C 1
ATOM 2627 O O . LEU A 1 348 ? 29.512 -20.402 -51.759 1.00 91.00 348 LEU A O 1
ATOM 2631 N N . ASP A 1 349 ? 30.667 -19.896 -53.609 1.00 87.75 349 ASP A N 1
ATOM 2632 C CA . ASP A 1 349 ? 29.545 -19.236 -54.287 1.00 87.75 349 ASP A CA 1
ATOM 2633 C C . ASP A 1 349 ? 28.337 -20.172 -54.470 1.00 87.75 349 ASP A C 1
ATOM 2635 O O . ASP A 1 349 ? 27.208 -19.789 -54.168 1.00 87.75 349 ASP A O 1
ATOM 2639 N N . ASP A 1 350 ? 28.570 -21.424 -54.882 1.00 88.69 350 ASP A N 1
ATOM 2640 C CA . ASP A 1 350 ? 27.513 -22.435 -55.048 1.00 88.69 350 ASP A CA 1
ATOM 2641 C C . ASP A 1 350 ? 26.803 -22.739 -53.717 1.00 88.69 350 ASP A C 1
ATOM 2643 O O . ASP A 1 350 ? 25.573 -22.735 -53.651 1.00 88.69 350 ASP A O 1
ATOM 2647 N N . LEU A 1 351 ? 27.561 -22.908 -52.629 1.00 91.31 351 LEU A N 1
ATOM 2648 C CA . LEU A 1 351 ? 27.000 -23.135 -51.294 1.00 91.31 351 LEU A CA 1
ATOM 2649 C C . LEU A 1 351 ? 26.194 -21.932 -50.794 1.00 91.31 351 LEU A C 1
ATOM 2651 O O . LEU A 1 351 ? 25.110 -22.110 -50.238 1.00 91.31 351 LEU A O 1
ATOM 2655 N N . SER A 1 352 ? 26.683 -20.711 -51.024 1.00 91.12 352 SER A N 1
ATOM 2656 C CA . SER A 1 352 ? 25.944 -19.505 -50.652 1.00 91.12 352 SER A CA 1
ATOM 2657 C C . SER A 1 352 ? 24.632 -19.390 -51.427 1.00 91.12 352 SER A C 1
ATOM 2659 O O . SER A 1 352 ? 23.595 -19.114 -50.828 1.00 91.12 352 SER A O 1
ATOM 2661 N N . SER A 1 353 ? 24.648 -19.680 -52.734 1.00 90.19 353 SER A N 1
ATOM 2662 C CA . SER A 1 353 ? 23.447 -19.638 -53.582 1.00 90.19 353 SER A CA 1
ATOM 2663 C C . SER A 1 353 ? 22.372 -20.646 -53.155 1.00 90.19 353 SER A C 1
ATOM 2665 O O . SER A 1 353 ? 21.180 -20.381 -53.292 1.00 90.19 353 SER A O 1
ATOM 2667 N N . LYS A 1 354 ? 22.791 -21.774 -52.568 1.00 92.19 354 LYS A N 1
ATOM 2668 C CA . LYS A 1 354 ? 21.916 -22.803 -51.986 1.00 92.19 354 LYS A CA 1
ATOM 2669 C C . LYS A 1 354 ? 21.412 -22.452 -50.582 1.00 92.19 354 LYS A C 1
ATOM 2671 O O . LYS A 1 354 ? 20.680 -23.239 -49.990 1.00 92.19 354 LYS A O 1
ATOM 2676 N N . GLY A 1 355 ? 21.803 -21.299 -50.035 1.00 91.44 355 GLY A N 1
ATOM 2677 C CA . GLY A 1 355 ? 21.426 -20.862 -48.691 1.00 91.44 355 GLY A CA 1
ATOM 2678 C C . GLY A 1 355 ? 22.122 -21.633 -47.566 1.00 91.44 355 GLY A C 1
ATOM 2679 O O . GLY A 1 355 ? 21.710 -21.526 -46.414 1.00 91.44 355 GLY A O 1
ATOM 2680 N N . GLU A 1 356 ? 23.178 -22.397 -47.868 1.00 93.69 356 GLU A N 1
ATOM 2681 C CA . GLU A 1 356 ? 23.927 -23.154 -46.856 1.00 93.69 356 GLU A CA 1
ATOM 2682 C C . GLU A 1 356 ? 24.658 -22.214 -45.889 1.00 93.69 356 GLU A C 1
ATOM 2684 O O . GLU A 1 356 ? 24.874 -22.562 -44.732 1.00 93.69 356 GLU A O 1
ATOM 2689 N N . PHE A 1 357 ? 25.007 -21.005 -46.330 1.00 95.12 357 PHE A N 1
ATOM 2690 C CA . PHE A 1 357 ? 25.536 -19.929 -45.495 1.00 95.12 357 PHE A CA 1
ATOM 2691 C C . PHE A 1 357 ? 25.177 -18.563 -46.096 1.00 95.12 357 PHE A C 1
ATOM 2693 O O . PHE A 1 357 ? 24.891 -18.450 -47.292 1.00 95.12 357 PHE A O 1
ATOM 2700 N N . LYS A 1 358 ? 25.207 -17.507 -45.279 1.00 94.88 358 LYS A N 1
ATOM 2701 C CA . LYS A 1 358 ? 24.899 -16.143 -45.719 1.00 94.88 358 LYS A CA 1
ATOM 2702 C C . LYS A 1 358 ? 26.173 -15.442 -46.180 1.00 94.88 358 LYS A C 1
ATOM 2704 O O . LYS A 1 358 ? 27.103 -15.282 -45.397 1.00 94.88 358 LYS A O 1
ATOM 2709 N N . ARG A 1 359 ? 26.209 -14.972 -47.424 1.00 93.44 359 ARG A N 1
ATOM 2710 C CA . ARG A 1 359 ? 27.272 -14.093 -47.922 1.00 93.44 359 ARG A CA 1
ATOM 2711 C C . ARG A 1 359 ? 26.819 -12.640 -47.849 1.00 93.44 359 ARG A C 1
ATOM 2713 O O . ARG A 1 359 ? 25.693 -12.323 -48.226 1.00 93.44 359 ARG A O 1
ATOM 2720 N N . VAL A 1 360 ? 27.692 -11.775 -47.349 1.00 91.44 360 VAL A N 1
ATOM 2721 C CA . VAL A 1 360 ? 27.487 -10.327 -47.308 1.00 91.44 360 VAL A CA 1
ATOM 2722 C C . VAL A 1 360 ? 28.692 -9.680 -47.966 1.00 91.44 360 VAL A C 1
ATOM 2724 O O . VAL A 1 360 ? 29.793 -9.720 -47.424 1.00 91.44 360 VAL A O 1
ATOM 2727 N N . ASP A 1 361 ? 28.489 -9.123 -49.152 1.00 89.62 361 ASP A N 1
ATOM 2728 C CA . ASP A 1 361 ? 29.564 -8.493 -49.905 1.00 89.62 361 ASP A CA 1
ATOM 2729 C C . ASP A 1 361 ? 29.652 -7.008 -49.593 1.00 89.62 361 ASP A C 1
ATOM 2731 O O . ASP A 1 361 ? 28.647 -6.300 -49.573 1.00 89.62 361 ASP A O 1
ATOM 2735 N N . VAL A 1 362 ? 30.879 -6.542 -49.384 1.00 85.00 362 VAL A N 1
ATOM 2736 C CA . VAL A 1 362 ? 31.195 -5.125 -49.195 1.00 85.00 362 VAL A CA 1
ATOM 2737 C C . VAL A 1 362 ? 32.026 -4.617 -50.368 1.00 85.00 362 VAL A C 1
ATOM 2739 O O . VAL A 1 362 ? 32.736 -5.374 -51.035 1.00 85.00 362 VAL A O 1
ATOM 2742 N N . SER A 1 363 ? 31.970 -3.316 -50.627 1.00 77.88 363 SER A N 1
ATOM 2743 C CA . SER A 1 363 ? 32.810 -2.665 -51.639 1.00 77.88 363 SER A CA 1
ATOM 2744 C C . SER A 1 363 ? 34.248 -2.438 -51.159 1.00 77.88 363 SER A C 1
ATOM 2746 O O . SER A 1 363 ? 35.149 -2.249 -51.977 1.00 77.88 363 SER A O 1
ATOM 2748 N N . ASN A 1 364 ? 34.492 -2.481 -49.842 1.00 82.88 364 ASN A N 1
ATOM 2749 C CA . ASN A 1 364 ? 35.799 -2.223 -49.244 1.00 82.88 364 ASN A CA 1
ATOM 2750 C C . ASN A 1 364 ? 36.184 -3.271 -48.208 1.00 82.88 364 ASN A C 1
ATOM 2752 O O . ASN A 1 364 ? 35.532 -3.469 -47.188 1.00 82.88 364 ASN A O 1
ATOM 2756 N N . VAL A 1 365 ? 37.350 -3.859 -48.428 1.00 85.94 365 VAL A N 1
ATOM 2757 C CA . VAL A 1 365 ? 37.929 -4.907 -47.596 1.00 85.94 365 VAL A CA 1
ATOM 2758 C C . VAL A 1 365 ? 38.092 -4.534 -46.113 1.00 85.94 365 VAL A C 1
ATOM 2760 O O . VAL A 1 365 ? 37.982 -5.400 -45.244 1.00 85.94 365 VAL A O 1
ATOM 2763 N N . ARG A 1 366 ? 38.291 -3.246 -45.790 1.00 89.00 366 ARG A N 1
ATOM 2764 C CA . ARG A 1 366 ? 38.368 -2.762 -44.397 1.00 89.00 366 ARG A CA 1
ATOM 2765 C C . ARG A 1 366 ? 37.057 -2.937 -43.643 1.00 89.00 366 ARG A C 1
ATOM 2767 O O . ARG A 1 366 ? 37.067 -3.119 -42.428 1.00 89.00 366 ARG A O 1
ATOM 2774 N N . GLU A 1 367 ? 35.939 -2.895 -44.353 1.00 89.00 367 GLU A N 1
ATOM 2775 C CA . GLU A 1 367 ? 34.622 -3.044 -43.758 1.00 89.00 367 GLU A CA 1
ATOM 2776 C C . GLU A 1 367 ? 34.401 -4.463 -43.230 1.00 89.00 367 GLU A C 1
ATOM 2778 O O . GLU A 1 367 ? 33.874 -4.621 -42.133 1.00 89.00 367 GLU A O 1
ATOM 2783 N N . ASN A 1 368 ? 34.907 -5.485 -43.927 1.00 92.50 368 ASN A N 1
ATOM 2784 C CA . ASN A 1 368 ? 34.880 -6.863 -43.431 1.00 92.50 368 ASN A CA 1
ATOM 2785 C C . ASN A 1 368 ? 35.630 -7.003 -42.097 1.00 92.50 368 ASN A C 1
ATOM 2787 O O . ASN A 1 368 ? 35.134 -7.654 -41.182 1.00 92.50 368 ASN A O 1
ATOM 2791 N N . ILE A 1 369 ? 36.776 -6.332 -41.932 1.00 92.12 369 ILE A N 1
ATOM 2792 C CA . ILE A 1 369 ? 37.506 -6.316 -40.654 1.00 92.12 369 ILE A CA 1
ATOM 2793 C C . ILE A 1 369 ? 36.676 -5.642 -39.549 1.00 92.12 369 ILE A C 1
ATOM 2795 O O . ILE A 1 369 ? 36.542 -6.192 -38.456 1.00 92.12 369 ILE A O 1
ATOM 2799 N N . SER A 1 370 ? 36.055 -4.495 -39.836 1.00 89.88 370 SER A N 1
ATOM 2800 C CA . SER A 1 370 ? 35.172 -3.809 -38.881 1.00 89.88 370 SER A CA 1
ATOM 2801 C C . SER A 1 370 ? 33.974 -4.681 -38.475 1.00 89.88 370 SER A C 1
ATOM 2803 O O . SER A 1 370 ? 33.716 -4.880 -37.282 1.00 89.88 370 SER A O 1
ATOM 280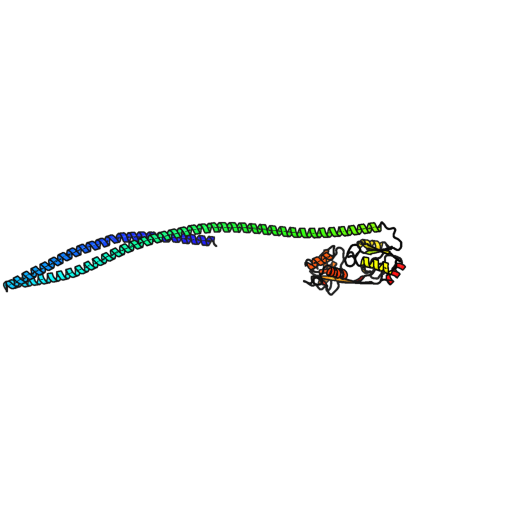5 N N . ARG A 1 371 ? 33.287 -5.287 -39.453 1.00 93.31 371 ARG A N 1
ATOM 2806 C CA . ARG A 1 371 ? 32.143 -6.187 -39.241 1.00 93.31 371 ARG A CA 1
ATOM 2807 C C . ARG A 1 371 ? 32.530 -7.427 -38.426 1.00 93.31 371 ARG A C 1
ATOM 2809 O O . ARG A 1 371 ? 31.750 -7.835 -37.570 1.00 93.31 371 ARG A O 1
ATOM 2816 N N . LEU A 1 372 ? 33.735 -7.975 -38.610 1.00 93.75 372 LEU A N 1
ATOM 2817 C CA . LEU A 1 372 ? 34.266 -9.054 -37.766 1.00 93.75 372 LEU A CA 1
ATOM 2818 C C . LEU A 1 372 ? 34.455 -8.607 -36.314 1.00 93.75 372 LEU A C 1
ATOM 2820 O O . LEU A 1 372 ? 33.977 -9.265 -35.396 1.00 93.75 372 LEU A O 1
ATOM 2824 N N . THR A 1 373 ? 35.111 -7.465 -36.089 1.00 89.19 373 THR A N 1
ATOM 2825 C CA . THR A 1 373 ? 35.378 -6.972 -34.722 1.00 89.19 373 THR A CA 1
ATOM 2826 C C . THR A 1 373 ? 34.125 -6.527 -33.965 1.00 89.19 373 THR A C 1
ATOM 2828 O O . THR A 1 373 ? 34.141 -6.467 -32.738 1.00 89.19 373 THR A O 1
ATOM 2831 N N . THR A 1 374 ? 33.041 -6.235 -34.686 1.00 90.62 374 THR A N 1
ATOM 2832 C CA . THR A 1 374 ? 31.723 -5.882 -34.135 1.00 90.62 374 THR A CA 1
ATOM 2833 C C . THR A 1 374 ? 30.741 -7.058 -34.137 1.00 90.62 374 THR A C 1
ATOM 283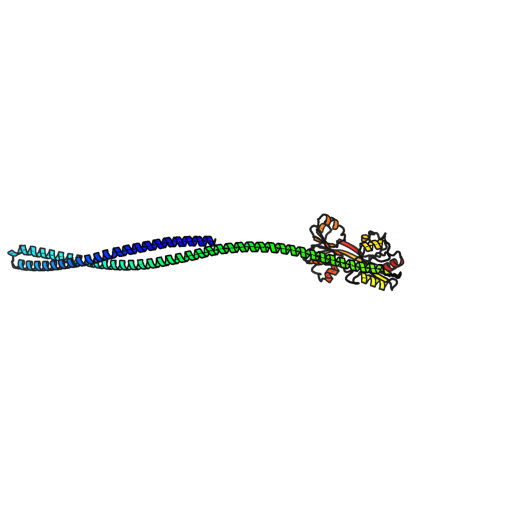5 O O . THR A 1 374 ? 29.571 -6.865 -33.817 1.00 90.62 374 THR A O 1
ATOM 2838 N N . ASN A 1 375 ? 31.204 -8.273 -34.470 1.00 89.69 375 ASN A N 1
ATOM 2839 C CA . ASN A 1 375 ? 30.409 -9.506 -34.546 1.00 89.69 375 ASN A CA 1
ATOM 2840 C C . ASN A 1 375 ? 29.170 -9.410 -35.463 1.00 89.69 375 ASN A C 1
ATOM 2842 O O . ASN A 1 375 ? 28.168 -10.083 -35.235 1.00 89.69 375 ASN A O 1
ATOM 2846 N N . ARG A 1 376 ? 29.224 -8.577 -36.511 1.00 92.31 376 ARG A N 1
ATOM 2847 C CA . ARG A 1 376 ? 28.172 -8.476 -37.541 1.00 92.31 376 ARG A CA 1
ATOM 2848 C C . ARG A 1 376 ? 28.279 -9.569 -38.609 1.00 92.31 376 ARG A C 1
ATOM 2850 O O . ARG A 1 376 ? 27.307 -9.831 -39.312 1.00 92.31 376 ARG A O 1
ATOM 2857 N N . ILE A 1 377 ? 29.457 -10.176 -38.748 1.00 96.75 377 ILE A N 1
ATOM 2858 C CA . ILE A 1 377 ? 29.724 -11.353 -39.585 1.00 96.75 377 ILE A CA 1
ATOM 2859 C C . ILE A 1 377 ? 30.594 -12.338 -38.796 1.00 96.75 377 ILE A C 1
ATOM 2861 O O . ILE A 1 377 ? 31.360 -11.926 -37.926 1.00 96.75 377 ILE A O 1
ATOM 2865 N N . ASP A 1 378 ? 30.493 -13.628 -39.109 1.00 97.44 378 ASP A N 1
ATOM 2866 C CA . ASP A 1 378 ? 31.256 -14.688 -38.440 1.00 97.44 378 ASP A CA 1
ATOM 2867 C C . ASP A 1 378 ? 32.671 -14.832 -39.010 1.00 97.44 378 ASP A C 1
ATOM 2869 O O . ASP A 1 378 ? 33.627 -15.118 -38.290 1.00 97.44 378 ASP A O 1
ATOM 2873 N N . THR A 1 379 ? 32.795 -14.681 -40.329 1.00 97.50 379 THR A N 1
ATOM 2874 C CA . THR A 1 379 ? 34.028 -14.946 -41.081 1.00 97.50 379 THR A CA 1
ATOM 2875 C C . THR A 1 379 ? 34.189 -13.939 -42.214 1.00 97.50 379 THR A C 1
ATOM 2877 O O . THR A 1 379 ? 33.203 -13.355 -42.653 1.00 97.50 379 THR A O 1
ATOM 2880 N N . ALA A 1 380 ? 35.402 -13.742 -42.723 1.00 96.69 380 ALA A N 1
ATOM 2881 C CA . ALA A 1 380 ? 35.639 -13.056 -43.991 1.00 96.69 380 ALA A CA 1
ATOM 2882 C C . ALA A 1 380 ? 36.740 -13.759 -44.786 1.00 96.69 380 ALA A C 1
ATOM 2884 O O . ALA A 1 380 ? 37.675 -14.301 -44.193 1.00 96.69 380 ALA A O 1
ATOM 2885 N N . LEU A 1 381 ? 36.634 -13.737 -46.116 1.00 94.81 381 LEU A N 1
ATOM 2886 C CA . LEU A 1 381 ? 37.638 -14.310 -47.013 1.00 94.81 381 LEU A CA 1
ATOM 2887 C C . LEU A 1 381 ? 38.457 -13.197 -47.666 1.00 94.81 381 LEU A C 1
ATOM 2889 O O . LEU A 1 381 ? 37.913 -12.335 -48.356 1.00 94.81 381 LEU A O 1
ATOM 2893 N N . LEU A 1 382 ? 39.768 -13.231 -47.437 1.00 92.69 382 LEU A N 1
ATOM 2894 C CA . LEU A 1 382 ? 40.730 -12.206 -47.842 1.00 92.69 382 LEU A CA 1
ATOM 2895 C C . LEU A 1 382 ? 42.009 -12.863 -48.355 1.00 92.69 382 LEU 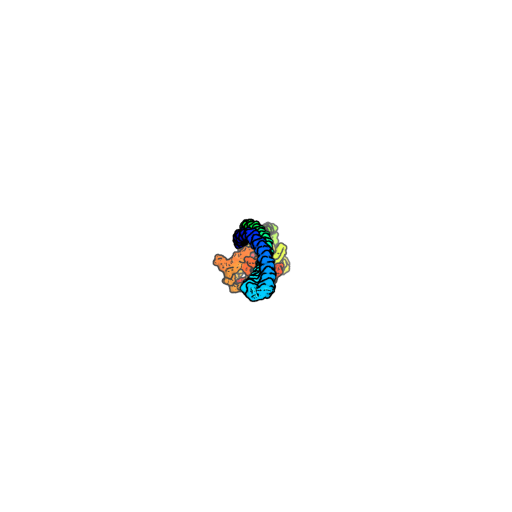A C 1
ATOM 2897 O O . LEU A 1 382 ? 42.351 -13.955 -47.902 1.00 92.69 382 LEU A O 1
ATOM 2901 N N . THR A 1 383 ? 42.778 -12.181 -49.204 1.00 91.94 383 THR A N 1
ATOM 2902 C CA . THR A 1 383 ? 44.177 -12.583 -49.378 1.00 91.94 383 THR A CA 1
ATOM 2903 C C . THR A 1 383 ? 44.922 -12.387 -48.057 1.00 91.94 383 THR A C 1
ATOM 2905 O O . THR A 1 383 ? 44.671 -11.438 -47.303 1.00 91.94 383 THR A O 1
ATOM 2908 N N . GLU A 1 384 ? 45.825 -13.302 -47.737 1.00 93.81 384 GLU A N 1
ATOM 2909 C CA . GLU A 1 384 ? 46.557 -13.310 -46.479 1.00 93.81 384 GLU A CA 1
ATOM 2910 C C . GLU A 1 384 ? 47.429 -12.060 -46.345 1.00 93.81 384 GLU A C 1
ATOM 2912 O O . GLU A 1 384 ? 47.462 -11.439 -45.278 1.00 93.81 384 GLU A O 1
ATOM 2917 N N . SER A 1 385 ? 48.054 -11.622 -47.441 1.00 93.94 385 SER A N 1
ATOM 2918 C CA . SER A 1 385 ? 48.774 -10.347 -47.510 1.00 93.94 385 SER A CA 1
ATOM 2919 C C . SER A 1 385 ? 47.906 -9.147 -47.095 1.00 93.94 385 SER A C 1
ATOM 2921 O O . SER A 1 385 ? 48.322 -8.343 -46.252 1.00 93.94 385 SER A O 1
ATOM 2923 N N . THR A 1 386 ? 46.682 -9.043 -47.619 1.00 93.94 386 THR A N 1
ATOM 2924 C CA . THR A 1 386 ? 45.731 -7.976 -47.278 1.00 93.94 386 THR A CA 1
ATOM 2925 C C . THR A 1 386 ? 45.263 -8.082 -45.833 1.00 93.94 386 THR A C 1
ATOM 2927 O O . THR A 1 386 ? 45.314 -7.095 -45.097 1.00 93.94 386 THR A O 1
ATOM 2930 N N . ALA A 1 387 ? 44.863 -9.272 -45.385 1.00 94.31 387 ALA A N 1
ATOM 2931 C CA . ALA A 1 387 ? 44.405 -9.491 -44.017 1.00 94.31 387 ALA A CA 1
ATOM 2932 C C . ALA A 1 387 ? 45.489 -9.127 -42.990 1.00 94.31 387 ALA A C 1
ATOM 2934 O O . ALA A 1 387 ? 45.230 -8.379 -42.045 1.00 94.31 387 ALA A O 1
ATOM 2935 N N . ARG A 1 388 ? 46.731 -9.585 -43.196 1.00 94.38 388 ARG A N 1
ATOM 2936 C CA . ARG A 1 388 ? 47.865 -9.265 -42.315 1.00 94.38 388 ARG A CA 1
ATOM 2937 C C . ARG A 1 388 ? 48.189 -7.774 -42.311 1.00 94.38 388 ARG A C 1
ATOM 2939 O O . ARG A 1 388 ? 48.478 -7.230 -41.243 1.00 94.38 388 ARG A O 1
ATOM 2946 N N . TYR A 1 389 ? 48.115 -7.108 -43.466 1.00 94.50 389 TYR A N 1
ATOM 2947 C CA . TYR A 1 389 ? 48.299 -5.660 -43.545 1.00 94.50 389 TYR A CA 1
ATOM 2948 C C . TYR A 1 389 ? 47.252 -4.920 -42.706 1.00 94.50 389 TYR A C 1
ATOM 2950 O O . TYR A 1 389 ? 47.623 -4.121 -41.851 1.00 94.50 389 TYR A O 1
ATOM 2958 N N . LEU A 1 390 ? 45.963 -5.219 -42.890 1.00 93.56 390 LEU A N 1
ATOM 2959 C CA . LEU A 1 390 ? 44.870 -4.535 -42.188 1.00 93.56 390 LEU A CA 1
ATOM 2960 C C . LEU A 1 390 ? 44.902 -4.779 -40.677 1.00 93.56 390 LEU A C 1
ATOM 2962 O O . LEU A 1 390 ? 44.714 -3.852 -39.890 1.00 93.56 390 LEU A O 1
ATOM 2966 N N . VAL A 1 391 ? 45.204 -6.012 -40.264 1.00 93.06 391 VAL A N 1
ATOM 2967 C CA . VAL A 1 391 ? 45.369 -6.364 -38.848 1.00 93.06 391 VAL A CA 1
ATOM 2968 C C . VAL A 1 391 ? 46.506 -5.564 -38.211 1.00 93.06 391 VAL A C 1
ATOM 2970 O O . VAL A 1 391 ? 46.382 -5.128 -37.065 1.00 93.06 391 VAL A O 1
ATOM 2973 N N . LYS A 1 392 ? 47.604 -5.341 -38.942 1.00 93.31 392 LYS A N 1
ATOM 2974 C CA . LYS A 1 392 ? 48.720 -4.510 -38.478 1.00 93.31 392 LYS A CA 1
ATOM 2975 C C . LYS A 1 392 ? 48.362 -3.019 -38.476 1.00 93.31 392 LYS A C 1
ATOM 2977 O O . LYS A 1 392 ? 48.609 -2.362 -37.472 1.00 93.31 392 LYS A O 1
ATOM 2982 N N . GLU A 1 393 ? 47.773 -2.511 -39.560 1.00 90.81 393 GLU A N 1
ATOM 2983 C CA . GLU A 1 393 ? 47.353 -1.108 -39.740 1.00 90.81 393 GLU A CA 1
ATOM 2984 C C . GLU A 1 393 ? 46.416 -0.653 -38.611 1.00 90.81 393 GLU A C 1
ATOM 2986 O O . GLU A 1 393 ? 46.590 0.429 -38.058 1.00 90.81 393 GLU A O 1
ATOM 2991 N N . GLN A 1 394 ? 45.464 -1.504 -38.221 1.00 89.19 394 GLN A N 1
ATOM 2992 C CA . GLN A 1 394 ? 44.433 -1.187 -37.226 1.00 89.19 394 GLN A CA 1
ATOM 2993 C C . GLN A 1 394 ? 44.763 -1.677 -35.804 1.00 89.19 394 GLN A C 1
ATOM 2995 O O . GLN A 1 394 ? 43.921 -1.599 -34.909 1.00 89.19 394 GLN A O 1
ATOM 3000 N N . ASN A 1 395 ? 45.973 -2.200 -35.574 1.00 90.75 395 ASN A N 1
ATOM 3001 C CA . ASN A 1 395 ? 46.412 -2.752 -34.286 1.00 90.75 395 ASN A CA 1
ATOM 3002 C C . ASN A 1 395 ? 45.475 -3.853 -33.722 1.00 90.75 395 ASN A C 1
ATOM 3004 O O . ASN A 1 395 ? 45.123 -3.871 -32.541 1.00 90.75 395 ASN A O 1
ATOM 3008 N N . LEU A 1 396 ? 45.059 -4.792 -34.579 1.00 91.75 396 LEU A N 1
ATOM 3009 C CA . LEU A 1 396 ? 44.068 -5.839 -34.282 1.00 91.75 396 LEU A CA 1
ATOM 3010 C C . LEU A 1 396 ? 44.675 -7.235 -34.071 1.00 91.75 396 LEU A C 1
ATOM 3012 O O . LEU A 1 396 ? 43.958 -8.231 -34.147 1.00 91.75 396 LEU A O 1
ATOM 3016 N N . LYS A 1 397 ? 45.983 -7.340 -33.802 1.00 87.19 397 LYS A N 1
ATOM 3017 C CA . LYS A 1 397 ? 46.714 -8.625 -33.756 1.00 87.19 397 LYS A CA 1
ATOM 3018 C C . LYS A 1 397 ? 46.068 -9.690 -32.853 1.00 87.19 397 LYS A C 1
ATOM 3020 O O . LYS A 1 397 ? 46.115 -10.863 -33.190 1.00 87.19 397 LYS A O 1
ATOM 3025 N N . ASN A 1 398 ? 45.452 -9.277 -31.744 1.00 89.31 398 ASN A N 1
ATOM 3026 C CA . ASN A 1 398 ? 44.806 -10.178 -30.777 1.00 89.31 398 ASN A CA 1
ATOM 3027 C C . ASN A 1 398 ? 43.272 -10.224 -30.913 1.00 89.31 398 ASN A C 1
ATOM 3029 O O . ASN A 1 398 ? 42.597 -10.768 -30.043 1.00 89.31 398 ASN A O 1
ATOM 3033 N N . LYS A 1 399 ? 42.714 -9.578 -31.944 1.00 93.12 399 LYS A N 1
ATOM 3034 C CA . LYS A 1 399 ? 41.266 -9.479 -32.181 1.00 93.12 399 LYS A CA 1
ATOM 3035 C C . LYS A 1 399 ? 40.807 -10.247 -33.416 1.00 93.12 399 LYS A C 1
ATOM 3037 O O . LYS A 1 399 ? 39.612 -10.497 -33.542 1.00 93.12 399 LYS A O 1
ATOM 3042 N N . ILE A 1 400 ? 41.727 -10.596 -34.312 1.00 96.69 400 ILE A N 1
ATOM 3043 C CA . ILE A 1 400 ? 41.442 -11.362 -35.522 1.00 96.69 400 ILE A CA 1
ATOM 3044 C C . ILE A 1 400 ? 42.168 -12.701 -35.457 1.00 96.69 400 ILE A C 1
ATOM 3046 O O . ILE A 1 400 ? 43.382 -12.765 -35.262 1.00 96.69 400 ILE A O 1
ATOM 3050 N N . HIS A 1 401 ? 41.401 -13.766 -35.644 1.00 96.81 401 HIS A N 1
ATOM 3051 C CA . HIS A 1 401 ? 41.874 -15.131 -35.786 1.00 96.81 401 HIS A CA 1
ATOM 3052 C C . HIS A 1 401 ? 42.052 -15.470 -37.267 1.00 96.81 401 HIS A C 1
ATOM 3054 O O . HIS A 1 401 ? 41.202 -15.120 -38.085 1.00 96.81 401 HIS A O 1
ATOM 3060 N N . PHE A 1 402 ? 43.142 -16.158 -37.603 1.00 97.25 402 PHE A N 1
ATOM 3061 C CA . PHE A 1 402 ? 43.404 -16.684 -38.942 1.00 97.25 402 PHE A CA 1
ATOM 3062 C C . PHE A 1 402 ? 43.219 -18.196 -38.903 1.00 97.25 402 PHE A C 1
ATOM 3064 O O . PHE A 1 402 ? 43.900 -18.867 -38.129 1.00 97.25 402 PHE A O 1
ATOM 3071 N N . SER A 1 403 ? 42.331 -18.719 -39.746 1.00 97.44 403 SER A N 1
ATOM 3072 C CA . SER A 1 403 ? 42.178 -20.162 -39.921 1.00 97.44 403 SER A CA 1
ATOM 3073 C C . SER A 1 403 ? 43.501 -20.798 -40.348 1.00 97.44 403 SER A C 1
ATOM 3075 O O . SER A 1 403 ? 44.177 -20.283 -41.241 1.00 97.44 403 SER A O 1
ATOM 3077 N N . ALA A 1 404 ? 43.837 -21.947 -39.761 1.00 94.56 404 ALA A N 1
ATOM 3078 C CA . ALA A 1 404 ? 45.075 -22.664 -40.059 1.00 94.56 404 ALA A CA 1
ATOM 3079 C C . ALA A 1 404 ? 45.123 -23.190 -41.503 1.00 94.56 404 ALA A C 1
ATOM 3081 O O . ALA A 1 404 ? 46.191 -23.259 -42.110 1.00 94.56 404 ALA A O 1
ATOM 3082 N N . LYS A 1 405 ? 43.968 -23.569 -42.062 1.00 94.88 405 LYS A N 1
ATOM 3083 C CA . LYS A 1 405 ? 43.851 -24.012 -43.456 1.00 94.88 405 LYS A CA 1
ATOM 3084 C C . LYS A 1 405 ? 43.453 -22.842 -44.353 1.00 94.88 405 LYS A C 1
ATOM 3086 O O . LYS A 1 405 ? 42.446 -22.176 -44.095 1.00 94.88 405 LYS A O 1
ATOM 3091 N N . HIS A 1 406 ? 44.201 -22.654 -45.437 1.00 94.19 406 HIS A N 1
ATOM 3092 C CA . HIS A 1 406 ? 43.877 -21.696 -46.492 1.00 94.19 406 HIS A CA 1
ATOM 3093 C C . HIS A 1 406 ? 42.743 -22.208 -47.394 1.00 94.19 406 HIS A C 1
ATOM 3095 O O . HIS A 1 406 ? 42.579 -23.413 -47.606 1.00 94.19 406 HIS A O 1
ATOM 3101 N N . HIS A 1 407 ? 41.960 -21.279 -47.942 1.00 93.25 407 HIS A N 1
ATOM 3102 C CA . HIS A 1 407 ? 40.963 -21.566 -48.976 1.00 93.25 407 HIS A CA 1
ATOM 3103 C C . HIS A 1 407 ? 41.639 -21.911 -50.305 1.00 93.25 407 HIS A C 1
ATOM 3105 O O . HIS A 1 407 ? 41.280 -22.907 -50.931 1.00 93.25 407 HIS A O 1
ATOM 3111 N N . GLN A 1 408 ? 42.650 -21.132 -50.690 1.00 91.06 408 GLN A N 1
ATOM 3112 C CA . GLN A 1 408 ? 43.437 -21.342 -51.902 1.00 91.06 408 GLN A CA 1
ATOM 3113 C C . GLN A 1 408 ? 44.859 -20.816 -51.698 1.00 91.06 408 GLN A C 1
ATOM 3115 O O . GLN A 1 408 ? 45.038 -19.791 -51.054 1.00 91.06 408 GLN A O 1
ATOM 3120 N N . GLU A 1 409 ? 45.859 -21.475 -52.277 1.00 90.88 409 GLU A N 1
ATOM 3121 C CA . GLU A 1 409 ? 47.238 -20.978 -52.335 1.00 90.88 409 GLU A CA 1
ATOM 3122 C C . GLU A 1 409 ? 47.634 -20.727 -53.787 1.00 90.88 409 GLU A C 1
ATOM 3124 O O . GLU A 1 409 ? 47.211 -21.463 -54.682 1.00 90.88 409 GLU A O 1
ATOM 3129 N N . PHE A 1 410 ? 48.428 -19.688 -54.029 1.00 90.38 410 PHE A N 1
ATOM 3130 C CA . PHE A 1 410 ? 48.872 -19.326 -55.371 1.00 90.38 410 PHE A CA 1
ATOM 3131 C C . PHE A 1 410 ? 50.186 -18.538 -55.335 1.00 90.38 410 PHE A C 1
ATOM 3133 O O . PHE A 1 410 ? 50.595 -18.002 -54.304 1.00 90.38 410 PHE A O 1
ATOM 3140 N N . TYR A 1 411 ? 50.847 -18.473 -56.488 1.00 91.38 411 TYR A N 1
ATOM 3141 C CA . TYR A 1 411 ? 51.979 -17.584 -56.717 1.00 91.38 411 TYR A CA 1
ATOM 3142 C C . TYR A 1 411 ? 51.513 -16.389 -57.539 1.00 91.38 411 TYR A C 1
ATOM 3144 O O . TYR A 1 411 ? 50.758 -16.551 -58.500 1.00 91.38 411 TYR A O 1
ATOM 3152 N N . TYR A 1 412 ? 51.961 -15.195 -57.163 1.00 92.38 412 TYR A N 1
ATOM 3153 C CA . TYR A 1 412 ? 51.835 -14.036 -58.030 1.00 92.38 412 TYR A CA 1
ATOM 3154 C C . TYR A 1 412 ? 52.896 -14.110 -59.130 1.00 92.38 412 TYR A C 1
ATOM 3156 O O . TYR A 1 412 ? 54.082 -14.316 -58.863 1.00 92.38 412 TYR A O 1
ATOM 3164 N N . GLN A 1 413 ? 52.435 -13.919 -60.359 1.00 91.94 413 GLN A N 1
ATOM 3165 C CA . GLN A 1 413 ? 53.212 -13.789 -61.585 1.00 91.94 413 GLN A CA 1
ATOM 3166 C C . GLN A 1 413 ? 52.855 -12.465 -62.261 1.00 91.94 413 GLN A C 1
ATOM 3168 O O . GLN A 1 413 ? 51.830 -11.841 -61.956 1.00 91.94 413 GLN A O 1
ATOM 3173 N N . MET A 1 414 ? 53.743 -11.991 -63.133 1.00 91.06 414 MET A N 1
ATOM 3174 C CA . MET A 1 414 ? 53.478 -10.820 -63.954 1.00 91.06 414 MET A CA 1
ATOM 3175 C C . MET A 1 414 ? 53.122 -11.284 -65.358 1.00 91.06 414 MET A C 1
ATOM 3177 O O . MET A 1 414 ? 53.853 -12.052 -65.979 1.00 91.06 414 MET A O 1
ATOM 3181 N N . LEU A 1 415 ? 51.992 -10.794 -65.850 1.00 90.25 415 LEU A N 1
ATOM 3182 C CA . LEU A 1 415 ? 51.561 -10.985 -67.224 1.00 90.25 415 LEU A CA 1
ATOM 3183 C C . LEU A 1 415 ? 52.145 -9.864 -68.079 1.00 90.25 415 LEU A C 1
ATOM 3185 O O . LEU A 1 415 ? 51.791 -8.693 -67.903 1.00 90.25 415 LEU A O 1
ATOM 3189 N N . SER A 1 416 ? 53.021 -10.218 -69.010 1.00 86.75 416 SER A N 1
ATOM 3190 C CA . SER A 1 416 ? 53.557 -9.283 -69.991 1.00 86.75 416 SER A CA 1
ATOM 3191 C C . SER A 1 416 ? 52.688 -9.295 -71.242 1.00 86.75 416 SER A C 1
ATOM 3193 O O . SER A 1 416 ? 52.508 -10.318 -71.899 1.00 86.75 416 SER A O 1
ATOM 3195 N N . MET A 1 417 ? 52.137 -8.133 -71.576 1.00 77.12 417 MET A N 1
ATOM 3196 C CA . MET A 1 417 ? 51.256 -7.945 -72.729 1.00 77.12 417 MET A CA 1
ATOM 3197 C C . MET A 1 417 ? 51.995 -7.394 -73.955 1.00 77.12 417 MET A C 1
ATOM 3199 O O . MET A 1 417 ? 51.378 -7.032 -74.956 1.00 77.12 417 MET A O 1
ATOM 3203 N N . ALA A 1 418 ? 53.323 -7.274 -73.883 1.00 61.81 418 ALA A N 1
ATOM 3204 C CA . ALA A 1 418 ? 54.139 -6.857 -75.012 1.00 61.81 418 ALA A CA 1
ATOM 3205 C C . ALA A 1 418 ? 54.648 -8.085 -75.782 1.00 61.81 418 ALA A C 1
ATOM 3207 O O . ALA A 1 418 ? 55.347 -8.928 -75.225 1.00 61.81 418 ALA A O 1
ATOM 3208 N N . ASN A 1 419 ? 54.394 -8.127 -77.093 1.00 54.84 419 ASN A N 1
ATOM 3209 C CA . ASN A 1 419 ? 55.097 -9.011 -78.031 1.00 54.84 419 ASN A CA 1
ATOM 3210 C C . ASN A 1 419 ? 56.533 -8.503 -78.280 1.00 54.84 419 ASN A C 1
ATOM 3212 O O . ASN A 1 419 ? 56.908 -8.197 -79.409 1.00 54.84 419 ASN A O 1
ATOM 3216 N N . SER A 1 420 ? 57.314 -8.324 -77.216 1.00 61.38 420 SER A N 1
ATOM 3217 C CA . SER A 1 420 ? 58.742 -8.018 -77.272 1.00 61.38 420 SER A CA 1
ATOM 3218 C C . SER A 1 420 ? 59.455 -9.076 -76.446 1.00 61.38 420 SER A C 1
ATOM 3220 O O . SER A 1 420 ? 59.325 -9.104 -75.222 1.00 61.38 420 SER A O 1
ATOM 3222 N N . ASP A 1 421 ? 60.176 -9.966 -77.124 1.00 64.38 421 ASP A N 1
ATOM 3223 C CA . ASP A 1 421 ? 60.969 -11.009 -76.469 1.00 64.38 421 ASP A CA 1
ATOM 3224 C C . ASP A 1 421 ? 62.017 -10.402 -75.515 1.00 64.38 421 ASP A C 1
ATOM 3226 O O . ASP A 1 421 ? 62.310 -10.990 -74.475 1.00 64.38 421 ASP A O 1
ATOM 3230 N N . ASP A 1 422 ? 62.483 -9.179 -75.798 1.00 74.12 422 ASP A N 1
ATOM 3231 C CA . ASP A 1 422 ? 63.449 -8.441 -74.977 1.00 74.12 422 ASP A CA 1
ATOM 3232 C C . ASP A 1 422 ? 62.902 -8.081 -73.586 1.00 74.12 422 ASP A C 1
ATOM 3234 O O . ASP A 1 422 ? 63.569 -8.343 -72.584 1.00 74.12 422 ASP A O 1
ATOM 3238 N N . LEU A 1 423 ? 61.675 -7.544 -73.490 1.00 78.94 423 LEU A N 1
ATOM 3239 C CA . LEU A 1 423 ? 61.070 -7.198 -72.195 1.00 78.94 423 LEU A CA 1
ATOM 3240 C C . LEU A 1 423 ? 60.858 -8.446 -71.333 1.00 78.94 423 LEU A C 1
ATOM 3242 O O . LEU A 1 423 ? 61.116 -8.407 -70.135 1.00 78.94 423 LEU A O 1
ATOM 3246 N N . ASN A 1 424 ? 60.411 -9.550 -71.933 1.00 76.62 424 ASN A N 1
ATOM 3247 C CA . ASN A 1 424 ? 60.188 -10.801 -71.206 1.00 76.62 424 ASN A CA 1
ATOM 3248 C C . ASN A 1 424 ? 61.506 -11.394 -70.696 1.00 76.62 424 ASN A C 1
ATOM 3250 O O . ASN A 1 424 ? 61.618 -11.685 -69.510 1.00 76.62 424 ASN A O 1
ATOM 3254 N N . SER A 1 425 ? 62.532 -11.464 -71.552 1.00 78.81 425 SER A N 1
ATOM 3255 C CA . SER A 1 425 ? 63.875 -11.912 -71.156 1.00 78.81 425 SER A CA 1
ATOM 3256 C C . SER A 1 425 ? 64.460 -11.056 -70.026 1.00 78.81 425 SER A C 1
ATOM 3258 O O . SER A 1 425 ? 65.155 -11.568 -69.149 1.00 78.81 425 SER A O 1
ATOM 3260 N N . ASP A 1 426 ? 64.216 -9.747 -70.040 1.00 82.75 426 ASP A N 1
ATOM 3261 C CA . ASP A 1 426 ? 64.719 -8.850 -69.003 1.00 82.75 426 ASP A CA 1
ATOM 3262 C C . ASP A 1 426 ? 63.914 -8.930 -67.703 1.00 82.75 426 ASP A C 1
ATOM 3264 O O . ASP A 1 426 ? 64.503 -8.838 -66.626 1.00 82.75 426 ASP A O 1
ATOM 3268 N N . LEU A 1 427 ? 62.600 -9.156 -67.780 1.00 82.88 427 LEU A N 1
ATOM 3269 C CA . LEU A 1 427 ? 61.766 -9.417 -66.608 1.00 82.88 427 LEU A CA 1
ATOM 3270 C C . LEU A 1 427 ? 62.132 -10.751 -65.946 1.00 82.88 427 LEU A C 1
ATOM 3272 O O . LEU A 1 427 ? 62.243 -10.780 -64.725 1.00 82.88 427 LEU A O 1
ATOM 3276 N N . ASP A 1 428 ? 62.425 -11.805 -66.711 1.00 79.88 428 ASP A N 1
ATOM 3277 C CA . ASP A 1 428 ? 62.835 -13.116 -66.177 1.00 79.88 428 ASP A CA 1
ATOM 3278 C C . ASP A 1 428 ? 64.170 -13.074 -65.414 1.00 79.88 428 ASP A C 1
ATOM 3280 O O . ASP A 1 428 ? 64.430 -13.914 -64.558 1.00 79.88 428 ASP A O 1
ATOM 3284 N N . LYS A 1 429 ? 65.035 -12.093 -65.703 1.00 77.62 429 LYS A N 1
ATOM 3285 C CA . LYS A 1 429 ? 66.297 -11.879 -64.965 1.00 77.62 429 LYS A CA 1
ATOM 3286 C C . LYS A 1 429 ? 66.104 -11.102 -63.660 1.00 77.62 429 LYS A C 1
ATOM 3288 O O . LYS A 1 429 ? 67.049 -11.000 -62.874 1.00 77.62 429 LYS A O 1
ATOM 3293 N N . VAL A 1 430 ? 64.949 -10.458 -63.486 1.00 74.69 430 VAL A N 1
ATOM 3294 C CA . VAL A 1 430 ? 64.674 -9.490 -62.411 1.00 74.69 430 VAL A CA 1
ATOM 3295 C C . VAL A 1 430 ? 63.566 -9.966 -61.461 1.00 74.69 430 VAL A C 1
ATOM 3297 O O . VAL A 1 430 ? 63.572 -9.535 -60.301 1.00 74.69 430 VAL A O 1
ATOM 3300 N N . ALA A 1 431 ? 62.651 -10.810 -61.953 1.00 59.94 431 ALA A N 1
ATOM 3301 C CA . ALA A 1 431 ? 61.660 -11.575 -61.192 1.00 59.94 431 ALA A CA 1
ATOM 3302 C C . ALA A 1 431 ? 62.332 -12.694 -60.387 1.00 59.94 431 ALA A C 1
ATOM 3304 O O . ALA A 1 431 ? 61.878 -12.912 -59.240 1.00 59.94 431 ALA A O 1
#

Sequence (431 aa):
AAADAAKQAGEDAHEGQTVIEGVINSINELATDVNMAAPVIEDLAKQSEQIGSIVSVISDISDQTNLLALNAAIEAARAGELGRGFAVVADEVRDLSRRTAEATTDIQEMISQLQEGSQRAVTSIINGKNKADESAERALKGRESLGQITDAVSTITDMSVQTASAVAAQSSSTQSIHEGLKNLTGMIDESAQHSEESAAAAQEQTLMVDYMRAMLNLNNSEVDERTIRIYSYQNMPPFITGSQQGLTYELADYLNNKLKGAYKFIVFRLPRNRADRLIEKGAKGLVPWTSPAWHGDPNESQYKWTPGYTKDSNCIVSSSSSPFEYNGPASMKGKTMGGLIGYYYLGLDDLSSKGEFKRVDVSNVRENISRLTTNRIDTALLTESTARYLVKEQNLKNKIHFSAKHHQEFYYQMLSMANSDDLNSDLDKVA